Protein AF-A0A1Q9F3E6-F1 (afdb_monomer_lite)

Organism: Symbiodinium microadriaticum (NCBI:txid2951)

Sequence (612 aa):
MGKAKRRLGFGIPGAGWADVDLLHLYVVPPLASSCPEMQTSSHFVFVRPAPVGARLAFDQWLVDVLAWLMNKMTSWKTPAYFCSVLELKVLGLRVLSRHASGSSHSLTYTASSRGWRAAILEECHDCAGLHLSKLWGVAKTPAAWRGHCWTGRGAAQQAVVDDVVARLTLGRPLPSPGLLAKDCDLEAACARALDITSDVRIPVLFHAYDPVFLASSRGEANRVLSIVRSWASKYKATLHLAKHKTTAMVLPASAHSARAQVLPLRYLPVGQYMPSPISWAHSHKWLGISWDDNADFAVHARRTCGMCSGTVQALCSLLRSGHIPLAVACIIFDTKVEAALRFGRWLWGTHSEAVSVLSDAYASWARLLLGSSRWRSAEVCRAELGWKLCAPARVVVEVASVRHSLWVQNQDTLAGACFSAAHLLDSANWAKTSLNLLDDWTVLDWPVWSTCRRSHGKYSAYVRDVVYQVSLARWKTQVAKHVMPLKYLSIAQEPSAQVQDAFRLQLSWGTLVGHRDLLLLRCGFIMLGHVDFKPSRASVRHCIFCNKRYTGIYSHVVGRCEQVPCRRPCNNLEDLAVLPGDPRFTDIVAFARAVCKGARQFWRQHGHPAEA

Structure (mmCIF, N/CA/C/O backbone):
data_AF-A0A1Q9F3E6-F1
#
_entry.id   AF-A0A1Q9F3E6-F1
#
loop_
_atom_site.group_PDB
_atom_site.id
_atom_site.type_symbol
_atom_site.label_atom_id
_atom_site.label_alt_id
_atom_site.label_comp_id
_atom_site.label_asym_id
_atom_site.label_entity_id
_atom_site.label_seq_id
_atom_site.pdbx_PDB_ins_code
_atom_site.Cartn_x
_atom_site.Cartn_y
_atom_site.Cartn_z
_atom_site.occupancy
_atom_site.B_iso_or_equiv
_atom_site.auth_seq_id
_atom_site.auth_comp_id
_atom_site.auth_asym_id
_atom_site.auth_atom_id
_atom_site.pdbx_PDB_model_num
ATOM 1 N N . MET A 1 1 ? 13.979 -50.645 26.443 1.00 33.50 1 MET A N 1
ATOM 2 C CA . MET A 1 1 ? 15.360 -50.169 26.194 1.00 33.50 1 MET A CA 1
ATOM 3 C C . MET A 1 1 ? 15.425 -48.677 26.477 1.00 33.50 1 MET A C 1
ATOM 5 O O . MET A 1 1 ? 14.784 -47.901 25.778 1.00 33.50 1 MET A O 1
ATOM 9 N N . GLY A 1 2 ? 16.094 -48.296 27.566 1.00 31.98 2 GLY A N 1
ATOM 10 C CA . GLY A 1 2 ? 16.141 -46.918 28.052 1.00 31.98 2 GLY A CA 1
ATOM 11 C C . GLY A 1 2 ? 17.032 -46.009 27.203 1.00 31.98 2 GLY A C 1
ATOM 12 O O . GLY A 1 2 ? 18.078 -46.429 26.715 1.00 31.98 2 GLY A O 1
ATOM 13 N N . LYS A 1 3 ? 16.632 -44.742 27.067 1.00 26.14 3 LYS A N 1
ATOM 14 C CA . LYS A 1 3 ? 17.514 -43.654 26.631 1.00 26.14 3 LYS A CA 1
ATOM 15 C C . LYS A 1 3 ? 17.562 -42.593 27.724 1.00 26.14 3 LYS A C 1
ATOM 17 O O . LYS A 1 3 ? 16.542 -42.038 28.124 1.00 26.14 3 LYS A O 1
ATOM 22 N N . ALA A 1 4 ? 18.772 -42.379 28.224 1.00 26.08 4 ALA A N 1
ATOM 23 C CA . ALA A 1 4 ? 19.112 -41.465 29.299 1.00 26.08 4 ALA A CA 1
ATOM 24 C C . ALA A 1 4 ? 18.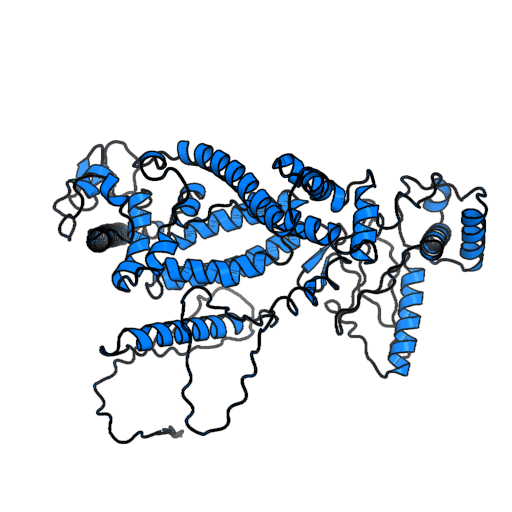796 -40.003 28.939 1.00 26.08 4 ALA A C 1
ATOM 26 O O . ALA A 1 4 ? 19.155 -39.521 27.864 1.00 26.08 4 ALA A O 1
ATOM 27 N N . LYS A 1 5 ? 18.179 -39.275 29.876 1.00 26.08 5 LYS A N 1
ATOM 28 C CA . LYS A 1 5 ? 18.103 -37.809 29.852 1.00 26.08 5 LYS A CA 1
ATOM 29 C C . LYS A 1 5 ? 19.424 -37.247 30.385 1.00 26.08 5 LYS A C 1
ATOM 31 O O . LYS A 1 5 ? 19.695 -37.357 31.576 1.00 26.08 5 LYS A O 1
ATOM 36 N N . ARG A 1 6 ? 20.232 -36.610 29.530 1.00 24.72 6 ARG A N 1
ATOM 37 C CA . ARG A 1 6 ? 21.313 -35.720 29.988 1.00 24.72 6 ARG A CA 1
ATOM 38 C C . ARG A 1 6 ? 20.686 -34.417 30.492 1.00 24.72 6 ARG A C 1
ATOM 40 O O . ARG A 1 6 ? 20.114 -33.672 29.703 1.00 24.72 6 ARG A O 1
ATOM 47 N N . ARG A 1 7 ? 20.787 -34.147 31.797 1.00 26.92 7 ARG A N 1
ATOM 48 C CA . ARG A 1 7 ? 20.610 -32.801 32.361 1.00 26.92 7 ARG A CA 1
ATOM 49 C C . ARG A 1 7 ? 21.942 -32.063 32.214 1.00 26.92 7 ARG A C 1
ATOM 51 O O . ARG A 1 7 ? 22.932 -32.494 32.792 1.00 26.92 7 ARG A O 1
ATOM 58 N N . LEU A 1 8 ? 21.969 -30.980 31.442 1.00 25.61 8 LEU A N 1
ATOM 59 C CA . LEU A 1 8 ? 23.040 -29.985 31.511 1.00 25.61 8 LEU A CA 1
ATOM 60 C C . LEU A 1 8 ? 22.652 -28.991 32.607 1.00 25.61 8 LEU A C 1
ATOM 62 O O . LEU A 1 8 ? 21.702 -28.230 32.440 1.00 25.61 8 LEU A O 1
ATOM 66 N N . GLY A 1 9 ? 23.336 -29.061 33.748 1.00 24.97 9 GLY A N 1
ATOM 67 C CA . GLY A 1 9 ? 23.242 -28.063 34.806 1.00 24.97 9 GLY A CA 1
ATOM 68 C C . GLY A 1 9 ? 24.303 -26.989 34.594 1.00 24.97 9 GLY A C 1
ATOM 69 O O . GLY A 1 9 ? 25.487 -27.306 34.560 1.00 24.97 9 GLY A O 1
ATOM 70 N N . PHE A 1 10 ? 23.882 -25.733 34.470 1.00 25.69 10 PHE A N 1
ATOM 71 C CA . PHE A 1 10 ? 24.744 -24.578 34.708 1.00 25.69 10 PHE A CA 1
ATOM 72 C C . PHE A 1 10 ? 24.334 -23.992 36.058 1.00 25.69 10 PHE A C 1
ATOM 74 O O . PHE A 1 10 ? 23.232 -23.468 36.201 1.00 25.69 10 PHE A O 1
ATOM 81 N N . GLY A 1 11 ? 25.189 -24.162 37.066 1.00 24.20 11 GLY A N 1
ATOM 82 C CA . GLY A 1 11 ? 25.004 -23.568 38.384 1.00 24.20 11 GLY A CA 1
ATOM 83 C C . GLY A 1 11 ? 25.613 -22.170 38.428 1.00 24.20 11 GLY A C 1
ATOM 84 O O . GLY A 1 11 ? 26.792 -22.005 38.131 1.00 24.20 11 GLY A O 1
ATOM 85 N N . ILE A 1 12 ? 24.818 -21.180 38.831 1.00 27.70 12 ILE A N 1
ATOM 86 C CA . ILE A 1 12 ? 25.320 -19.941 39.431 1.00 27.70 12 ILE A CA 1
ATOM 87 C C . ILE A 1 12 ? 25.205 -20.147 40.950 1.00 27.70 12 ILE A C 1
ATOM 89 O O . ILE A 1 12 ? 24.110 -20.484 41.412 1.00 27.70 12 ILE A O 1
ATOM 93 N N . PRO A 1 13 ? 26.276 -19.993 41.747 1.00 25.50 13 PRO A N 1
ATOM 94 C CA . PRO A 1 13 ? 26.173 -20.104 43.197 1.00 25.50 13 PRO A CA 1
ATOM 95 C C . PRO A 1 13 ? 25.370 -18.917 43.749 1.00 25.50 13 PRO A C 1
ATOM 97 O O . PRO A 1 13 ? 25.748 -17.770 43.523 1.00 25.50 13 PRO A O 1
ATOM 100 N N . GLY A 1 14 ? 24.280 -19.182 44.480 1.00 32.06 14 GLY A N 1
ATOM 101 C CA . GLY A 1 14 ? 23.679 -18.194 45.390 1.00 32.06 14 GLY A CA 1
ATOM 102 C C . GLY A 1 14 ? 22.246 -17.715 45.125 1.00 32.06 14 GLY A C 1
ATOM 103 O O . GLY A 1 14 ? 21.782 -16.858 45.869 1.00 32.06 14 GLY A O 1
ATOM 104 N N . ALA A 1 15 ? 21.506 -18.246 44.148 1.00 29.66 15 ALA A N 1
ATOM 105 C CA . ALA A 1 15 ? 20.088 -17.901 43.972 1.00 29.66 15 ALA A CA 1
ATOM 106 C C . ALA A 1 15 ? 19.181 -19.064 44.405 1.00 29.66 15 ALA A C 1
ATOM 108 O O . ALA A 1 15 ? 19.164 -20.120 43.772 1.00 29.66 15 ALA A O 1
ATOM 109 N N . GLY A 1 16 ? 18.440 -18.875 45.501 1.00 28.39 16 GLY A N 1
ATOM 110 C CA . GLY A 1 16 ? 17.376 -19.787 45.919 1.00 28.39 16 GLY A CA 1
ATOM 111 C C . GLY A 1 16 ? 16.281 -19.863 44.853 1.00 28.39 16 GLY A C 1
ATOM 112 O O . GLY A 1 16 ? 15.847 -18.841 44.324 1.00 28.39 16 GLY A O 1
ATOM 113 N N . TRP A 1 17 ? 15.862 -21.080 44.516 1.00 27.31 17 TRP A N 1
ATOM 114 C CA . TRP A 1 17 ? 14.814 -21.335 43.533 1.00 27.31 17 TRP A CA 1
ATOM 115 C C . TRP A 1 17 ? 13.457 -21.264 44.237 1.00 27.31 17 TRP A C 1
ATOM 117 O O . TRP A 1 17 ? 13.169 -22.099 45.088 1.00 27.31 17 TRP A O 1
ATOM 127 N N . ALA A 1 18 ? 12.638 -20.272 43.891 1.00 27.16 18 ALA A N 1
ATOM 128 C CA . ALA A 1 18 ? 11.199 -20.327 44.131 1.00 27.16 18 ALA A CA 1
ATOM 129 C C . ALA A 1 18 ? 10.524 -20.971 42.911 1.00 27.16 18 ALA A C 1
ATOM 131 O O . ALA A 1 18 ? 10.952 -20.740 41.776 1.00 27.16 18 ALA A O 1
ATOM 132 N N . ASP A 1 19 ? 9.507 -21.792 43.167 1.00 26.23 19 ASP A N 1
ATOM 133 C CA . ASP A 1 19 ? 8.789 -22.614 42.191 1.00 26.23 19 ASP A CA 1
ATOM 134 C C . ASP A 1 19 ? 8.417 -21.854 40.906 1.00 26.23 19 ASP A C 1
ATOM 136 O O . ASP A 1 19 ? 7.755 -20.815 40.925 1.00 26.23 19 ASP A O 1
ATOM 140 N N . VAL A 1 20 ? 8.854 -22.390 39.762 1.00 27.67 20 VAL A N 1
ATOM 141 C CA . VAL A 1 20 ? 8.508 -21.893 38.426 1.00 27.67 20 VAL A CA 1
ATOM 142 C C . VAL A 1 20 ? 7.404 -22.779 37.859 1.00 27.67 20 VAL A C 1
ATOM 144 O O . VAL A 1 20 ? 7.653 -23.930 37.501 1.00 27.67 20 VAL A O 1
ATOM 147 N N . ASP A 1 21 ? 6.198 -22.229 37.721 1.00 25.14 21 ASP A N 1
ATOM 148 C CA . ASP A 1 21 ? 5.103 -22.884 37.003 1.00 25.14 21 ASP A CA 1
ATOM 149 C C . ASP A 1 21 ? 5.428 -22.979 35.500 1.00 25.14 21 ASP A C 1
ATOM 151 O O . ASP A 1 21 ? 5.399 -21.993 34.758 1.00 25.14 21 ASP A O 1
ATOM 155 N N . LEU A 1 22 ? 5.744 -24.190 35.039 1.00 25.22 22 LEU A N 1
ATOM 156 C CA . LEU A 1 22 ? 5.994 -24.520 33.635 1.00 25.22 22 LEU A CA 1
ATOM 157 C C . LEU A 1 22 ? 4.680 -24.884 32.930 1.00 25.22 22 LEU A C 1
ATOM 159 O O . LEU A 1 22 ? 4.143 -25.975 33.113 1.00 25.22 22 LEU A O 1
ATOM 163 N N . LEU A 1 23 ? 4.179 -23.995 32.068 1.00 26.23 23 LEU A N 1
ATOM 164 C CA . LEU A 1 23 ? 3.033 -24.284 31.201 1.00 26.23 23 LEU A CA 1
ATOM 165 C C . LEU A 1 23 ? 3.511 -24.788 29.826 1.00 26.23 23 LEU A C 1
ATOM 167 O O . LEU A 1 23 ? 4.111 -24.035 29.056 1.00 26.23 23 LEU A O 1
ATOM 171 N N . HIS A 1 24 ? 3.217 -26.048 29.494 1.00 25.59 24 HIS A N 1
ATOM 172 C CA . HIS A 1 24 ? 3.466 -26.625 28.170 1.00 25.59 24 HIS A CA 1
ATOM 173 C C . HIS A 1 24 ? 2.223 -26.485 27.279 1.00 25.59 24 HIS A C 1
ATOM 175 O O . HIS A 1 24 ? 1.159 -27.004 27.607 1.00 25.59 24 HIS A O 1
ATOM 181 N N . LEU A 1 25 ? 2.356 -25.816 26.130 1.00 24.61 25 LEU A N 1
ATOM 182 C CA . LEU A 1 25 ? 1.284 -25.659 25.139 1.00 24.61 25 LEU A CA 1
ATOM 183 C C . LEU A 1 25 ? 1.653 -26.408 23.854 1.00 24.61 25 LEU A C 1
ATOM 185 O O . LEU A 1 25 ? 2.705 -26.157 23.269 1.00 24.61 25 LEU A O 1
ATOM 189 N N . TYR A 1 26 ? 0.786 -27.318 23.412 1.00 25.91 26 TYR A N 1
ATOM 190 C CA . TYR A 1 26 ? 0.911 -28.022 22.135 1.00 25.91 26 TYR A CA 1
ATOM 191 C C . TYR A 1 26 ? -0.069 -27.407 21.135 1.00 25.91 26 TYR A C 1
ATOM 193 O O . TYR A 1 26 ? -1.259 -27.300 21.419 1.00 25.91 26 TYR A O 1
ATOM 201 N N . VAL A 1 27 ? 0.421 -27.007 19.961 1.00 26.59 27 VAL A N 1
ATOM 202 C CA . VAL A 1 27 ? -0.423 -26.532 18.857 1.00 26.59 27 VAL A CA 1
ATOM 203 C C . VAL A 1 27 ? -0.414 -27.600 17.771 1.00 26.59 27 VAL A C 1
ATOM 205 O O . VAL A 1 27 ? 0.605 -27.808 17.117 1.00 26.59 27 VAL A O 1
ATOM 208 N N . VAL A 1 28 ? -1.546 -28.283 17.596 1.00 25.31 28 VAL A N 1
ATOM 209 C CA . VAL A 1 28 ? -1.775 -29.230 16.498 1.00 25.31 28 VAL A CA 1
ATOM 210 C C . VAL A 1 28 ? -2.549 -28.491 15.398 1.00 25.31 28 VAL A C 1
ATOM 212 O O . VAL A 1 28 ? -3.620 -27.953 15.688 1.00 25.31 28 VAL A O 1
ATOM 215 N N . PRO A 1 29 ? -2.037 -28.397 14.158 1.00 26.89 29 PRO A N 1
ATOM 216 C CA . PRO A 1 29 ? -2.777 -27.776 13.063 1.00 26.89 29 PRO A CA 1
ATOM 217 C C . PRO A 1 29 ? -3.986 -28.643 12.653 1.00 26.89 29 PRO A C 1
ATOM 219 O O . PRO A 1 29 ? -3.897 -29.872 12.710 1.00 26.89 29 PRO A O 1
ATOM 222 N N . PRO A 1 30 ? -5.116 -28.040 12.233 1.00 26.80 30 PRO A N 1
ATOM 223 C CA . PRO A 1 30 ? -6.284 -28.797 11.798 1.00 26.80 30 PRO A CA 1
ATOM 224 C C . PRO A 1 30 ? -5.999 -29.539 10.485 1.00 26.80 30 PRO A C 1
ATOM 226 O O . PRO A 1 30 ? -5.465 -28.973 9.531 1.00 26.80 30 PRO A O 1
ATOM 229 N N . LEU A 1 31 ? -6.370 -30.820 10.456 1.00 30.73 31 LEU A N 1
ATOM 230 C CA . LEU A 1 31 ? -6.288 -31.705 9.296 1.00 30.73 31 LEU A CA 1
ATOM 231 C C . LEU A 1 31 ? -7.306 -31.285 8.225 1.00 30.73 31 LEU A C 1
ATOM 233 O O . LEU A 1 31 ? -8.507 -31.432 8.432 1.00 30.73 31 LEU A O 1
ATOM 237 N N . ALA A 1 32 ? -6.824 -30.832 7.065 1.00 26.28 32 ALA A N 1
ATOM 238 C CA . ALA A 1 32 ? -7.562 -30.910 5.804 1.00 26.28 32 ALA A CA 1
ATOM 239 C C . ALA A 1 32 ? -6.599 -30.971 4.596 1.00 26.28 32 ALA A C 1
ATOM 241 O O . ALA A 1 32 ? -5.967 -29.985 4.230 1.00 26.28 32 ALA A O 1
ATOM 242 N N . SER A 1 33 ? -6.519 -32.184 4.036 1.00 29.42 33 SER A N 1
ATOM 243 C CA . SER A 1 33 ? -6.133 -32.627 2.680 1.00 29.42 33 SER A CA 1
ATOM 244 C C . SER A 1 33 ? -4.787 -32.226 2.032 1.00 29.42 33 SER A C 1
ATOM 246 O O . SER A 1 33 ? -4.601 -31.122 1.531 1.00 29.42 33 SER A O 1
ATOM 248 N N . SER A 1 34 ? -3.945 -33.268 1.925 1.00 27.78 34 SER A N 1
ATOM 249 C CA . SER A 1 34 ? -3.038 -33.658 0.824 1.00 27.78 34 SER A CA 1
ATOM 250 C C . SER A 1 34 ? -1.895 -32.726 0.401 1.00 27.78 34 SER A C 1
ATOM 252 O O . SER A 1 34 ? -1.893 -32.190 -0.704 1.00 27.78 34 SER A O 1
ATOM 254 N N . CYS A 1 35 ? -0.848 -32.665 1.227 1.00 24.73 35 CYS A N 1
ATOM 255 C CA . CYS A 1 35 ? 0.539 -32.559 0.758 1.00 24.73 35 CYS A CA 1
ATOM 256 C C . CYS A 1 35 ? 1.479 -33.125 1.849 1.00 24.73 35 CYS A C 1
ATOM 258 O O . CYS A 1 35 ? 1.467 -32.595 2.963 1.00 24.73 35 CYS A O 1
ATOM 260 N N . PRO A 1 36 ? 2.246 -34.209 1.617 1.00 28.48 36 PRO A N 1
ATOM 261 C CA . PRO A 1 36 ? 3.078 -34.819 2.648 1.00 28.48 36 PRO A CA 1
ATOM 262 C C . PRO A 1 36 ? 4.485 -34.211 2.632 1.00 28.48 36 PRO A C 1
ATOM 264 O O . PRO A 1 36 ? 5.442 -34.879 2.268 1.00 28.48 36 PRO A O 1
ATOM 267 N N . GLU A 1 37 ? 4.638 -32.951 3.040 1.00 28.08 37 GLU A N 1
ATOM 268 C CA . GLU A 1 37 ? 5.965 -32.394 3.329 1.00 28.08 37 GLU A CA 1
ATOM 269 C C . GLU A 1 37 ? 5.957 -31.561 4.619 1.00 28.08 37 GLU A C 1
ATOM 271 O O . GLU A 1 37 ? 5.308 -30.525 4.725 1.00 28.08 37 GLU A O 1
ATOM 276 N N . MET A 1 38 ? 6.741 -32.048 5.589 1.00 29.55 38 MET A N 1
ATOM 277 C CA . MET A 1 38 ? 7.188 -31.397 6.828 1.00 29.55 38 MET A CA 1
ATOM 278 C C . MET A 1 38 ? 6.115 -30.996 7.856 1.00 29.55 38 MET A C 1
ATOM 280 O O . MET A 1 38 ? 5.677 -29.851 7.934 1.00 29.55 38 MET A O 1
ATOM 284 N N . GLN A 1 39 ? 5.821 -31.919 8.777 1.00 24.55 39 GLN A N 1
ATOM 285 C CA . GLN A 1 39 ? 5.308 -31.576 10.106 1.00 24.55 39 GLN A CA 1
ATOM 286 C C . GLN A 1 39 ? 6.485 -31.218 11.027 1.00 24.55 39 GLN A C 1
ATOM 288 O O . GLN A 1 39 ? 7.359 -32.048 11.268 1.00 24.55 39 GLN A O 1
ATOM 293 N N . THR A 1 40 ? 6.514 -29.997 11.564 1.00 27.70 40 THR A N 1
ATOM 294 C CA . THR A 1 40 ? 7.434 -29.609 12.643 1.00 27.70 40 THR A CA 1
ATOM 295 C C . THR A 1 40 ? 6.639 -29.285 13.906 1.00 27.70 40 THR A C 1
ATOM 297 O O . THR A 1 40 ? 5.835 -28.357 13.947 1.00 27.70 40 THR A O 1
ATOM 300 N N . SER A 1 41 ? 6.858 -30.062 14.968 1.00 25.08 41 SER A N 1
ATOM 301 C CA . SER A 1 41 ? 6.350 -29.758 16.306 1.00 25.08 41 SER A CA 1
ATOM 302 C C . SER A 1 41 ? 7.223 -28.683 16.956 1.00 25.08 41 SER A C 1
ATOM 304 O O . SER A 1 41 ? 8.442 -28.832 17.013 1.00 25.08 41 SER A O 1
ATOM 306 N N . SER A 1 42 ? 6.612 -27.616 17.471 1.00 27.67 42 SER A N 1
ATOM 307 C CA . SER A 1 42 ? 7.310 -26.582 18.248 1.00 27.67 42 SER A CA 1
ATOM 308 C C . SER A 1 42 ? 6.964 -26.711 19.732 1.00 27.67 42 SER A C 1
ATOM 310 O O . SER A 1 42 ? 5.798 -26.880 20.081 1.00 27.67 42 SER A O 1
ATOM 312 N N . HIS A 1 43 ? 7.972 -26.627 20.603 1.00 25.27 43 HIS A N 1
ATOM 313 C CA . HIS A 1 43 ? 7.809 -26.589 22.059 1.00 25.27 43 HIS A CA 1
ATOM 314 C C . HIS A 1 43 ? 7.922 -25.148 22.569 1.00 25.27 43 HIS A C 1
ATOM 316 O O . HIS A 1 43 ? 8.783 -24.393 22.115 1.00 25.27 43 HIS A O 1
ATOM 322 N N . PHE A 1 44 ? 7.065 -24.777 23.521 1.00 29.59 44 PHE A N 1
ATOM 323 C CA . PHE A 1 44 ? 7.010 -23.442 24.118 1.00 29.59 44 PHE A CA 1
ATOM 324 C C . PHE A 1 44 ? 7.316 -23.528 25.616 1.00 29.59 44 PHE A C 1
ATOM 326 O O . PHE A 1 44 ? 6.822 -24.429 26.292 1.00 29.59 44 PHE A O 1
ATOM 333 N N . VAL A 1 45 ? 8.123 -22.592 26.119 1.00 26.06 45 VAL A N 1
ATOM 334 C CA . VAL A 1 45 ? 8.419 -22.414 27.547 1.00 26.06 45 VAL A CA 1
ATOM 335 C C . VAL A 1 45 ? 8.302 -20.923 27.855 1.00 26.06 45 VAL A C 1
ATOM 337 O O . VAL A 1 45 ? 8.919 -20.107 27.172 1.00 26.06 45 VAL A O 1
ATOM 340 N N . PHE A 1 46 ? 7.498 -20.572 28.858 1.00 29.50 46 PHE A N 1
ATOM 341 C CA . PHE A 1 46 ? 7.315 -19.200 29.334 1.00 29.50 46 PHE A CA 1
ATOM 342 C C . PHE A 1 46 ? 8.001 -19.027 30.689 1.00 29.50 46 PHE A C 1
ATOM 344 O O . PHE A 1 46 ? 7.904 -19.906 31.540 1.00 29.50 46 PHE A O 1
ATOM 351 N N . VAL A 1 47 ? 8.652 -17.881 30.904 1.00 29.09 47 VAL A N 1
ATOM 352 C CA . VAL A 1 47 ? 9.180 -17.480 32.216 1.00 29.09 47 VAL A CA 1
ATOM 353 C C . VAL A 1 47 ? 8.595 -16.115 32.565 1.00 29.09 47 VAL A C 1
ATOM 355 O O . VAL A 1 47 ? 8.675 -15.173 31.775 1.00 29.09 47 VAL A O 1
ATOM 358 N N . ARG A 1 48 ? 7.966 -16.017 33.737 1.00 30.27 48 ARG A N 1
ATOM 359 C CA . ARG A 1 48 ? 7.384 -14.782 34.275 1.00 30.27 48 ARG A CA 1
ATOM 360 C C . ARG A 1 48 ? 8.457 -14.055 35.102 1.00 30.27 48 ARG A C 1
ATOM 362 O O . ARG A 1 48 ? 9.034 -14.699 35.973 1.00 30.27 48 ARG A O 1
ATOM 369 N N . PRO A 1 49 ? 8.746 -12.760 34.881 1.00 33.59 49 PRO A N 1
ATOM 370 C CA . PRO A 1 49 ? 9.707 -12.056 35.721 1.00 33.59 49 PRO A CA 1
ATOM 371 C C . PRO A 1 49 ? 9.084 -11.672 37.072 1.00 33.59 49 PRO A C 1
ATOM 373 O O . PRO A 1 49 ? 7.945 -11.202 37.129 1.00 33.59 49 PRO A O 1
ATOM 376 N N . ALA A 1 50 ? 9.848 -11.877 38.148 1.00 32.53 50 ALA A N 1
ATOM 377 C CA . ALA A 1 50 ? 9.555 -11.393 39.497 1.00 32.53 50 ALA A CA 1
ATOM 378 C C . ALA A 1 50 ? 9.808 -9.870 39.611 1.00 32.53 50 ALA A C 1
ATOM 380 O O . ALA A 1 50 ? 10.553 -9.312 38.799 1.00 32.53 50 ALA A O 1
ATOM 381 N N . PRO A 1 51 ? 9.200 -9.168 40.588 1.00 41.75 51 PRO A N 1
ATOM 382 C CA . PRO A 1 51 ? 9.313 -7.721 40.691 1.00 41.75 51 PRO A CA 1
ATOM 383 C C . PRO A 1 51 ? 10.582 -7.326 41.460 1.00 41.75 51 PRO A C 1
ATOM 385 O O . PRO A 1 51 ? 10.810 -7.839 42.547 1.00 41.75 51 PRO A O 1
ATOM 388 N N . VAL A 1 52 ? 11.378 -6.410 40.890 1.00 34.88 52 VAL A N 1
ATOM 389 C CA . VAL A 1 52 ? 12.142 -5.297 41.516 1.00 34.88 52 VAL A CA 1
ATOM 390 C C . VAL A 1 52 ? 13.313 -4.925 40.584 1.00 34.88 52 VAL A C 1
ATOM 392 O O . VAL A 1 52 ? 14.139 -5.761 40.241 1.00 34.88 52 VAL A O 1
ATOM 395 N N . GLY A 1 53 ? 13.354 -3.656 40.147 1.00 42.44 53 GLY A N 1
ATOM 396 C CA . GLY A 1 53 ? 14.325 -3.121 39.169 1.00 42.44 53 GLY A CA 1
ATOM 397 C C . GLY A 1 53 ? 13.689 -2.559 37.884 1.00 42.44 53 GLY A C 1
ATOM 398 O O . GLY A 1 53 ? 14.159 -2.820 36.782 1.00 42.44 53 GLY A O 1
ATOM 399 N N . ALA A 1 54 ? 12.583 -1.817 38.007 1.00 46.00 54 ALA A N 1
ATOM 400 C CA . ALA A 1 54 ? 11.556 -1.673 36.966 1.00 46.00 54 ALA A CA 1
ATOM 401 C C . ALA A 1 54 ? 11.921 -0.893 35.684 1.00 46.00 54 ALA A C 1
ATOM 403 O O . ALA A 1 54 ? 11.174 -0.987 34.717 1.00 46.00 54 ALA A O 1
ATOM 404 N N . ARG A 1 55 ? 13.026 -0.136 35.629 1.00 40.81 55 ARG A N 1
ATOM 405 C CA . ARG A 1 55 ? 13.338 0.700 34.448 1.00 40.81 55 ARG A CA 1
ATOM 406 C C . ARG A 1 55 ? 14.280 0.009 33.463 1.00 40.81 55 ARG A C 1
ATOM 408 O O . ARG A 1 55 ? 13.892 -0.266 32.337 1.00 40.81 55 ARG A O 1
ATOM 415 N N . LEU A 1 56 ? 15.475 -0.367 33.923 1.00 43.50 56 LEU A N 1
ATOM 416 C CA . LEU A 1 56 ? 16.447 -1.109 33.110 1.00 43.50 56 LEU A CA 1
ATOM 417 C C . LEU A 1 56 ? 15.945 -2.511 32.749 1.00 43.50 56 LEU A C 1
ATOM 419 O O . LEU A 1 56 ? 16.157 -2.953 31.626 1.00 43.50 56 LEU A O 1
ATOM 423 N N . ALA A 1 57 ? 15.230 -3.185 33.659 1.00 49.41 57 ALA A N 1
ATOM 424 C CA . ALA A 1 57 ? 14.687 -4.509 33.379 1.00 49.41 57 ALA A CA 1
ATOM 425 C C . ALA A 1 57 ? 13.539 -4.468 32.362 1.00 49.41 57 ALA A C 1
ATOM 427 O O . ALA A 1 57 ? 13.442 -5.379 31.553 1.00 49.41 57 ALA A O 1
ATOM 428 N N . PHE A 1 58 ? 12.693 -3.428 32.363 1.00 45.88 58 PHE A N 1
ATOM 429 C CA . PHE A 1 58 ? 11.612 -3.296 31.381 1.00 45.88 58 PHE A CA 1
ATOM 430 C C . PHE A 1 58 ? 12.142 -2.906 30.000 1.00 45.88 58 PHE A C 1
ATOM 432 O O . PHE A 1 58 ? 11.738 -3.513 29.013 1.00 45.88 58 PHE A O 1
ATOM 439 N N . ASP A 1 59 ? 13.069 -1.947 29.931 1.00 46.19 59 ASP A N 1
ATOM 440 C CA . ASP A 1 59 ? 13.667 -1.519 28.664 1.00 46.19 59 ASP A CA 1
ATOM 441 C C . ASP A 1 59 ? 14.482 -2.660 28.032 1.00 46.19 59 ASP A C 1
ATOM 443 O O . ASP A 1 59 ? 14.325 -2.938 26.843 1.00 46.19 59 ASP A O 1
ATOM 447 N N . GLN A 1 60 ? 15.273 -3.389 28.831 1.00 50.97 60 GLN A N 1
ATOM 448 C CA . GLN A 1 60 ? 16.010 -4.564 28.361 1.00 50.97 60 GLN A CA 1
ATOM 449 C C . GLN A 1 60 ? 15.068 -5.718 27.997 1.00 50.97 60 GLN A C 1
ATOM 451 O O . GLN A 1 60 ? 15.210 -6.289 26.925 1.00 50.97 60 GLN A O 1
ATOM 456 N N . TRP A 1 61 ? 14.048 -6.010 28.811 1.00 65.81 61 TRP A N 1
ATOM 457 C CA . TRP A 1 61 ? 13.050 -7.037 28.493 1.00 65.81 61 TRP A CA 1
ATOM 458 C C . TRP A 1 61 ? 12.273 -6.714 27.216 1.00 65.81 61 TRP A C 1
ATOM 460 O O . TRP A 1 61 ? 12.024 -7.603 26.409 1.00 65.81 61 TRP A O 1
ATOM 470 N N . LEU A 1 62 ? 11.908 -5.451 26.989 1.00 51.44 62 LEU A N 1
ATOM 471 C CA . LEU A 1 62 ? 11.247 -5.017 25.764 1.00 51.44 62 LEU A CA 1
ATOM 472 C C . LEU A 1 62 ? 12.182 -5.170 24.562 1.00 51.44 62 LEU A C 1
ATOM 474 O O . LEU A 1 62 ? 11.746 -5.659 23.522 1.00 51.44 62 LEU A O 1
ATOM 478 N N . VAL A 1 63 ? 13.454 -4.788 24.698 1.00 58.78 63 VAL A N 1
ATOM 479 C CA . VAL A 1 63 ? 14.476 -5.025 23.670 1.00 58.78 63 VAL A CA 1
ATOM 480 C C . VAL A 1 63 ? 14.620 -6.520 23.395 1.00 58.78 63 VAL A C 1
ATOM 482 O O . VAL A 1 63 ? 14.618 -6.907 22.231 1.00 58.78 63 VAL A O 1
ATOM 485 N N . ASP A 1 64 ? 14.644 -7.364 24.423 1.00 57.31 64 ASP A N 1
ATOM 486 C CA . ASP A 1 64 ? 14.800 -8.813 24.300 1.00 57.31 64 ASP A CA 1
ATOM 487 C C . ASP A 1 64 ? 13.559 -9.470 23.684 1.00 57.31 64 ASP A C 1
ATOM 489 O O . ASP A 1 64 ? 13.680 -10.323 22.807 1.00 57.31 64 ASP A O 1
ATOM 493 N N . VAL A 1 65 ? 12.353 -9.036 24.061 1.00 56.28 65 VAL A N 1
ATOM 494 C CA . VAL A 1 65 ? 11.082 -9.497 23.482 1.00 56.28 65 VAL A CA 1
ATOM 495 C C . VAL A 1 65 ? 10.950 -9.037 22.037 1.00 56.28 65 VAL A C 1
ATOM 497 O O . VAL A 1 65 ? 10.548 -9.831 21.189 1.00 56.28 65 VAL A O 1
ATOM 500 N N . LEU A 1 66 ? 11.306 -7.789 21.720 1.00 54.44 66 LEU A N 1
ATOM 501 C CA . LEU A 1 66 ? 11.303 -7.291 20.346 1.00 54.44 66 LEU A CA 1
ATOM 502 C C . LEU A 1 66 ? 12.367 -8.006 19.511 1.00 54.44 66 LEU A C 1
ATOM 504 O O . LEU A 1 66 ? 12.051 -8.466 18.419 1.00 54.44 66 LEU A O 1
ATOM 508 N N . ALA A 1 67 ? 13.587 -8.179 20.017 1.00 56.41 67 ALA A N 1
ATOM 509 C CA . ALA A 1 67 ? 14.651 -8.922 19.347 1.00 56.41 67 ALA A CA 1
ATOM 510 C C . ALA A 1 67 ? 14.253 -10.387 19.121 1.00 56.41 67 ALA A C 1
ATOM 512 O O . ALA A 1 67 ? 14.443 -10.915 18.026 1.00 56.41 67 ALA A O 1
ATOM 513 N N . TRP A 1 68 ? 13.627 -11.029 20.108 1.00 65.38 68 TRP A N 1
ATOM 514 C CA . TRP A 1 68 ? 13.120 -12.394 20.005 1.00 65.38 68 TRP A CA 1
ATOM 515 C C . TRP A 1 68 ? 11.958 -12.508 19.011 1.00 65.38 68 TRP A C 1
ATOM 517 O O . TRP A 1 68 ? 12.007 -13.357 18.120 1.00 65.38 68 TRP A O 1
ATOM 527 N N . LEU A 1 69 ? 10.949 -11.631 19.092 1.00 49.88 69 LEU A N 1
ATOM 528 C CA . LEU A 1 69 ? 9.831 -11.577 18.141 1.00 49.88 69 LEU A CA 1
ATOM 529 C C . LEU A 1 69 ? 10.343 -11.325 16.721 1.00 49.88 69 LEU A C 1
ATOM 531 O O . LEU A 1 69 ? 9.900 -11.980 15.777 1.00 49.88 69 LEU A O 1
ATOM 535 N N . MET A 1 70 ? 11.307 -10.415 16.561 1.00 52.59 70 MET A N 1
ATOM 536 C CA . MET A 1 70 ? 11.946 -10.149 15.276 1.00 52.59 70 MET A CA 1
ATOM 537 C C . MET A 1 70 ? 12.711 -11.369 14.759 1.00 52.59 70 MET A C 1
ATOM 539 O O . MET A 1 70 ? 12.530 -11.707 13.594 1.00 52.59 70 MET A O 1
ATOM 543 N N . ASN A 1 71 ? 13.484 -12.060 15.603 1.00 50.28 71 ASN A N 1
ATOM 544 C CA . ASN A 1 71 ? 14.217 -13.280 15.241 1.00 50.28 71 ASN A CA 1
ATOM 545 C C . ASN A 1 71 ? 13.294 -14.462 14.907 1.00 50.28 71 ASN A C 1
ATOM 547 O O . ASN A 1 71 ? 13.627 -15.315 14.085 1.00 50.28 71 ASN A O 1
ATOM 551 N N . LYS A 1 72 ? 12.112 -14.542 15.524 1.00 50.03 72 LYS A N 1
ATOM 552 C CA . LYS A 1 72 ? 11.126 -15.580 15.200 1.00 50.03 72 LYS A CA 1
ATOM 553 C C . LYS A 1 72 ? 10.356 -15.264 13.924 1.00 50.03 72 LYS A C 1
ATOM 555 O O . LYS A 1 72 ? 10.135 -16.175 13.131 1.00 50.03 72 LYS A O 1
ATOM 560 N N . MET A 1 73 ? 10.043 -13.997 13.658 1.00 46.44 73 MET A N 1
ATOM 561 C CA . MET A 1 73 ? 9.447 -13.596 12.380 1.00 46.44 73 MET A CA 1
ATOM 562 C C . MET A 1 73 ? 10.420 -13.730 11.198 1.00 46.44 73 MET A C 1
ATOM 564 O O . MET A 1 73 ? 9.978 -14.041 10.099 1.00 46.44 73 MET A O 1
ATOM 568 N N . THR A 1 74 ? 11.734 -13.566 11.397 1.00 45.72 74 THR A N 1
ATOM 569 C CA . THR A 1 74 ? 12.739 -13.820 10.342 1.00 45.72 74 THR A CA 1
ATOM 570 C C . THR A 1 74 ? 12.958 -15.308 10.056 1.00 45.72 74 THR A C 1
ATOM 572 O O . THR A 1 74 ? 13.421 -15.646 8.972 1.00 45.72 74 THR A O 1
ATOM 575 N N . SER A 1 75 ? 12.602 -16.204 10.987 1.00 39.47 75 SER A N 1
ATOM 576 C CA . SER A 1 75 ? 12.663 -17.662 10.782 1.00 39.47 75 SER A CA 1
ATOM 577 C C . SER A 1 75 ? 11.531 -18.220 9.908 1.00 39.47 75 SER A C 1
ATOM 579 O O . SER A 1 75 ? 11.575 -19.378 9.489 1.00 39.47 75 SER A O 1
ATOM 581 N N . TRP A 1 76 ? 10.520 -17.409 9.589 1.00 43.50 76 TRP A N 1
ATOM 582 C CA . TRP A 1 76 ? 9.563 -17.739 8.537 1.00 43.50 76 TRP A CA 1
ATOM 583 C C . TRP A 1 76 ? 10.272 -17.569 7.199 1.00 43.50 76 TRP A C 1
ATOM 585 O O . TRP A 1 76 ? 10.968 -16.573 7.022 1.00 43.50 76 TRP A O 1
ATOM 595 N N . LYS A 1 77 ? 10.145 -18.550 6.289 1.00 35.03 77 LYS A N 1
ATOM 596 C CA . LYS A 1 77 ? 10.841 -18.633 4.986 1.00 35.03 77 LYS A CA 1
ATOM 597 C C . LYS A 1 77 ? 10.526 -17.432 4.070 1.00 35.03 77 LYS A C 1
ATOM 599 O O . LYS A 1 77 ? 9.863 -17.553 3.045 1.00 35.03 77 LYS A O 1
ATOM 604 N N . THR A 1 78 ? 11.042 -16.273 4.435 1.00 33.91 78 THR A N 1
ATOM 605 C CA . THR A 1 78 ? 11.158 -15.048 3.656 1.00 33.91 78 THR A CA 1
ATOM 606 C C . THR A 1 78 ? 12.653 -14.871 3.407 1.00 33.91 78 THR A C 1
ATOM 608 O O . THR A 1 78 ? 13.417 -14.945 4.370 1.00 33.91 78 THR A O 1
ATOM 611 N N . PRO A 1 79 ? 13.116 -14.701 2.154 1.00 31.38 79 PRO A N 1
ATOM 612 C CA . PRO A 1 79 ? 14.539 -14.552 1.878 1.00 31.38 79 PRO A CA 1
ATOM 613 C C . PRO A 1 79 ? 15.117 -13.385 2.681 1.00 31.38 79 PRO A C 1
ATOM 615 O O . PRO A 1 79 ? 14.580 -12.276 2.659 1.00 31.38 79 PRO A O 1
ATOM 618 N N . ALA A 1 80 ? 16.187 -13.673 3.415 1.00 31.77 80 ALA A N 1
ATOM 619 C CA . ALA A 1 80 ? 16.883 -12.747 4.286 1.00 31.77 80 ALA A CA 1
ATOM 620 C C . ALA A 1 80 ? 17.506 -11.592 3.484 1.00 31.77 80 ALA A C 1
ATOM 622 O O . ALA A 1 80 ? 18.558 -11.750 2.881 1.00 31.77 80 ALA A O 1
ATOM 623 N N . TYR A 1 81 ? 16.871 -10.423 3.530 1.00 34.19 81 TYR A N 1
ATOM 624 C CA . TYR A 1 81 ? 17.484 -9.124 3.236 1.00 34.19 81 TYR A CA 1
ATOM 625 C C . TYR A 1 81 ? 16.937 -8.093 4.227 1.00 34.19 81 TYR A C 1
ATOM 627 O O . TYR A 1 81 ? 16.211 -7.174 3.868 1.00 34.19 81 TYR A O 1
ATOM 635 N N . PHE A 1 82 ? 17.220 -8.280 5.518 1.00 33.03 82 PHE A N 1
ATOM 636 C CA . PHE A 1 82 ? 16.772 -7.346 6.552 1.00 33.03 82 PHE A CA 1
ATOM 637 C C . PHE A 1 82 ? 17.867 -7.098 7.590 1.00 33.03 82 PHE A C 1
ATOM 639 O O . PHE A 1 82 ? 17.852 -7.670 8.675 1.00 33.03 82 PHE A O 1
ATOM 646 N N . CYS A 1 83 ? 18.772 -6.162 7.294 1.00 24.69 83 CYS A N 1
ATOM 647 C CA . CYS A 1 83 ? 19.516 -5.465 8.342 1.00 24.69 83 CYS A CA 1
ATOM 648 C C . CYS A 1 83 ? 18.620 -4.360 8.918 1.00 24.69 83 CYS A C 1
ATOM 650 O O . CYS A 1 83 ? 18.541 -3.236 8.406 1.00 24.69 83 CYS A O 1
ATOM 652 N N . SER A 1 84 ? 17.896 -4.701 9.983 1.00 28.20 84 SER A N 1
ATOM 653 C CA . SER A 1 84 ? 17.151 -3.730 10.784 1.00 28.20 84 SER A CA 1
ATOM 654 C C . SER A 1 84 ? 18.126 -3.072 11.764 1.00 28.20 84 SER A C 1
ATOM 656 O O . SER A 1 84 ? 18.288 -3.555 12.877 1.00 28.20 84 SER A O 1
ATOM 658 N N . VAL A 1 85 ? 18.791 -1.981 11.371 1.00 26.19 85 VAL A N 1
ATOM 659 C CA . VAL A 1 85 ? 19.362 -1.061 12.367 1.00 26.19 85 VAL A CA 1
ATOM 660 C C . VAL A 1 85 ? 18.197 -0.289 12.969 1.00 26.19 85 VAL A C 1
ATOM 662 O O . VAL A 1 85 ? 17.546 0.511 12.290 1.00 26.19 85 VAL A O 1
ATOM 665 N N . LEU A 1 86 ? 17.904 -0.605 14.223 1.00 27.47 86 LEU A N 1
ATOM 666 C CA . LEU A 1 86 ? 16.957 0.099 15.066 1.00 27.47 86 LEU A CA 1
ATOM 667 C C . LEU A 1 86 ? 17.674 1.364 15.570 1.00 27.47 86 LEU A C 1
ATOM 669 O O . LEU A 1 86 ? 18.354 1.332 16.588 1.00 27.47 86 LEU A O 1
ATOM 673 N N . GLU A 1 87 ? 17.594 2.477 14.831 1.00 27.16 87 GLU A N 1
ATOM 674 C CA . GLU A 1 87 ? 17.993 3.782 15.379 1.00 27.16 87 GLU A CA 1
ATOM 675 C C . GLU A 1 87 ? 16.901 4.205 16.377 1.00 27.16 87 GLU A C 1
ATOM 677 O O . GLU A 1 87 ? 15.886 4.806 16.020 1.00 27.16 87 GLU A O 1
ATOM 682 N N . LEU A 1 88 ? 17.085 3.833 17.645 1.00 27.08 88 LEU A N 1
ATOM 683 C CA . LEU A 1 88 ? 16.276 4.254 18.792 1.00 27.08 88 LEU A CA 1
ATOM 684 C C . LEU A 1 88 ? 16.505 5.755 19.072 1.00 27.08 88 LEU A C 1
ATOM 686 O O . LEU A 1 88 ? 17.002 6.148 20.116 1.00 27.08 88 LEU A O 1
ATOM 690 N N . LYS A 1 89 ? 16.119 6.635 18.140 1.00 24.41 89 LYS A N 1
ATOM 691 C CA . LYS A 1 89 ? 16.089 8.097 18.359 1.00 24.41 89 LYS A CA 1
ATOM 692 C C . LYS A 1 89 ? 14.913 8.557 19.236 1.00 24.41 89 LYS A C 1
ATOM 694 O O . LYS A 1 89 ? 14.716 9.753 19.413 1.00 24.41 89 LYS A O 1
ATOM 699 N N . VAL A 1 90 ? 14.130 7.628 19.791 1.00 27.09 90 VAL A N 1
ATOM 700 C CA . VAL A 1 90 ? 12.919 7.925 20.583 1.00 27.09 90 VAL A CA 1
ATOM 701 C C . VAL A 1 90 ? 13.162 7.877 22.100 1.00 27.09 90 VAL A C 1
ATOM 703 O O . VAL A 1 90 ? 12.294 8.264 22.872 1.00 27.09 90 VAL A O 1
ATOM 706 N N . LEU A 1 91 ? 14.358 7.511 22.561 1.00 28.94 91 LEU A N 1
ATOM 707 C CA . LEU A 1 91 ? 14.740 7.632 23.969 1.00 28.94 91 LEU A CA 1
ATOM 708 C C . LEU A 1 91 ? 16.108 8.306 24.020 1.00 28.94 91 LEU A C 1
ATOM 710 O O . LEU A 1 91 ? 17.066 7.772 23.473 1.00 28.94 91 LEU A O 1
ATOM 714 N N . GLY A 1 92 ? 16.204 9.484 24.639 1.00 26.86 92 GLY A N 1
ATOM 715 C CA . GLY A 1 92 ? 17.457 10.218 24.857 1.00 26.86 92 GLY A CA 1
ATOM 716 C C . GLY A 1 92 ? 18.423 9.500 25.808 1.00 26.86 92 GLY A C 1
ATOM 717 O O . GLY A 1 92 ? 18.804 10.049 26.836 1.00 26.86 92 GLY A O 1
ATOM 718 N N . LEU A 1 93 ? 18.809 8.267 25.487 1.00 24.81 93 LEU A N 1
ATOM 719 C CA . LEU A 1 93 ? 19.767 7.453 26.220 1.00 24.81 93 LEU A CA 1
ATOM 720 C C . LEU A 1 93 ? 21.157 7.638 25.600 1.00 24.81 93 LEU A C 1
ATOM 722 O O . LEU A 1 93 ? 21.523 6.982 24.628 1.00 24.81 93 LEU A O 1
ATOM 726 N N . ARG A 1 94 ? 21.961 8.531 26.192 1.00 23.61 94 ARG A N 1
ATOM 727 C CA . ARG A 1 94 ? 23.425 8.439 26.109 1.00 23.61 94 ARG A CA 1
ATOM 728 C C . ARG A 1 94 ? 23.860 7.285 27.011 1.00 23.61 94 ARG A C 1
ATOM 730 O O . ARG A 1 94 ? 23.875 7.433 28.229 1.00 23.61 94 ARG A O 1
ATOM 737 N N . VAL A 1 95 ? 24.224 6.147 26.426 1.00 24.47 95 VAL A N 1
ATOM 738 C CA . VAL A 1 95 ? 24.948 5.097 27.153 1.00 24.47 95 VAL A CA 1
ATOM 739 C C . VAL A 1 95 ? 26.402 5.550 27.274 1.00 24.47 95 VAL A C 1
ATOM 741 O O . VAL A 1 95 ? 27.175 5.459 26.326 1.00 24.47 95 VAL A O 1
ATOM 744 N N . LEU A 1 96 ? 26.767 6.094 28.434 1.00 24.25 96 LEU A N 1
ATOM 745 C CA . LEU A 1 96 ? 28.166 6.262 28.821 1.00 24.25 96 LEU A CA 1
ATOM 746 C C . LEU A 1 96 ? 28.671 4.910 29.329 1.00 24.25 96 LEU A C 1
ATOM 748 O O . LEU A 1 96 ? 28.429 4.551 30.481 1.00 24.25 96 LEU A O 1
ATOM 752 N N . SER A 1 97 ? 29.377 4.153 28.489 1.00 25.25 97 SER A N 1
ATOM 753 C CA . SER A 1 97 ? 30.190 3.042 28.982 1.00 25.25 97 SER A CA 1
ATOM 754 C C . SER A 1 97 ? 31.421 3.623 29.681 1.00 25.25 97 SER A C 1
ATOM 756 O O . SER A 1 97 ? 32.350 4.102 29.029 1.00 25.25 97 SER A O 1
ATOM 758 N N . ARG A 1 98 ? 31.435 3.604 31.017 1.00 24.62 98 ARG A N 1
ATOM 759 C CA . ARG A 1 98 ? 32.669 3.782 31.790 1.00 24.62 98 ARG A CA 1
ATOM 760 C C . ARG A 1 98 ? 33.527 2.530 31.608 1.00 24.62 98 ARG A C 1
ATOM 762 O O . ARG A 1 98 ? 33.264 1.522 32.255 1.00 24.62 98 ARG A O 1
ATOM 769 N N . HIS A 1 99 ? 34.562 2.612 30.778 1.00 26.09 99 HIS A N 1
ATOM 770 C CA . HIS A 1 99 ? 35.752 1.787 30.963 1.00 26.09 99 HIS A CA 1
ATOM 771 C C . HIS A 1 99 ? 36.838 2.647 31.601 1.00 26.09 99 HIS A C 1
ATOM 773 O O . HIS A 1 99 ? 37.231 3.685 31.073 1.00 26.09 99 HIS A O 1
ATOM 779 N N . ALA A 1 100 ? 37.261 2.224 32.788 1.00 29.58 100 ALA A N 1
ATOM 780 C CA . ALA A 1 100 ? 38.406 2.764 33.488 1.00 29.58 100 ALA A CA 1
ATOM 781 C C . ALA A 1 100 ? 39.682 2.144 32.903 1.00 29.58 100 ALA A C 1
ATOM 783 O O . ALA A 1 100 ? 39.974 0.988 33.184 1.00 29.58 100 ALA A O 1
ATOM 784 N N . SER A 1 101 ? 40.413 2.907 32.092 1.00 29.36 101 SER A N 1
ATOM 785 C CA . SER A 1 101 ? 41.883 2.948 32.043 1.00 29.36 101 SER A CA 1
ATOM 786 C C . SER A 1 101 ? 42.318 3.965 30.980 1.00 29.36 101 SER A C 1
ATOM 788 O O . SER A 1 101 ? 41.687 4.120 29.938 1.00 29.36 101 SER A O 1
ATOM 790 N N . GLY A 1 102 ? 43.328 4.764 31.322 1.00 28.94 102 GLY A N 1
ATOM 791 C CA . GLY A 1 102 ? 43.656 6.013 30.647 1.00 28.94 102 GLY A CA 1
ATOM 792 C C . GLY A 1 102 ? 44.248 5.870 29.245 1.00 28.94 102 GLY A C 1
ATOM 793 O O . GLY A 1 102 ? 45.126 5.056 28.990 1.00 28.94 102 GLY A O 1
ATOM 794 N N . SER A 1 103 ? 43.797 6.739 28.348 1.00 25.86 103 SER A N 1
ATOM 795 C CA . SER A 1 103 ? 44.634 7.605 27.508 1.00 25.86 103 SER A CA 1
ATOM 796 C C . SER A 1 103 ? 43.700 8.482 26.674 1.00 25.86 103 SER A C 1
ATOM 798 O O . SER A 1 103 ? 42.769 8.030 26.013 1.00 25.86 103 SER A O 1
ATOM 800 N N . SER A 1 104 ? 43.885 9.787 26.810 1.00 29.44 104 SER A N 1
ATOM 801 C CA . SER A 1 104 ? 43.047 10.832 26.242 1.00 29.44 104 SER A CA 1
ATOM 802 C C . SER A 1 104 ? 43.375 11.061 24.769 1.00 29.44 104 SER A C 1
ATOM 804 O O . SER A 1 104 ? 44.270 11.845 24.463 1.00 29.44 104 SER A O 1
ATOM 806 N N . HIS A 1 105 ? 42.609 10.455 23.862 1.00 24.30 105 HIS A N 1
ATOM 807 C CA . HIS A 1 105 ? 42.441 10.943 22.491 1.00 24.30 105 HIS A CA 1
ATOM 808 C C . HIS A 1 105 ? 40.947 11.089 22.184 1.00 24.30 105 HIS A C 1
ATOM 810 O O . HIS A 1 105 ? 40.208 10.119 22.033 1.00 24.30 105 HIS A O 1
ATOM 816 N N . SER A 1 106 ? 40.497 12.344 22.130 1.00 23.30 106 SER A N 1
ATOM 817 C CA . SER A 1 106 ? 39.155 12.736 21.703 1.00 23.30 106 SER A CA 1
ATOM 818 C C . SER A 1 106 ? 39.016 12.519 20.194 1.00 23.30 106 SER A C 1
ATOM 820 O O . SER A 1 106 ? 39.242 13.432 19.405 1.00 23.30 106 SER A O 1
ATOM 822 N N . LEU A 1 107 ? 38.634 11.309 19.787 1.00 20.83 107 LEU A N 1
ATOM 823 C CA . LEU A 1 107 ? 38.133 11.034 18.442 1.00 20.83 107 LEU A CA 1
ATOM 824 C C . LEU A 1 107 ? 36.619 11.254 18.430 1.00 20.83 107 LEU A C 1
ATOM 826 O O . LEU A 1 107 ? 35.825 10.379 18.776 1.00 20.83 107 LEU A O 1
ATOM 830 N N . THR A 1 108 ? 36.220 12.459 18.035 1.00 21.61 108 THR A N 1
ATOM 831 C CA . THR A 1 108 ? 34.829 12.801 17.746 1.00 21.61 108 THR A CA 1
ATOM 832 C C . THR A 1 108 ? 34.405 12.065 16.475 1.00 21.61 108 THR A C 1
ATOM 834 O O . THR A 1 108 ? 34.549 12.579 15.371 1.00 21.61 108 THR A O 1
ATOM 837 N N . TYR A 1 109 ? 33.887 10.843 16.608 1.00 20.27 109 TYR A N 1
ATOM 838 C CA . TYR A 1 109 ? 33.185 10.173 15.514 1.00 20.27 109 TYR A CA 1
ATOM 839 C C . TYR A 1 109 ? 31.810 10.827 15.326 1.00 20.27 109 TYR A C 1
ATOM 841 O O . TYR A 1 109 ? 30.798 10.397 15.880 1.00 20.27 109 TYR A O 1
ATOM 849 N N . THR A 1 110 ? 31.756 11.881 14.517 1.00 22.16 110 THR A N 1
ATOM 850 C CA . THR A 1 110 ? 30.528 12.295 13.837 1.00 22.16 110 THR A CA 1
ATOM 851 C C . THR A 1 110 ? 30.215 11.260 12.758 1.00 22.16 110 THR A C 1
ATOM 853 O O . THR A 1 110 ? 30.580 11.404 11.596 1.00 22.16 110 THR A O 1
ATOM 856 N N . ALA A 1 111 ? 29.532 10.180 13.141 1.00 22.98 111 ALA A N 1
ATOM 857 C CA . ALA A 1 111 ? 28.963 9.241 12.183 1.00 22.98 111 ALA A CA 1
ATOM 858 C C . ALA A 1 111 ? 27.822 9.934 11.414 1.00 22.98 111 ALA A C 1
ATOM 860 O O . ALA A 1 111 ? 26.667 9.959 11.842 1.00 22.98 111 ALA A O 1
ATOM 861 N N . SER A 1 112 ? 28.153 10.530 10.269 1.00 26.12 112 SER A N 1
ATOM 862 C CA . SER A 1 112 ? 27.202 10.993 9.263 1.00 26.12 112 SER A CA 1
ATOM 863 C C . SER A 1 112 ? 26.548 9.773 8.596 1.00 26.12 112 SER A C 1
ATOM 865 O O . SER A 1 112 ? 26.962 9.283 7.551 1.00 26.12 112 SER A O 1
ATOM 867 N N . SER A 1 113 ? 25.476 9.252 9.198 1.00 26.55 113 SER A N 1
ATOM 868 C CA . SER A 1 113 ? 24.717 8.088 8.707 1.00 26.55 113 SER A CA 1
ATOM 869 C C . SER A 1 113 ? 23.851 8.362 7.459 1.00 26.55 113 SER A C 1
ATOM 871 O O . SER A 1 113 ? 22.804 7.746 7.270 1.00 26.55 113 SER A O 1
ATOM 873 N N . ARG A 1 114 ? 24.295 9.244 6.551 1.00 29.92 114 ARG A N 1
ATOM 874 C CA . ARG A 1 114 ? 23.676 9.444 5.224 1.00 29.92 114 ARG A CA 1
ATOM 875 C C . ARG A 1 114 ? 24.178 8.468 4.145 1.00 29.92 114 ARG A C 1
ATOM 877 O O . ARG A 1 114 ? 23.647 8.486 3.046 1.00 29.92 114 ARG A O 1
ATOM 884 N N . GLY A 1 115 ? 25.155 7.606 4.434 1.00 28.70 115 GLY A N 1
ATOM 885 C CA . GLY A 1 115 ? 25.987 7.016 3.373 1.00 28.70 115 GLY A CA 1
ATOM 886 C C . GLY A 1 115 ? 25.660 5.622 2.819 1.00 28.70 115 GLY A C 1
ATOM 887 O O . GLY A 1 115 ? 26.192 5.304 1.769 1.00 28.70 115 GLY A O 1
ATOM 888 N N . TRP A 1 116 ? 24.843 4.768 3.456 1.00 23.05 116 TRP A N 1
ATOM 889 C CA . TRP A 1 116 ? 24.834 3.332 3.066 1.00 23.05 116 TRP A CA 1
ATOM 890 C C . TRP A 1 116 ? 23.476 2.758 2.643 1.00 23.05 116 TRP A C 1
ATOM 892 O O . TRP A 1 116 ? 23.429 1.819 1.855 1.00 23.05 116 TRP A O 1
ATOM 902 N N . ARG A 1 117 ? 22.354 3.324 3.112 1.00 25.83 117 ARG A N 1
ATOM 903 C CA . ARG A 1 117 ? 21.004 2.918 2.661 1.00 25.83 117 ARG A CA 1
ATOM 904 C C . ARG A 1 117 ? 20.533 3.662 1.409 1.00 25.83 117 ARG A C 1
ATOM 906 O O . ARG A 1 117 ? 19.656 3.148 0.733 1.00 25.83 117 ARG A O 1
ATOM 913 N N . ALA A 1 118 ? 21.101 4.832 1.120 1.00 27.06 118 ALA A N 1
ATOM 914 C CA . ALA A 1 118 ? 20.819 5.596 -0.093 1.00 27.06 118 ALA A CA 1
ATOM 915 C C . ALA A 1 118 ? 21.641 5.044 -1.272 1.00 27.06 118 ALA A C 1
ATOM 917 O O . ALA A 1 118 ? 21.060 4.578 -2.238 1.00 27.06 118 ALA A O 1
ATOM 918 N N . ALA A 1 119 ? 22.959 4.877 -1.107 1.00 25.34 119 ALA A N 1
ATOM 919 C CA . ALA A 1 119 ? 23.858 4.423 -2.176 1.00 25.34 119 ALA A CA 1
ATOM 920 C C . ALA A 1 119 ? 23.542 3.026 -2.762 1.00 25.34 119 ALA A C 1
ATOM 922 O O . ALA A 1 119 ? 23.668 2.821 -3.961 1.00 25.34 119 ALA A O 1
ATOM 923 N N . ILE A 1 120 ? 23.087 2.061 -1.948 1.00 27.05 120 ILE A N 1
ATOM 924 C CA . ILE A 1 120 ? 22.795 0.686 -2.419 1.00 27.05 120 ILE A CA 1
ATOM 925 C C . ILE A 1 120 ? 21.411 0.587 -3.098 1.00 27.05 120 ILE A C 1
ATOM 927 O O . ILE A 1 120 ? 21.176 -0.313 -3.902 1.00 27.05 120 ILE A O 1
ATOM 931 N N . LEU A 1 121 ? 20.492 1.512 -2.794 1.00 30.64 121 LEU A N 1
ATOM 932 C CA . LEU A 1 121 ? 19.132 1.540 -3.349 1.00 30.64 121 LEU A CA 1
ATOM 933 C C . LEU A 1 121 ? 18.975 2.554 -4.501 1.00 30.64 121 LEU A C 1
ATOM 935 O O . LEU A 1 121 ? 18.107 2.350 -5.344 1.00 30.64 121 LEU A O 1
ATOM 939 N N . GLU A 1 122 ? 19.814 3.592 -4.569 1.00 29.70 122 GLU A N 1
ATOM 940 C CA . GLU A 1 122 ? 19.768 4.659 -5.586 1.00 29.70 122 GLU A CA 1
ATOM 941 C C . GLU A 1 122 ? 20.452 4.286 -6.913 1.00 29.70 122 GLU A C 1
ATOM 943 O O . GLU A 1 122 ? 20.150 4.905 -7.921 1.00 29.70 122 GLU A O 1
ATOM 948 N N . GLU A 1 123 ? 21.319 3.266 -6.962 1.00 27.45 123 GLU A N 1
ATOM 949 C CA . GLU A 1 123 ? 22.003 2.879 -8.215 1.00 27.45 123 GLU A CA 1
ATOM 950 C C . GLU A 1 123 ? 21.398 1.645 -8.915 1.00 27.45 123 GLU A C 1
ATOM 952 O O . GLU A 1 123 ? 21.590 1.457 -10.114 1.00 27.45 123 GLU A O 1
ATOM 957 N N . CYS A 1 124 ? 20.642 0.793 -8.206 1.00 27.69 124 CYS A N 1
ATOM 958 C CA . CYS A 1 124 ? 20.175 -0.501 -8.740 1.00 27.69 124 CYS A CA 1
ATOM 959 C C . CYS A 1 124 ? 18.677 -0.566 -9.099 1.00 27.69 124 CYS A C 1
ATOM 961 O O . CYS A 1 124 ? 18.267 -1.482 -9.815 1.00 27.69 124 CYS A O 1
ATOM 963 N N . HIS A 1 125 ? 17.838 0.361 -8.618 1.00 32.75 125 HIS A N 1
ATOM 964 C CA . HIS A 1 125 ? 16.373 0.237 -8.724 1.00 32.75 125 HIS A CA 1
ATOM 965 C C . HIS A 1 125 ? 15.722 1.003 -9.881 1.00 32.75 125 HIS A C 1
ATOM 967 O O . HIS A 1 125 ? 14.580 0.701 -10.236 1.00 32.75 125 HIS A O 1
ATOM 973 N N . ASP A 1 126 ? 16.454 1.899 -10.534 1.00 37.69 126 ASP A N 1
ATOM 974 C CA . ASP A 1 126 ? 15.869 2.825 -11.507 1.00 37.69 126 ASP A CA 1
ATOM 975 C C . ASP A 1 126 ? 15.802 2.278 -12.941 1.00 37.69 126 ASP A C 1
ATOM 977 O O . ASP A 1 126 ? 15.227 2.903 -13.828 1.00 37.69 126 ASP A O 1
ATOM 981 N N . CYS A 1 127 ? 16.318 1.069 -13.182 1.00 31.03 127 CYS A N 1
ATOM 982 C CA . CYS A 1 127 ? 16.386 0.507 -14.532 1.00 31.03 127 CYS A CA 1
ATOM 983 C C . CYS A 1 127 ? 15.286 -0.508 -14.885 1.00 31.03 127 CYS A C 1
ATOM 985 O O . CYS A 1 127 ? 15.105 -0.809 -16.062 1.00 31.03 127 CYS A O 1
ATOM 987 N N . ALA A 1 128 ? 14.547 -1.054 -13.913 1.00 28.39 128 ALA A N 1
ATOM 988 C CA . ALA A 1 128 ? 13.594 -2.136 -14.199 1.00 28.39 128 ALA A CA 1
ATOM 989 C C . ALA A 1 128 ? 12.132 -1.686 -14.357 1.00 28.39 128 ALA A C 1
ATOM 991 O O . ALA A 1 128 ? 11.341 -2.413 -14.946 1.00 28.39 128 ALA A O 1
ATOM 992 N N . GLY A 1 129 ? 11.780 -0.464 -13.940 1.00 29.16 129 GLY A N 1
ATOM 993 C CA . GLY A 1 129 ? 10.431 0.119 -14.072 1.00 29.16 129 GLY A CA 1
ATOM 994 C C . GLY A 1 129 ? 10.020 0.564 -15.477 1.00 29.16 129 GLY A C 1
ATOM 995 O O . GLY A 1 129 ? 8.958 1.162 -15.652 1.00 29.16 129 GLY A O 1
ATOM 996 N N . LEU A 1 130 ? 10.862 0.343 -16.480 1.00 32.75 130 LEU A N 1
ATOM 997 C CA . LEU A 1 130 ? 10.745 1.018 -17.759 1.00 32.75 130 LEU A CA 1
ATOM 998 C C . LEU A 1 130 ? 10.135 0.078 -18.800 1.00 32.75 130 LEU A C 1
ATOM 1000 O O . LEU A 1 130 ? 10.656 -1.000 -19.074 1.00 32.75 130 LEU A O 1
ATOM 1004 N N . HIS A 1 131 ? 9.034 0.511 -19.420 1.00 34.62 131 HIS A N 1
ATOM 1005 C CA . HIS A 1 131 ? 8.571 -0.059 -20.682 1.00 34.62 131 HIS A CA 1
ATOM 1006 C C . HIS A 1 131 ? 9.720 0.025 -21.694 1.00 34.62 131 HIS A C 1
ATOM 1008 O O . HIS A 1 131 ? 9.949 1.067 -22.309 1.00 34.62 131 HIS A O 1
ATOM 1014 N N . LEU A 1 132 ? 10.456 -1.072 -21.853 1.00 35.56 132 LEU A N 1
ATOM 1015 C CA . LEU A 1 132 ? 11.668 -1.125 -22.666 1.00 35.56 132 LEU A CA 1
ATOM 1016 C C . LEU A 1 132 ? 11.404 -0.919 -24.163 1.00 35.56 132 LEU A C 1
ATOM 1018 O O . LEU A 1 132 ? 12.300 -0.467 -24.865 1.00 35.56 132 LEU A O 1
ATOM 1022 N N . SER A 1 133 ? 10.166 -1.090 -24.640 1.00 33.88 133 SER A N 1
ATOM 1023 C CA . SER A 1 133 ? 9.796 -0.686 -26.007 1.00 33.88 133 SER A CA 1
ATOM 1024 C C . SER A 1 133 ? 9.553 0.816 -26.186 1.00 33.88 133 SER A C 1
ATOM 1026 O O . SER A 1 133 ? 9.307 1.256 -27.304 1.00 33.88 133 SER A O 1
ATOM 1028 N N . LYS A 1 134 ? 9.541 1.599 -25.100 1.00 37.41 134 LYS A N 1
ATOM 1029 C CA . LYS A 1 134 ? 9.333 3.061 -25.106 1.00 37.41 134 LYS A CA 1
ATOM 1030 C C . LYS A 1 134 ? 10.491 3.839 -24.469 1.00 37.41 134 LYS A C 1
ATOM 1032 O O . LYS A 1 134 ? 10.541 5.057 -24.592 1.00 37.41 134 LYS A O 1
ATOM 1037 N N . LEU A 1 135 ? 11.424 3.136 -23.820 1.00 34.59 135 LEU A N 1
ATOM 1038 C CA . LEU A 1 135 ? 12.767 3.630 -23.491 1.00 34.59 135 LEU A CA 1
ATOM 1039 C C . LEU A 1 135 ? 13.630 3.851 -24.729 1.00 34.59 135 LEU A C 1
ATOM 1041 O O . LEU A 1 135 ? 14.610 4.588 -24.674 1.00 34.59 135 LEU A O 1
ATOM 1045 N N . TRP A 1 136 ? 13.260 3.240 -25.854 1.00 39.69 136 TRP A N 1
ATOM 1046 C CA . TRP A 1 136 ? 13.670 3.754 -27.148 1.00 39.69 136 TRP A CA 1
ATOM 1047 C C . TRP A 1 136 ? 12.971 5.088 -27.267 1.00 39.69 136 TRP A C 1
ATOM 1049 O O . TRP A 1 136 ? 11.765 5.123 -27.512 1.00 39.69 136 TRP A O 1
ATOM 1059 N N . GLY A 1 137 ? 13.696 6.160 -26.947 1.00 37.12 137 GLY A N 1
ATOM 1060 C CA . GLY A 1 137 ? 13.122 7.484 -26.825 1.00 37.12 137 GLY A CA 1
ATOM 1061 C C . GLY A 1 137 ? 12.125 7.719 -27.950 1.00 37.12 137 GLY A C 1
ATOM 1062 O O . GLY A 1 137 ? 12.448 7.579 -29.128 1.00 37.12 137 GLY A O 1
ATOM 1063 N N . VAL A 1 138 ? 10.902 8.107 -27.610 1.00 37.09 138 VAL A N 1
ATOM 1064 C CA . VAL A 1 138 ? 10.021 8.743 -28.597 1.00 37.09 138 VAL A CA 1
ATOM 1065 C C . VAL A 1 138 ? 10.679 10.046 -29.112 1.00 37.09 138 VAL A C 1
ATOM 1067 O O . VAL A 1 138 ? 10.333 10.520 -30.186 1.00 37.09 138 VAL A O 1
ATOM 1070 N N . ALA A 1 139 ? 11.735 10.533 -28.440 1.00 39.09 139 ALA A N 1
ATOM 1071 C CA . ALA A 1 139 ? 12.679 11.528 -28.950 1.00 39.09 139 ALA A CA 1
ATOM 1072 C C . ALA A 1 139 ? 13.666 11.018 -30.037 1.00 39.09 139 ALA A C 1
ATOM 1074 O O . ALA A 1 139 ? 14.235 11.837 -30.748 1.00 39.09 139 ALA A O 1
ATOM 1075 N N . LYS A 1 140 ? 13.868 9.699 -30.203 1.00 57.31 140 LYS A N 1
ATOM 1076 C CA . LYS A 1 140 ? 14.782 9.098 -31.202 1.00 57.31 140 LYS A CA 1
ATOM 1077 C C . LYS A 1 140 ? 14.157 8.058 -32.131 1.00 57.31 140 LYS A C 1
ATOM 1079 O O . LYS A 1 140 ? 14.798 7.680 -33.104 1.00 57.31 140 LYS A O 1
ATOM 1084 N N . THR A 1 141 ? 12.930 7.595 -31.884 1.00 69.38 141 THR A N 1
ATOM 1085 C CA . THR A 1 141 ? 12.219 6.772 -32.870 1.00 69.38 141 THR A CA 1
ATOM 1086 C C . THR A 1 141 ? 11.923 7.663 -34.079 1.00 69.38 141 THR A C 1
ATOM 1088 O O . THR A 1 141 ? 11.186 8.643 -33.928 1.00 69.38 141 THR A O 1
ATOM 1091 N N . PRO A 1 142 ? 12.480 7.369 -35.266 1.00 82.25 142 PRO A N 1
ATOM 1092 C CA . PRO A 1 142 ? 12.272 8.179 -36.453 1.00 82.25 142 PRO A CA 1
ATOM 1093 C C . PRO A 1 142 ? 10.785 8.347 -36.734 1.00 82.25 142 PRO A C 1
ATOM 1095 O O . PRO A 1 142 ? 10.000 7.423 -36.508 1.00 82.25 142 PRO A O 1
ATOM 1098 N N . ALA A 1 143 ? 10.396 9.499 -37.283 1.00 82.62 143 ALA A N 1
ATOM 1099 C CA . ALA A 1 143 ? 9.000 9.776 -37.627 1.00 82.62 143 ALA A CA 1
ATOM 1100 C C . ALA A 1 143 ? 8.372 8.652 -38.475 1.00 82.62 143 ALA A C 1
ATOM 1102 O O . ALA A 1 143 ? 7.212 8.306 -38.266 1.00 82.62 143 ALA A O 1
ATOM 1103 N N . ALA A 1 144 ? 9.171 8.025 -39.348 1.00 86.38 144 ALA A N 1
ATOM 1104 C CA . ALA A 1 144 ? 8.774 6.894 -40.182 1.00 86.38 144 ALA A CA 1
ATOM 1105 C C . ALA A 1 144 ? 8.277 5.667 -39.397 1.00 86.38 144 ALA A C 1
ATOM 1107 O O . ALA A 1 144 ? 7.498 4.892 -39.938 1.00 86.38 144 ALA A O 1
ATOM 1108 N N . TRP A 1 145 ? 8.705 5.476 -38.147 1.00 87.44 145 TRP A N 1
ATOM 1109 C CA . TRP A 1 145 ? 8.351 4.318 -37.313 1.00 87.44 145 TRP A CA 1
ATOM 1110 C C . TRP A 1 145 ? 7.492 4.689 -36.106 1.00 87.44 145 TRP A C 1
ATOM 1112 O O . TRP A 1 145 ? 7.241 3.857 -35.232 1.00 87.44 145 TRP A O 1
ATOM 1122 N N . ARG A 1 146 ? 7.023 5.938 -36.029 1.00 80.25 146 ARG A N 1
ATOM 1123 C CA . ARG A 1 146 ? 6.145 6.374 -34.945 1.00 80.25 146 ARG A CA 1
ATOM 1124 C C . ARG A 1 146 ? 4.858 5.543 -34.963 1.00 80.25 146 ARG A C 1
ATOM 1126 O O . ARG A 1 146 ? 4.182 5.455 -35.981 1.00 80.25 146 ARG A O 1
ATOM 1133 N N . GLY A 1 147 ? 4.524 4.937 -33.825 1.00 73.62 147 GLY A N 1
ATOM 1134 C CA . GLY A 1 147 ? 3.345 4.076 -33.688 1.00 73.62 147 GLY A CA 1
ATOM 1135 C C . GLY A 1 147 ? 3.540 2.631 -34.163 1.00 73.62 147 GLY A C 1
ATOM 1136 O O . GLY A 1 147 ? 2.623 1.830 -33.994 1.00 73.62 147 GLY A O 1
ATOM 1137 N N . HIS A 1 148 ? 4.716 2.268 -34.696 1.00 80.12 148 HIS A N 1
ATOM 1138 C CA . HIS A 1 148 ? 5.034 0.869 -34.991 1.00 80.12 148 HIS A CA 1
ATOM 1139 C C . HIS A 1 148 ? 5.091 0.040 -33.701 1.00 80.12 148 HIS A C 1
ATOM 1141 O O . HIS A 1 148 ? 5.639 0.477 -32.685 1.00 80.12 148 HIS A O 1
ATOM 1147 N N . CYS A 1 149 ? 4.523 -1.165 -33.739 1.00 76.81 149 CYS A N 1
ATOM 1148 C CA . CYS A 1 149 ? 4.482 -2.074 -32.599 1.00 76.81 149 CYS A CA 1
ATOM 1149 C C . CYS A 1 149 ? 5.569 -3.141 -32.766 1.00 76.81 149 CYS A C 1
ATOM 1151 O O . CYS A 1 149 ? 5.387 -4.100 -33.512 1.00 76.81 149 CYS A O 1
ATOM 1153 N N . TRP A 1 150 ? 6.697 -2.956 -32.078 1.00 79.56 150 TRP A N 1
ATOM 1154 C CA . TRP A 1 150 ? 7.868 -3.824 -32.201 1.00 79.56 150 TRP A CA 1
ATOM 1155 C C . TRP A 1 150 ? 7.594 -5.244 -31.691 1.00 79.56 150 TRP A C 1
ATOM 1157 O O . TRP A 1 150 ? 7.243 -5.424 -30.525 1.00 79.56 150 TRP A O 1
ATOM 1167 N N . THR A 1 151 ? 7.779 -6.263 -32.537 1.00 75.00 151 THR A N 1
ATOM 1168 C CA . THR A 1 151 ? 7.519 -7.663 -32.152 1.00 75.00 151 THR A CA 1
ATOM 1169 C C . THR A 1 151 ? 8.714 -8.345 -31.486 1.00 75.00 151 THR A C 1
ATOM 1171 O O . THR A 1 151 ? 8.533 -9.289 -30.714 1.00 75.00 151 THR A O 1
ATOM 1174 N N . GLY A 1 152 ? 9.937 -7.914 -31.816 1.00 77.38 152 GLY A N 1
ATOM 1175 C CA . GLY A 1 152 ? 11.187 -8.459 -31.279 1.00 77.38 152 GLY A CA 1
ATOM 1176 C C . GLY A 1 152 ? 11.498 -9.910 -31.684 1.00 77.38 152 GLY A C 1
ATOM 1177 O O . GLY A 1 152 ? 12.368 -10.534 -31.076 1.00 77.38 152 GLY A O 1
ATOM 1178 N N . ARG A 1 153 ? 10.810 -10.490 -32.679 1.00 80.25 153 ARG A N 1
ATOM 1179 C CA . ARG A 1 153 ? 10.896 -11.936 -32.988 1.00 80.25 153 ARG A CA 1
ATOM 1180 C C . ARG A 1 153 ? 12.086 -12.347 -33.861 1.00 80.25 153 ARG A C 1
ATOM 1182 O O . ARG A 1 153 ? 12.547 -13.490 -33.748 1.00 80.25 153 ARG A O 1
ATOM 1189 N N . GLY A 1 154 ? 12.552 -11.458 -34.734 1.00 84.62 154 GLY A N 1
ATOM 1190 C CA . GLY A 1 154 ? 13.547 -11.793 -35.752 1.00 84.62 154 GLY A CA 1
ATOM 1191 C C . GLY A 1 154 ? 14.990 -11.846 -35.260 1.00 84.62 154 GLY A C 1
ATOM 1192 O O . GLY A 1 154 ? 15.293 -11.710 -34.067 1.00 84.62 154 GLY A O 1
ATOM 1193 N N . ALA A 1 155 ? 15.884 -12.071 -36.215 1.00 88.50 155 ALA A N 1
ATOM 1194 C CA . ALA A 1 155 ? 17.324 -12.040 -36.076 1.00 88.50 155 ALA A CA 1
ATOM 1195 C C . ALA A 1 155 ? 17.935 -11.032 -37.056 1.00 88.50 155 ALA A C 1
ATOM 1197 O O . ALA A 1 155 ? 17.877 -11.187 -38.270 1.00 88.50 155 ALA A O 1
ATOM 1198 N N . ALA A 1 156 ? 18.557 -9.996 -36.499 1.00 88.44 156 ALA A N 1
ATOM 1199 C CA . ALA A 1 156 ? 19.162 -8.926 -37.274 1.00 88.44 156 ALA A CA 1
ATOM 1200 C C . ALA A 1 156 ? 20.363 -9.424 -38.099 1.00 88.44 156 ALA A C 1
ATOM 1202 O O . ALA A 1 156 ? 21.365 -9.869 -37.530 1.00 88.44 156 ALA A O 1
ATOM 1203 N N . GLN A 1 157 ? 20.301 -9.272 -39.422 1.00 92.88 157 GLN A N 1
ATOM 1204 C CA . GLN A 1 157 ? 21.464 -9.446 -40.295 1.00 92.88 157 GLN A CA 1
ATOM 1205 C C . GLN A 1 157 ? 22.362 -8.208 -40.220 1.00 92.88 157 GLN A C 1
ATOM 1207 O O . GLN A 1 157 ? 21.883 -7.088 -40.390 1.00 92.88 157 GLN A O 1
ATOM 1212 N N . GLN A 1 158 ? 23.666 -8.393 -39.983 1.00 93.25 158 GLN A N 1
ATOM 1213 C CA . GLN A 1 158 ? 24.587 -7.274 -39.737 1.00 93.25 158 GLN A CA 1
ATOM 1214 C C . GLN A 1 158 ? 24.627 -6.271 -40.900 1.00 93.25 158 GLN A C 1
ATOM 1216 O O . GLN A 1 158 ? 24.520 -5.080 -40.654 1.00 93.25 158 GLN A O 1
ATOM 1221 N N . ALA A 1 159 ? 24.659 -6.743 -42.150 1.00 96.25 159 ALA A N 1
ATOM 1222 C CA . ALA A 1 159 ? 24.663 -5.864 -43.322 1.00 96.25 159 ALA A CA 1
ATOM 1223 C C . ALA A 1 159 ? 23.419 -4.955 -43.398 1.00 96.25 159 ALA A C 1
ATOM 1225 O O . ALA A 1 159 ? 23.520 -3.789 -43.769 1.00 96.25 159 ALA A O 1
ATOM 1226 N N . VAL A 1 160 ? 22.249 -5.468 -42.999 1.00 96.19 160 VAL A N 1
ATOM 1227 C CA . VAL A 1 160 ? 20.999 -4.691 -42.951 1.00 96.19 160 VAL A CA 1
ATOM 1228 C C . VAL A 1 160 ? 21.025 -3.698 -41.791 1.00 96.19 160 VAL A C 1
ATOM 1230 O O . VAL A 1 160 ? 20.573 -2.568 -41.940 1.00 96.19 160 VAL A O 1
ATOM 1233 N N . VAL A 1 161 ? 21.580 -4.091 -40.639 1.00 94.56 161 VAL A N 1
ATOM 1234 C CA . VAL A 1 161 ? 21.792 -3.173 -39.508 1.00 94.56 161 VAL A CA 1
ATOM 1235 C C . VAL A 1 161 ? 22.679 -2.009 -39.938 1.00 94.56 161 VAL A C 1
ATOM 1237 O O . VAL A 1 161 ? 22.310 -0.865 -39.698 1.00 94.56 161 VAL A O 1
ATOM 1240 N N . ASP A 1 162 ? 23.800 -2.288 -40.602 1.00 96.12 162 ASP A N 1
ATOM 1241 C CA . ASP A 1 162 ? 24.762 -1.273 -41.036 1.00 96.12 162 ASP A CA 1
ATOM 1242 C C . ASP A 1 162 ? 24.142 -0.309 -42.065 1.00 96.12 162 ASP A C 1
ATOM 1244 O O . ASP A 1 162 ? 24.308 0.906 -41.944 1.00 96.12 162 ASP A O 1
ATOM 1248 N N . ASP A 1 163 ? 23.347 -0.819 -43.018 1.00 97.25 163 ASP A N 1
ATOM 1249 C CA . ASP A 1 163 ? 22.580 0.014 -43.958 1.00 97.25 163 ASP A CA 1
ATOM 1250 C C . ASP A 1 163 ? 21.567 0.912 -43.230 1.00 97.25 163 ASP A C 1
ATOM 1252 O O . ASP A 1 163 ? 21.494 2.114 -43.486 1.00 97.25 163 ASP A O 1
ATOM 1256 N N . VAL A 1 164 ? 20.804 0.367 -42.277 1.00 95.69 164 VAL A N 1
ATOM 1257 C CA . VAL A 1 164 ? 19.818 1.153 -41.521 1.00 95.69 164 VAL A CA 1
ATOM 1258 C C . VAL A 1 164 ? 20.497 2.197 -40.633 1.00 95.69 164 VAL A C 1
ATOM 1260 O O . VAL A 1 164 ? 20.019 3.328 -40.577 1.00 95.69 164 VAL A O 1
ATOM 1263 N N . VAL A 1 165 ? 21.620 1.870 -39.987 1.00 94.38 165 VAL A N 1
ATOM 1264 C CA . VAL A 1 165 ? 22.434 2.839 -39.235 1.00 94.38 165 VAL A CA 1
ATOM 1265 C C . VAL A 1 165 ? 22.882 3.971 -40.158 1.00 94.38 165 VAL A C 1
ATOM 1267 O O . VAL A 1 165 ? 22.645 5.135 -39.843 1.00 94.38 165 VAL A O 1
ATOM 1270 N N . ALA A 1 166 ? 23.431 3.656 -41.335 1.00 95.69 166 ALA A N 1
ATOM 1271 C CA . ALA A 1 166 ? 23.832 4.669 -42.308 1.00 95.69 166 ALA A CA 1
ATOM 1272 C C . ALA A 1 166 ? 22.649 5.546 -42.750 1.00 95.69 166 ALA A C 1
ATOM 1274 O O . ALA A 1 166 ? 22.790 6.764 -42.869 1.00 95.69 166 ALA A O 1
ATOM 1275 N N . ARG A 1 167 ? 21.460 4.961 -42.952 1.00 95.31 167 ARG A N 1
ATOM 1276 C CA . ARG A 1 167 ? 20.246 5.724 -43.282 1.00 95.31 167 ARG A CA 1
ATOM 1277 C C . ARG A 1 167 ? 19.804 6.646 -42.152 1.00 95.31 167 ARG A C 1
ATOM 1279 O O . ARG A 1 167 ? 19.450 7.785 -42.439 1.00 95.31 167 ARG A O 1
ATOM 1286 N N . LEU A 1 168 ? 19.844 6.176 -40.905 1.00 91.25 168 LEU A N 1
ATOM 1287 C CA . LEU A 1 168 ? 19.518 6.972 -39.719 1.00 91.25 168 LEU A CA 1
ATOM 1288 C C . LEU A 1 168 ? 20.473 8.163 -39.580 1.00 91.25 168 LEU A C 1
ATOM 1290 O O . LEU A 1 168 ? 20.019 9.285 -39.383 1.00 91.25 168 LEU A O 1
ATOM 1294 N N . THR A 1 169 ? 21.777 7.935 -39.745 1.00 89.81 169 THR A N 1
ATOM 1295 C CA . THR A 1 169 ? 22.803 8.981 -39.638 1.00 89.81 169 THR A CA 1
ATOM 1296 C C . THR A 1 169 ? 22.735 9.996 -40.781 1.00 89.81 169 THR A C 1
ATOM 1298 O O . THR A 1 169 ? 22.948 11.183 -40.556 1.00 89.81 169 THR A O 1
ATOM 1301 N N . LEU A 1 170 ? 22.424 9.554 -42.004 1.00 93.00 170 LEU A N 1
ATOM 1302 C CA . LEU A 1 170 ? 22.401 10.404 -43.202 1.00 93.00 170 LEU A CA 1
ATOM 1303 C C . LEU A 1 170 ? 21.013 10.981 -43.531 1.00 93.00 170 LEU A C 1
ATOM 1305 O O . LEU A 1 170 ? 20.859 11.617 -44.572 1.00 93.00 170 LEU A O 1
ATOM 1309 N N . GLY A 1 171 ? 19.990 10.724 -42.709 1.00 89.81 171 GLY A N 1
ATOM 1310 C CA . GLY A 1 171 ? 18.616 11.174 -42.967 1.00 89.81 171 GLY A CA 1
ATOM 1311 C C . GLY A 1 171 ? 17.987 10.579 -44.236 1.00 89.81 171 GLY A C 1
ATOM 1312 O O . GLY A 1 171 ? 17.158 11.221 -44.880 1.00 89.81 171 GLY A O 1
ATOM 1313 N N . ARG A 1 172 ? 18.390 9.367 -44.635 1.00 93.50 172 ARG A N 1
ATOM 1314 C CA . ARG A 1 172 ? 17.869 8.691 -45.837 1.00 93.50 172 ARG A CA 1
ATOM 1315 C C . ARG A 1 172 ? 16.517 8.014 -45.565 1.00 93.50 172 ARG A C 1
ATOM 1317 O O . ARG A 1 172 ? 16.198 7.725 -44.411 1.00 93.50 172 ARG A O 1
ATOM 1324 N N . PRO A 1 173 ? 15.736 7.686 -46.615 1.00 95.31 173 PRO A N 1
ATOM 1325 C CA . PRO A 1 173 ? 14.466 6.980 -46.461 1.00 95.31 173 PRO A CA 1
ATOM 1326 C C . PRO A 1 173 ? 14.605 5.668 -45.677 1.00 95.31 173 PRO A C 1
ATOM 1328 O O . PRO A 1 173 ? 15.399 4.789 -46.034 1.00 95.31 173 PRO A O 1
ATOM 1331 N N . LEU A 1 174 ? 13.803 5.535 -44.621 1.00 95.94 174 LEU A N 1
ATOM 1332 C CA . LEU A 1 174 ? 13.746 4.355 -43.760 1.00 95.94 174 LEU A CA 1
ATOM 1333 C C . LEU A 1 174 ? 12.670 3.365 -44.243 1.00 95.94 174 LEU A C 1
ATOM 1335 O O . LEU A 1 174 ? 11.688 3.788 -44.858 1.00 95.94 174 LEU A O 1
ATOM 1339 N N . PRO A 1 175 ? 12.816 2.058 -43.947 1.00 95.44 175 PRO A N 1
ATOM 1340 C CA . PRO A 1 175 ? 11.762 1.061 -44.136 1.00 95.44 175 PRO A CA 1
ATOM 1341 C C . PRO A 1 175 ? 10.397 1.520 -43.610 1.00 95.44 175 PRO A C 1
ATOM 1343 O O . PRO A 1 175 ? 10.312 2.097 -42.529 1.00 95.44 175 PRO A O 1
ATOM 1346 N N . SER A 1 176 ? 9.318 1.251 -44.345 1.00 93.25 176 SER A N 1
ATOM 1347 C CA . SER A 1 176 ? 7.971 1.615 -43.892 1.00 93.25 176 SER A CA 1
ATOM 1348 C C . SER A 1 176 ? 7.481 0.678 -42.776 1.00 93.25 176 SER A C 1
ATOM 1350 O O . SER A 1 176 ? 7.848 -0.500 -42.769 1.00 93.25 176 SER A O 1
ATOM 1352 N N . PRO A 1 177 ? 6.588 1.128 -41.872 1.00 88.38 177 PRO A N 1
ATOM 1353 C CA . PRO A 1 177 ? 6.003 0.266 -40.838 1.00 88.38 177 PRO A CA 1
ATOM 1354 C C . PRO A 1 177 ? 5.335 -0.996 -41.397 1.00 88.38 177 PRO A C 1
ATOM 1356 O O . PRO A 1 177 ? 5.433 -2.069 -40.813 1.00 88.38 177 PRO A O 1
ATOM 1359 N N . GLY A 1 178 ? 4.701 -0.894 -42.572 1.00 90.88 178 GLY A N 1
ATOM 1360 C CA . GLY A 1 178 ? 4.089 -2.042 -43.245 1.00 90.88 178 GLY A CA 1
ATOM 1361 C C . GLY A 1 178 ? 5.100 -3.095 -43.708 1.00 90.88 178 GLY A C 1
ATOM 1362 O O . GLY A 1 178 ? 4.750 -4.271 -43.779 1.00 90.88 178 GLY A O 1
ATOM 1363 N N . LEU A 1 179 ? 6.343 -2.696 -44.000 1.00 92.81 179 LEU A N 1
ATOM 1364 C CA . LEU A 1 179 ? 7.429 -3.624 -44.312 1.00 92.81 179 LEU A CA 1
ATOM 1365 C C . LEU A 1 179 ? 7.984 -4.264 -43.032 1.00 92.81 179 LEU A C 1
ATOM 1367 O O . LEU A 1 179 ? 8.134 -5.481 -42.991 1.00 92.81 179 LEU A O 1
ATOM 1371 N N . LEU A 1 180 ? 8.182 -3.473 -41.969 1.00 90.56 180 LEU A N 1
ATOM 1372 C CA . LEU A 1 180 ? 8.598 -3.984 -40.654 1.00 90.56 180 LEU A CA 1
ATOM 1373 C C . LEU A 1 180 ? 7.608 -5.018 -40.095 1.00 90.56 180 LEU A C 1
ATOM 1375 O O . LEU A 1 180 ? 8.010 -6.017 -39.515 1.00 90.56 180 LEU A O 1
ATOM 1379 N N . ALA A 1 181 ? 6.306 -4.813 -40.301 1.00 86.06 181 ALA A N 1
ATOM 1380 C CA . ALA A 1 181 ? 5.276 -5.752 -39.862 1.00 86.06 181 ALA A CA 1
ATOM 1381 C C . ALA A 1 181 ? 5.284 -7.090 -40.632 1.00 86.06 181 ALA A C 1
ATOM 1383 O O . ALA A 1 181 ? 4.765 -8.085 -40.127 1.00 86.06 181 ALA A O 1
ATOM 1384 N N . LYS A 1 182 ? 5.835 -7.119 -41.855 1.00 91.06 182 LYS A N 1
ATOM 1385 C CA . LYS A 1 182 ? 5.891 -8.311 -42.721 1.00 91.06 182 LYS A CA 1
ATOM 1386 C C . LYS A 1 182 ? 7.205 -9.078 -42.598 1.00 91.06 182 LYS A C 1
ATOM 1388 O O . LYS A 1 182 ? 7.208 -10.287 -42.808 1.00 91.06 182 LYS A O 1
ATOM 1393 N N . ASP A 1 183 ? 8.291 -8.388 -42.268 1.00 92.50 183 ASP A N 1
ATOM 1394 C CA . ASP A 1 183 ? 9.636 -8.950 -42.178 1.00 92.50 183 ASP A CA 1
ATOM 1395 C C . ASP A 1 183 ? 10.206 -8.743 -40.769 1.00 92.50 183 ASP A C 1
ATOM 1397 O O . ASP A 1 183 ? 10.653 -7.655 -40.396 1.00 92.50 183 ASP A O 1
ATOM 1401 N N . CYS A 1 184 ? 10.187 -9.814 -39.973 1.00 88.25 184 CYS A N 1
ATOM 1402 C CA . CYS A 1 184 ? 10.634 -9.771 -38.586 1.00 88.25 184 CYS A CA 1
ATOM 1403 C C . CYS A 1 184 ? 12.159 -9.632 -38.444 1.00 88.25 184 CYS A C 1
ATOM 1405 O O . CYS A 1 184 ? 12.617 -9.123 -37.418 1.00 88.25 184 CYS A O 1
ATOM 1407 N N . ASP A 1 185 ? 12.945 -10.055 -39.437 1.00 91.88 185 ASP A N 1
ATOM 1408 C CA . ASP A 1 185 ? 14.407 -9.943 -39.422 1.00 91.88 185 ASP A CA 1
ATOM 1409 C C . ASP A 1 185 ? 14.838 -8.521 -39.790 1.00 91.88 185 ASP A C 1
ATOM 1411 O O . ASP A 1 185 ? 15.728 -7.962 -39.140 1.00 91.88 185 ASP A O 1
ATOM 1415 N N . LEU A 1 186 ? 14.147 -7.892 -40.747 1.00 94.31 186 LEU A N 1
ATOM 1416 C CA . LEU A 1 186 ? 14.279 -6.460 -41.011 1.00 94.31 186 LEU A CA 1
ATOM 1417 C C . LEU A 1 186 ? 13.850 -5.631 -39.798 1.00 94.31 186 LEU A C 1
ATOM 1419 O O . LEU A 1 186 ? 14.563 -4.711 -39.404 1.00 94.31 186 LEU A O 1
ATOM 1423 N N . GLU A 1 187 ? 12.726 -5.973 -39.163 1.00 89.94 187 GLU A N 1
ATOM 1424 C CA . GLU A 1 187 ? 12.302 -5.337 -37.915 1.00 89.94 187 GLU A CA 1
ATOM 1425 C C . GLU A 1 187 ? 13.383 -5.461 -36.833 1.00 89.94 187 GLU A C 1
ATOM 1427 O O . GLU A 1 187 ? 13.748 -4.465 -36.211 1.00 89.94 187 GLU A O 1
ATOM 1432 N N . ALA A 1 188 ? 13.958 -6.653 -36.644 1.00 88.56 188 ALA A N 1
ATOM 1433 C CA . ALA A 1 188 ? 15.059 -6.870 -35.709 1.00 88.56 188 ALA A CA 1
ATOM 1434 C C . ALA A 1 188 ? 16.319 -6.065 -36.081 1.00 88.56 188 ALA A C 1
ATOM 1436 O O . ALA A 1 188 ? 17.025 -5.584 -35.190 1.00 88.56 188 ALA A O 1
ATOM 1437 N N . ALA A 1 189 ? 16.607 -5.892 -37.374 1.00 93.38 189 ALA A N 1
ATOM 1438 C CA . ALA A 1 189 ? 17.713 -5.068 -37.845 1.00 93.38 189 ALA A CA 1
ATOM 1439 C C . ALA A 1 189 ? 17.480 -3.577 -37.564 1.00 93.38 189 ALA A C 1
ATOM 1441 O O . ALA A 1 189 ? 18.367 -2.923 -37.019 1.00 93.38 189 ALA A O 1
ATOM 1442 N N . CYS A 1 190 ? 16.280 -3.055 -37.835 1.00 92.19 190 CYS A N 1
ATOM 1443 C CA . CYS A 1 190 ? 15.905 -1.679 -37.506 1.00 92.19 190 CYS A CA 1
ATOM 1444 C C . CYS A 1 190 ? 15.925 -1.425 -35.993 1.00 92.19 190 CYS A C 1
ATOM 1446 O O . CYS A 1 190 ? 16.476 -0.424 -35.540 1.00 92.19 190 CYS A O 1
ATOM 1448 N N . ALA A 1 191 ? 15.409 -2.371 -35.211 1.00 87.81 191 ALA A N 1
ATOM 1449 C CA . ALA A 1 191 ? 15.463 -2.380 -33.754 1.00 87.81 191 ALA A CA 1
ATOM 1450 C C . ALA A 1 191 ? 16.898 -2.289 -33.214 1.00 87.81 191 ALA A C 1
ATOM 1452 O O . ALA A 1 191 ? 17.209 -1.504 -32.319 1.00 87.81 191 ALA A O 1
ATOM 1453 N N . ARG A 1 192 ? 17.801 -3.098 -33.773 1.00 87.44 192 ARG A N 1
ATOM 1454 C CA . ARG A 1 192 ? 19.217 -3.097 -33.402 1.00 87.44 192 ARG A CA 1
ATOM 1455 C C . ARG A 1 192 ? 19.947 -1.844 -33.883 1.00 87.44 192 ARG A C 1
ATOM 1457 O O . ARG A 1 192 ? 20.812 -1.358 -33.164 1.00 87.44 192 ARG A O 1
ATOM 1464 N N . ALA A 1 193 ? 19.602 -1.307 -35.050 1.00 90.31 193 ALA A N 1
ATOM 1465 C CA . ALA A 1 193 ? 20.150 -0.042 -35.526 1.00 90.31 193 ALA A CA 1
ATOM 1466 C C . ALA A 1 193 ? 19.793 1.104 -34.566 1.00 90.31 193 ALA A C 1
ATOM 1468 O O . ALA A 1 193 ? 20.676 1.866 -34.184 1.00 90.31 193 ALA A O 1
ATOM 1469 N N . LEU A 1 194 ? 18.545 1.159 -34.082 1.00 86.38 194 LEU A N 1
ATOM 1470 C CA . LEU A 1 194 ? 18.145 2.110 -33.038 1.00 86.38 194 LEU A CA 1
ATOM 1471 C C . LEU A 1 194 ? 18.968 1.946 -31.761 1.00 86.38 194 LEU A C 1
ATOM 1473 O O . LEU A 1 194 ? 19.486 2.936 -31.256 1.00 86.38 194 LEU A O 1
ATOM 1477 N N . ASP A 1 195 ? 19.137 0.710 -31.282 1.00 82.00 195 ASP A N 1
ATOM 1478 C CA . ASP A 1 195 ? 19.956 0.402 -30.101 1.00 82.00 195 ASP A CA 1
ATOM 1479 C C . ASP A 1 195 ? 21.421 0.861 -30.268 1.00 82.00 195 ASP A C 1
ATOM 1481 O O . ASP A 1 195 ? 22.007 1.417 -29.343 1.00 82.00 195 ASP A O 1
ATOM 1485 N N . ILE A 1 196 ? 22.008 0.694 -31.461 1.00 84.56 196 ILE A N 1
ATOM 1486 C CA . ILE A 1 196 ? 23.386 1.120 -31.774 1.00 84.56 196 ILE A CA 1
ATOM 1487 C C . ILE A 1 196 ? 23.510 2.647 -31.878 1.00 84.56 196 ILE A C 1
ATOM 1489 O O . ILE A 1 196 ? 24.506 3.206 -31.433 1.00 84.56 196 ILE A O 1
ATOM 1493 N N . THR A 1 197 ? 22.518 3.319 -32.466 1.00 84.81 197 THR A N 1
ATOM 1494 C CA . THR A 1 197 ? 22.509 4.788 -32.648 1.00 84.81 197 THR A CA 1
ATOM 1495 C C . THR A 1 197 ? 21.986 5.564 -31.433 1.00 84.81 197 THR A C 1
ATOM 1497 O O . THR A 1 197 ? 21.915 6.798 -31.454 1.00 84.81 197 THR A O 1
ATOM 1500 N N . SER A 1 198 ? 21.571 4.865 -30.376 1.00 77.62 198 SER A N 1
ATOM 1501 C CA . SER A 1 198 ? 21.103 5.498 -29.147 1.00 77.62 198 SER A CA 1
ATOM 1502 C C . SER A 1 198 ? 22.274 6.141 -28.402 1.00 77.62 198 SER A C 1
ATOM 1504 O O . SER A 1 198 ? 23.337 5.539 -28.286 1.00 77.62 198 SER A O 1
ATOM 1506 N N . ASP A 1 199 ? 22.064 7.338 -27.839 1.00 69.38 199 ASP A N 1
ATOM 1507 C CA . ASP A 1 199 ? 23.099 7.988 -27.005 1.00 69.38 199 ASP A CA 1
ATOM 1508 C C . ASP A 1 199 ? 23.230 7.282 -25.652 1.00 69.38 199 ASP A C 1
ATOM 1510 O O . ASP A 1 199 ? 24.233 7.403 -24.955 1.00 69.38 199 ASP A O 1
ATOM 1514 N N . VAL A 1 200 ? 22.189 6.538 -25.276 1.00 67.44 200 VAL A N 1
ATOM 1515 C CA . VAL A 1 200 ? 22.074 5.843 -24.005 1.00 67.44 200 VAL A CA 1
ATOM 1516 C C . VAL A 1 200 ? 21.668 4.403 -24.280 1.00 67.44 200 VAL A C 1
ATOM 1518 O O . VAL A 1 200 ? 20.597 4.143 -24.835 1.00 67.44 200 VAL A O 1
ATOM 1521 N N . ARG A 1 201 ? 22.521 3.460 -23.878 1.00 71.06 201 ARG A N 1
ATOM 1522 C CA . ARG A 1 201 ? 22.295 2.025 -24.048 1.00 71.06 201 ARG A CA 1
ATOM 1523 C C . 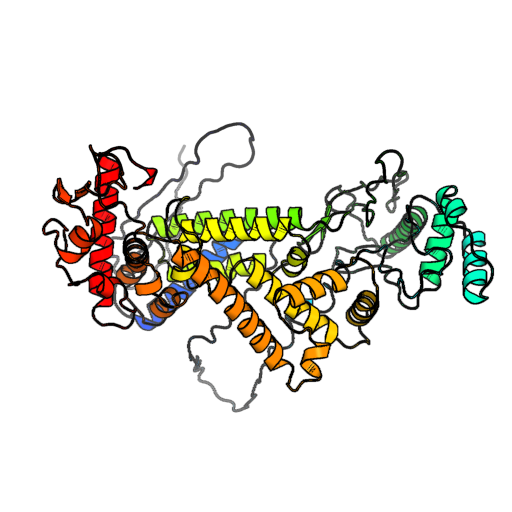ARG A 1 201 ? 22.470 1.298 -22.726 1.00 71.06 201 ARG A C 1
ATOM 1525 O O . ARG A 1 201 ? 23.503 1.426 -22.076 1.00 71.06 201 ARG A O 1
ATOM 1532 N N . ILE A 1 202 ? 21.483 0.479 -22.377 1.00 74.25 202 ILE A N 1
ATOM 1533 C CA . ILE A 1 202 ? 21.501 -0.358 -21.176 1.00 74.25 202 ILE A CA 1
ATOM 1534 C C . ILE A 1 202 ? 21.527 -1.822 -21.626 1.00 74.25 202 ILE A C 1
ATOM 1536 O O . ILE A 1 202 ? 20.471 -2.413 -21.824 1.00 74.25 202 ILE A O 1
ATOM 1540 N N . PRO A 1 203 ? 22.705 -2.425 -21.853 1.00 75.25 203 PRO A N 1
ATOM 1541 C CA . PRO A 1 203 ? 22.779 -3.808 -22.325 1.00 75.25 203 PRO A CA 1
ATOM 1542 C C . PRO A 1 203 ? 22.583 -4.825 -21.191 1.00 75.25 203 PRO A C 1
ATOM 1544 O O . PRO A 1 203 ? 22.210 -5.976 -21.430 1.00 75.25 203 PRO A O 1
ATOM 1547 N N . VAL A 1 204 ? 22.863 -4.423 -19.950 1.00 83.88 204 VAL A N 1
ATOM 1548 C CA . VAL A 1 204 ? 22.826 -5.297 -18.781 1.00 83.88 204 VAL A CA 1
ATOM 1549 C C . VAL A 1 204 ? 22.596 -4.496 -17.505 1.00 83.88 204 VAL A C 1
ATOM 1551 O O . VAL A 1 204 ? 23.112 -3.390 -17.359 1.00 83.88 204 VAL A O 1
ATOM 1554 N N . LEU A 1 205 ? 21.853 -5.087 -16.575 1.00 85.50 205 LEU A N 1
ATOM 1555 C CA . LEU A 1 205 ? 21.698 -4.627 -15.201 1.00 85.50 205 LEU A CA 1
ATOM 1556 C C . LEU A 1 205 ? 22.325 -5.656 -14.278 1.00 85.50 205 LEU A C 1
ATOM 1558 O O . LEU A 1 205 ? 21.952 -6.827 -14.323 1.00 85.50 205 LEU A O 1
ATOM 1562 N N . PHE A 1 206 ? 23.264 -5.228 -13.441 1.00 83.06 206 PHE A N 1
ATOM 1563 C CA . PHE A 1 206 ? 23.909 -6.103 -12.473 1.00 83.06 206 PHE A CA 1
ATOM 1564 C C . PHE A 1 206 ? 23.409 -5.811 -11.069 1.00 83.06 206 PHE A C 1
ATOM 1566 O O . PHE A 1 206 ? 23.458 -4.679 -10.603 1.00 83.06 206 PHE A O 1
ATOM 1573 N N . HIS A 1 207 ? 23.008 -6.867 -10.371 1.00 83.88 207 HIS A N 1
ATOM 1574 C CA . HIS A 1 207 ? 22.884 -6.843 -8.924 1.00 83.88 207 HIS A CA 1
ATOM 1575 C C . HIS A 1 207 ? 23.426 -8.156 -8.363 1.00 83.88 207 HIS A C 1
ATOM 1577 O O . HIS A 1 207 ? 22.768 -9.199 -8.413 1.00 83.88 207 HIS A O 1
ATOM 1583 N N . ALA A 1 208 ? 24.650 -8.104 -7.836 1.00 86.81 208 ALA A N 1
ATOM 1584 C CA . ALA A 1 208 ? 25.403 -9.282 -7.412 1.00 86.81 208 ALA A CA 1
ATOM 1585 C C . ALA A 1 208 ? 25.413 -10.376 -8.505 1.00 86.81 208 ALA A C 1
ATOM 1587 O O . ALA A 1 208 ? 25.950 -10.158 -9.588 1.00 86.81 208 ALA A O 1
ATOM 1588 N N . TYR A 1 209 ? 24.820 -11.540 -8.229 1.00 83.88 209 TYR A N 1
ATOM 1589 C CA . TYR A 1 209 ? 24.781 -12.699 -9.125 1.00 83.88 209 TYR A CA 1
ATOM 1590 C C . TYR A 1 209 ? 23.492 -12.813 -9.960 1.00 83.88 209 TYR A C 1
ATOM 1592 O O . TYR A 1 209 ? 23.334 -13.806 -10.668 1.00 83.88 209 TYR A O 1
ATOM 1600 N N . ASP A 1 210 ? 22.593 -11.823 -9.904 1.00 86.56 210 ASP A N 1
ATOM 1601 C CA . ASP A 1 210 ? 21.301 -11.831 -10.608 1.00 86.56 210 ASP A CA 1
ATOM 1602 C C . ASP A 1 210 ? 21.272 -10.784 -11.747 1.00 86.56 210 ASP A C 1
ATOM 1604 O O . ASP A 1 210 ? 20.574 -9.768 -11.631 1.00 86.56 210 ASP A O 1
ATOM 1608 N N . PRO A 1 211 ? 22.041 -10.971 -12.842 1.00 88.69 211 PRO A N 1
ATOM 1609 C CA . PRO A 1 211 ? 22.046 -10.033 -13.954 1.00 88.69 211 PRO A CA 1
ATOM 1610 C C . PRO A 1 211 ? 20.761 -10.114 -14.787 1.00 88.69 211 PRO A C 1
ATOM 1612 O O . PRO A 1 211 ? 20.233 -11.199 -15.040 1.00 88.69 211 PRO A O 1
ATOM 1615 N N . VAL A 1 212 ? 20.316 -8.967 -15.299 1.00 89.19 212 VAL A N 1
ATOM 1616 C CA . VAL A 1 212 ? 19.277 -8.873 -16.332 1.00 89.19 212 VAL A CA 1
ATOM 1617 C C . VAL A 1 212 ? 19.927 -8.401 -17.619 1.00 89.19 212 VAL A C 1
ATOM 1619 O O . VAL A 1 212 ? 20.487 -7.310 -17.670 1.00 89.19 212 VAL A O 1
ATOM 1622 N N . PHE A 1 213 ? 19.850 -9.218 -18.662 1.00 88.00 213 PHE A N 1
ATOM 1623 C CA . PHE A 1 213 ? 20.347 -8.870 -19.989 1.00 88.00 213 PHE A CA 1
ATOM 1624 C C . PHE A 1 213 ? 19.210 -8.326 -20.844 1.00 88.00 213 PHE A C 1
ATOM 1626 O O . PHE A 1 213 ? 18.141 -8.934 -20.917 1.00 88.00 213 PHE A O 1
ATOM 1633 N N . LEU A 1 214 ? 19.454 -7.197 -21.500 1.00 85.44 214 LEU A N 1
ATOM 1634 C CA . LEU A 1 214 ? 18.477 -6.522 -22.343 1.00 85.44 214 LEU A CA 1
ATOM 1635 C C . LEU A 1 214 ? 18.876 -6.688 -23.809 1.00 85.44 214 LEU A C 1
ATOM 1637 O O . LEU A 1 214 ? 20.047 -6.581 -24.168 1.00 85.44 214 LEU A O 1
ATOM 1641 N N . ALA A 1 215 ? 17.895 -6.987 -24.655 1.00 85.19 215 ALA A N 1
ATOM 1642 C CA . ALA A 1 215 ? 18.107 -7.217 -26.076 1.00 85.19 215 ALA A CA 1
ATOM 1643 C C . ALA A 1 215 ? 16.940 -6.655 -26.889 1.00 85.19 215 ALA A C 1
ATOM 1645 O O . ALA A 1 215 ? 15.782 -6.779 -26.493 1.00 85.19 215 ALA A O 1
ATOM 1646 N N . SER A 1 216 ? 17.251 -6.070 -28.045 1.00 84.12 216 SER A N 1
ATOM 1647 C CA . SER A 1 216 ? 16.268 -5.454 -28.945 1.00 84.12 216 SER A CA 1
ATOM 1648 C C . SER A 1 216 ? 15.415 -6.470 -29.716 1.00 84.12 216 SER A C 1
ATOM 1650 O O . SER A 1 216 ? 14.351 -6.138 -30.232 1.00 84.12 216 SER A O 1
ATOM 1652 N N . SER A 1 217 ? 15.883 -7.715 -29.815 1.00 83.25 217 SER A N 1
ATOM 1653 C CA . SER A 1 217 ? 15.217 -8.810 -30.520 1.00 83.25 217 SER A CA 1
ATOM 1654 C C . SER A 1 217 ? 15.688 -10.167 -29.997 1.00 83.25 217 SER A C 1
ATOM 1656 O O . SER A 1 217 ? 16.698 -10.271 -29.297 1.00 83.25 217 SER A O 1
ATOM 1658 N N . ARG A 1 218 ? 14.999 -11.238 -30.392 1.00 84.44 218 ARG A N 1
ATOM 1659 C CA . ARG A 1 218 ? 15.395 -12.625 -30.121 1.00 84.44 218 ARG A CA 1
ATOM 1660 C C . ARG A 1 218 ? 16.790 -12.948 -30.660 1.00 84.44 218 ARG A C 1
ATOM 1662 O O . ARG A 1 218 ? 17.571 -13.604 -29.973 1.00 84.44 218 ARG A O 1
ATOM 1669 N N . GLY A 1 219 ? 17.112 -12.521 -31.882 1.00 84.12 219 GLY A N 1
ATOM 1670 C CA . GLY A 1 219 ? 18.448 -12.729 -32.445 1.00 84.12 219 GLY A CA 1
ATOM 1671 C C . GLY A 1 219 ? 19.529 -12.024 -31.632 1.00 84.12 219 GLY A C 1
ATOM 1672 O O . GLY A 1 219 ? 20.555 -12.630 -31.325 1.00 84.12 219 GLY A O 1
ATOM 1673 N N . GLU A 1 220 ? 19.264 -10.791 -31.197 1.00 85.88 220 GLU A N 1
ATOM 1674 C CA . GLU A 1 220 ? 20.183 -10.064 -30.319 1.00 85.88 220 GLU A CA 1
ATOM 1675 C C . GLU A 1 220 ? 20.307 -10.738 -28.946 1.00 85.88 220 GLU A C 1
ATOM 1677 O O . GLU A 1 220 ? 21.411 -10.859 -28.424 1.00 85.88 220 GLU A O 1
ATOM 1682 N N . ALA A 1 221 ? 19.219 -11.284 -28.396 1.00 87.00 221 ALA A N 1
ATOM 1683 C CA . ALA A 1 221 ? 19.266 -12.050 -27.154 1.00 87.00 221 ALA A CA 1
ATOM 1684 C C . ALA A 1 221 ? 20.166 -13.291 -27.286 1.00 87.00 221 ALA A C 1
ATOM 1686 O O . ALA A 1 221 ? 20.988 -13.549 -26.410 1.00 87.00 221 ALA A O 1
ATOM 1687 N N . ASN A 1 222 ? 20.091 -14.026 -28.403 1.00 86.06 222 ASN A N 1
ATOM 1688 C CA . ASN A 1 222 ? 21.015 -15.134 -28.680 1.00 86.06 222 ASN A CA 1
ATOM 1689 C C . ASN A 1 222 ? 22.474 -14.657 -28.794 1.00 86.06 222 ASN A C 1
ATOM 1691 O O . ASN A 1 222 ? 23.377 -15.319 -28.278 1.00 86.06 222 ASN A O 1
ATOM 1695 N N . ARG A 1 223 ? 22.718 -13.498 -29.423 1.00 86.50 223 ARG A N 1
ATOM 1696 C CA . ARG A 1 223 ? 24.058 -12.894 -29.503 1.00 86.50 223 ARG A CA 1
ATOM 1697 C C . ARG A 1 223 ? 24.598 -12.560 -28.111 1.00 86.50 223 ARG A C 1
ATOM 1699 O O . ARG A 1 223 ? 25.730 -12.921 -27.795 1.00 86.50 223 ARG A O 1
ATOM 1706 N N . VAL A 1 224 ? 23.778 -11.942 -27.260 1.00 88.25 224 VAL A N 1
ATOM 1707 C CA . VAL A 1 224 ? 24.123 -11.634 -25.864 1.00 88.25 224 VAL A CA 1
ATOM 1708 C C . VAL A 1 224 ? 24.409 -12.913 -25.077 1.00 88.25 224 VAL A C 1
ATOM 1710 O O . VAL A 1 224 ? 25.441 -13.001 -24.419 1.00 88.25 224 VAL A O 1
ATOM 1713 N N . LEU A 1 225 ? 23.577 -13.949 -25.203 1.00 87.44 225 LEU A N 1
ATOM 1714 C CA . LEU A 1 225 ? 23.811 -15.248 -24.563 1.00 87.44 225 LEU A CA 1
ATOM 1715 C C . LEU A 1 225 ? 25.128 -15.899 -25.008 1.00 87.44 225 LEU A C 1
ATOM 1717 O O . LEU A 1 225 ? 25.811 -16.512 -24.188 1.00 87.44 225 LEU A O 1
ATOM 1721 N N . SER A 1 226 ? 25.523 -15.734 -26.274 1.00 87.12 226 SER A N 1
ATOM 1722 C CA . SER A 1 226 ? 26.831 -16.184 -26.764 1.00 87.12 226 SER A CA 1
ATOM 1723 C C . SER A 1 226 ? 27.985 -15.424 -26.104 1.00 87.12 226 SER A C 1
ATOM 1725 O O . SER A 1 226 ? 28.984 -16.036 -25.732 1.00 87.12 226 SER A O 1
ATOM 1727 N N . ILE A 1 227 ? 27.854 -14.108 -25.910 1.00 89.69 227 ILE A N 1
ATOM 1728 C CA . ILE A 1 227 ? 28.853 -13.294 -25.195 1.00 89.69 227 ILE A CA 1
ATOM 1729 C C . ILE A 1 227 ? 28.951 -13.743 -23.733 1.00 89.69 227 ILE A C 1
ATOM 1731 O O . ILE A 1 227 ? 30.047 -13.981 -23.225 1.00 89.69 227 ILE A O 1
ATOM 1735 N N . VAL A 1 228 ? 27.803 -13.926 -23.075 1.00 88.75 228 VAL A N 1
ATOM 1736 C CA . VAL A 1 228 ? 27.718 -14.407 -21.690 1.00 88.75 228 VAL A CA 1
ATOM 1737 C C . VAL A 1 228 ? 28.334 -15.797 -21.553 1.00 88.75 228 VAL A C 1
ATOM 1739 O O . VAL A 1 228 ? 29.023 -16.060 -20.575 1.00 88.75 228 VAL A O 1
ATOM 1742 N N . ARG A 1 229 ? 28.155 -16.682 -22.539 1.00 86.75 229 ARG A N 1
ATOM 1743 C CA . ARG A 1 229 ? 28.821 -17.991 -22.584 1.00 86.75 229 ARG A CA 1
ATOM 1744 C C . ARG A 1 229 ? 30.341 -17.860 -22.644 1.00 86.75 229 ARG A C 1
ATOM 1746 O O . ARG A 1 229 ? 31.024 -18.515 -21.861 1.00 86.75 229 ARG A O 1
ATOM 1753 N N . SER A 1 230 ? 30.871 -17.032 -23.543 1.00 88.62 230 SER A N 1
ATOM 1754 C CA . SER A 1 230 ? 32.319 -16.814 -23.658 1.00 88.62 230 SER A CA 1
ATOM 1755 C C . SER A 1 230 ? 32.904 -16.253 -22.362 1.00 88.62 230 SER A C 1
ATOM 1757 O O . SER A 1 230 ? 33.938 -16.726 -21.887 1.00 88.62 230 SER A O 1
ATOM 1759 N N . TRP A 1 231 ? 32.204 -15.298 -21.745 1.00 89.62 231 TRP A N 1
ATOM 1760 C CA . TRP A 1 231 ? 32.556 -14.768 -20.432 1.00 89.62 231 TRP A CA 1
ATOM 1761 C C . TRP A 1 231 ? 32.529 -15.863 -19.356 1.00 89.62 231 TRP A C 1
ATOM 1763 O O . TRP A 1 231 ? 33.523 -16.067 -18.661 1.00 89.62 231 TRP A O 1
ATOM 1773 N N . ALA A 1 232 ? 31.442 -16.631 -19.270 1.00 87.88 232 ALA A N 1
ATOM 1774 C CA . ALA A 1 232 ? 31.289 -17.703 -18.293 1.00 87.88 232 ALA A CA 1
ATOM 1775 C C . ALA A 1 232 ? 32.396 -18.761 -18.433 1.00 87.88 232 ALA A C 1
ATOM 1777 O O . ALA A 1 232 ? 32.967 -19.185 -17.433 1.00 87.88 232 ALA A O 1
ATOM 1778 N N . SER A 1 233 ? 32.777 -19.112 -19.666 1.00 87.00 233 SER A N 1
ATOM 1779 C CA . SER A 1 233 ? 33.900 -20.014 -19.947 1.00 87.00 233 SER A CA 1
ATOM 1780 C C . SER A 1 233 ? 35.227 -19.457 -19.450 1.00 87.00 233 SER A C 1
ATOM 1782 O O . SER A 1 233 ? 35.982 -20.169 -18.791 1.00 87.00 233 SER A O 1
ATOM 1784 N N . LYS A 1 234 ? 35.509 -18.183 -19.745 1.00 91.56 234 LYS A N 1
ATOM 1785 C CA . LYS A 1 234 ? 36.753 -17.517 -19.345 1.00 91.56 234 LYS A CA 1
ATOM 1786 C C . LYS A 1 234 ? 36.915 -17.478 -17.825 1.00 91.56 234 LYS A C 1
ATOM 1788 O O . LYS A 1 234 ? 38.014 -17.692 -17.325 1.00 91.56 234 LYS A O 1
ATOM 1793 N N . TYR A 1 235 ? 35.826 -17.230 -17.101 1.00 90.31 235 TYR A N 1
ATOM 1794 C CA . TYR A 1 235 ? 35.838 -17.067 -15.645 1.00 90.31 235 TYR A CA 1
ATOM 1795 C C . TYR A 1 235 ? 35.368 -18.308 -14.875 1.00 90.31 235 TYR A C 1
ATOM 1797 O O . TYR A 1 235 ? 35.190 -18.235 -13.662 1.00 90.31 235 TYR A O 1
ATOM 1805 N N . LYS A 1 236 ? 35.182 -19.449 -15.555 1.00 88.31 236 LYS A N 1
ATOM 1806 C CA . LYS A 1 236 ? 34.685 -20.707 -14.965 1.00 88.31 236 LYS A CA 1
ATOM 1807 C C . LYS A 1 236 ? 33.368 -20.527 -14.185 1.00 88.31 236 LYS A C 1
ATOM 1809 O O . LYS A 1 236 ? 33.138 -21.187 -13.175 1.00 88.31 236 LYS A O 1
ATOM 1814 N N . ALA A 1 237 ? 32.504 -19.628 -14.653 1.00 85.88 237 ALA A N 1
ATOM 1815 C CA . ALA A 1 237 ? 31.186 -19.386 -14.080 1.00 85.88 237 ALA A CA 1
ATOM 1816 C C . ALA A 1 237 ? 30.131 -20.303 -14.719 1.00 85.88 237 ALA A C 1
ATOM 1818 O O . ALA A 1 237 ? 30.258 -20.714 -15.872 1.00 85.88 237 ALA A O 1
ATOM 1819 N N . THR A 1 238 ? 29.063 -20.600 -13.976 1.00 82.12 238 THR A N 1
ATOM 1820 C CA . THR A 1 238 ? 27.941 -21.424 -14.452 1.00 82.12 238 THR A CA 1
ATOM 1821 C C . THR A 1 238 ? 26.632 -20.655 -14.322 1.00 82.12 238 THR A C 1
ATOM 1823 O O . THR A 1 238 ? 26.386 -20.018 -13.301 1.00 82.12 238 THR A O 1
ATOM 1826 N N . LEU A 1 239 ? 25.778 -20.724 -15.348 1.00 81.19 239 LEU A N 1
ATOM 1827 C CA . LEU A 1 239 ? 24.435 -20.145 -15.311 1.00 81.19 239 LEU A CA 1
ATOM 1828 C C . LEU A 1 239 ? 23.418 -21.166 -14.794 1.00 81.19 239 LEU A C 1
ATOM 1830 O O . LEU A 1 239 ? 23.391 -22.317 -15.230 1.00 81.19 239 LEU A O 1
ATOM 1834 N N . HIS A 1 240 ? 22.537 -20.731 -13.897 1.00 83.38 240 HIS A N 1
ATOM 1835 C CA . HIS A 1 240 ? 21.470 -21.565 -13.345 1.00 83.38 240 HIS A CA 1
ATOM 1836 C C . HIS A 1 240 ? 20.223 -21.538 -14.240 1.00 83.38 240 HIS A C 1
ATOM 1838 O O . HIS A 1 240 ? 19.294 -20.771 -14.007 1.00 83.38 240 HIS A O 1
ATOM 1844 N N . LEU A 1 241 ? 20.153 -22.434 -15.226 1.00 80.12 241 LEU A N 1
ATOM 1845 C CA . LEU A 1 241 ? 19.088 -22.470 -16.247 1.00 80.12 241 LEU A CA 1
ATOM 1846 C C . LEU A 1 241 ? 17.725 -23.007 -15.767 1.00 80.12 241 LEU A C 1
ATOM 1848 O O . LEU A 1 241 ? 16.871 -23.377 -16.571 1.00 80.12 241 LEU A O 1
ATOM 1852 N N . ALA A 1 242 ? 17.495 -23.080 -14.456 1.00 76.50 242 ALA A N 1
ATOM 1853 C CA . ALA A 1 242 ? 16.202 -23.491 -13.929 1.00 76.50 242 ALA A CA 1
ATOM 1854 C C . ALA A 1 242 ? 15.129 -22.435 -14.249 1.00 76.50 242 ALA A C 1
ATOM 1856 O O . ALA A 1 242 ? 15.389 -21.236 -14.142 1.00 76.50 242 ALA A O 1
ATOM 1857 N N . LYS A 1 243 ? 13.891 -22.874 -14.534 1.00 70.56 243 LYS A N 1
ATOM 1858 C CA . LYS A 1 243 ? 12.751 -22.003 -14.907 1.00 70.56 243 LYS A CA 1
ATOM 1859 C C . LYS A 1 243 ? 12.427 -20.877 -13.914 1.00 70.56 243 LYS A C 1
ATOM 1861 O O . LYS A 1 243 ? 11.691 -19.963 -14.245 1.00 70.56 243 LYS A O 1
ATOM 1866 N N . HIS A 1 244 ? 12.910 -20.960 -12.679 1.00 75.62 244 HIS A N 1
ATOM 1867 C CA . HIS A 1 244 ? 12.688 -19.956 -11.635 1.00 75.62 244 HIS A CA 1
ATOM 1868 C C . HIS A 1 244 ? 13.927 -19.078 -11.374 1.00 75.62 244 HIS A C 1
ATOM 1870 O O . HIS A 1 244 ? 13.911 -18.268 -10.451 1.00 75.62 244 HIS A O 1
ATOM 1876 N N . LYS A 1 245 ? 15.006 -19.266 -12.146 1.00 82.56 245 LYS A N 1
ATOM 1877 C CA . LYS A 1 245 ? 16.291 -18.566 -12.015 1.00 82.56 245 LYS A CA 1
ATOM 1878 C C . LYS A 1 245 ? 16.645 -17.810 -13.288 1.00 82.56 245 LYS A C 1
ATOM 1880 O O . LYS A 1 245 ? 16.735 -16.593 -13.248 1.00 82.56 245 LYS A O 1
ATOM 1885 N N . THR A 1 246 ? 16.780 -18.504 -14.415 1.00 86.50 246 THR A N 1
ATOM 1886 C CA . THR A 1 246 ? 17.072 -17.872 -15.706 1.00 86.50 246 THR A CA 1
ATOM 1887 C C . THR A 1 246 ? 15.893 -18.067 -16.641 1.00 86.50 246 THR A C 1
ATOM 1889 O O . THR A 1 246 ? 15.584 -19.182 -17.059 1.00 86.50 246 THR A O 1
ATOM 1892 N N . THR A 1 247 ? 15.230 -16.964 -16.973 1.00 86.81 247 THR A N 1
ATOM 1893 C CA . THR A 1 247 ? 14.075 -16.947 -17.870 1.00 86.81 247 THR A CA 1
ATOM 1894 C C . THR A 1 247 ? 14.199 -15.825 -18.877 1.00 86.81 247 THR A C 1
ATOM 1896 O O . THR A 1 247 ? 14.807 -14.797 -18.592 1.00 86.81 247 THR A O 1
ATOM 1899 N N . ALA A 1 248 ? 13.567 -16.005 -20.028 1.00 86.12 248 ALA A N 1
ATOM 1900 C CA . ALA A 1 248 ? 13.381 -14.950 -21.005 1.00 86.12 248 ALA A CA 1
ATOM 1901 C C . ALA A 1 248 ? 11.995 -14.324 -20.837 1.00 86.12 248 ALA A C 1
ATOM 1903 O O . ALA A 1 248 ? 11.014 -15.035 -20.615 1.00 86.12 248 ALA A O 1
ATOM 1904 N N . MET A 1 249 ? 11.916 -13.004 -20.953 1.00 83.25 249 MET A N 1
ATOM 1905 C CA . MET A 1 249 ? 10.672 -12.241 -20.883 1.00 83.25 249 MET A CA 1
ATOM 1906 C C . MET A 1 249 ? 10.687 -11.199 -22.003 1.00 83.25 249 MET A C 1
ATOM 1908 O O . MET A 1 249 ? 11.743 -10.651 -22.316 1.00 83.25 249 MET A O 1
ATOM 1912 N N . VAL A 1 250 ? 9.536 -10.955 -22.628 1.00 76.50 250 VAL A N 1
ATOM 1913 C CA . VAL A 1 250 ? 9.366 -9.926 -23.666 1.00 76.50 250 VAL A CA 1
ATOM 1914 C C . VAL A 1 250 ? 8.656 -8.737 -23.032 1.00 76.50 250 VAL A C 1
ATOM 1916 O O . VAL A 1 250 ? 7.655 -8.935 -22.356 1.00 76.50 250 VAL A O 1
ATOM 1919 N N . LEU A 1 251 ? 9.158 -7.517 -23.233 1.00 72.25 251 LEU A N 1
ATOM 1920 C CA . LEU A 1 251 ? 8.580 -6.304 -22.650 1.00 72.25 251 LEU A CA 1
ATOM 1921 C C . LEU A 1 251 ? 8.351 -5.229 -23.725 1.00 72.25 251 LEU A C 1
ATOM 1923 O O . LEU A 1 251 ? 9.334 -4.763 -24.305 1.00 72.25 251 LEU A O 1
ATOM 1927 N N . PRO A 1 252 ? 7.110 -4.747 -23.942 1.00 62.41 252 PRO A N 1
ATOM 1928 C CA . PRO A 1 252 ? 5.828 -5.258 -23.474 1.00 62.41 252 PRO A CA 1
ATOM 1929 C C . PRO A 1 252 ? 5.331 -6.414 -24.352 1.00 62.41 252 PRO A C 1
ATOM 1931 O O . PRO A 1 252 ? 5.531 -6.412 -25.570 1.00 62.41 252 PRO A O 1
ATOM 1934 N N . ALA A 1 253 ? 4.608 -7.364 -23.766 1.00 55.34 253 ALA A N 1
ATOM 1935 C CA . ALA A 1 253 ? 3.791 -8.280 -24.549 1.00 55.34 253 ALA A CA 1
ATOM 1936 C C . ALA A 1 253 ? 2.606 -7.491 -25.136 1.00 55.34 253 ALA A C 1
ATOM 1938 O O . ALA A 1 253 ? 1.671 -7.125 -24.432 1.00 55.34 253 ALA A O 1
ATOM 1939 N N . SER A 1 254 ? 2.619 -7.160 -26.431 1.00 51.12 254 SER A N 1
ATOM 1940 C CA . SER A 1 254 ? 1.412 -6.584 -27.038 1.00 51.12 254 SER A CA 1
ATOM 1941 C C . SER A 1 254 ? 0.269 -7.604 -26.933 1.00 51.12 254 SER A C 1
ATOM 1943 O O . SER A 1 254 ? 0.500 -8.806 -27.083 1.00 51.12 254 SER A O 1
ATOM 1945 N N . ALA A 1 255 ? -0.977 -7.157 -26.740 1.00 45.31 255 ALA A N 1
ATOM 1946 C CA . ALA A 1 255 ? -2.157 -8.038 -26.763 1.00 45.31 255 ALA A CA 1
ATOM 1947 C C . ALA A 1 255 ? -2.275 -8.859 -28.073 1.00 45.31 255 ALA A C 1
ATOM 1949 O O . ALA A 1 255 ? -2.968 -9.870 -28.122 1.00 45.31 255 ALA A O 1
ATOM 1950 N N . HIS A 1 256 ? -1.562 -8.432 -29.124 1.00 41.28 256 HIS A N 1
ATOM 1951 C CA . HIS A 1 256 ? -1.471 -9.074 -30.437 1.00 41.28 256 HIS A CA 1
ATOM 1952 C C . HIS A 1 256 ? -0.280 -10.042 -30.564 1.00 41.28 256 HIS A C 1
ATOM 1954 O O . HIS A 1 256 ? -0.119 -10.702 -31.592 1.00 41.28 256 HIS A O 1
ATOM 1960 N N . SER A 1 257 ? 0.550 -10.189 -29.528 1.00 45.88 257 SER A N 1
ATOM 1961 C CA . SER A 1 257 ? 1.565 -11.238 -29.445 1.00 45.88 257 SER A CA 1
ATOM 1962 C C . SER A 1 257 ? 0.906 -12.577 -29.099 1.00 45.88 257 SER A C 1
ATOM 1964 O O . SER A 1 257 ? 1.125 -13.179 -28.052 1.00 45.88 257 SER A O 1
ATOM 1966 N N . ALA A 1 258 ? 0.060 -13.061 -30.016 1.00 43.91 258 ALA A N 1
ATOM 1967 C CA . ALA A 1 258 ? -0.438 -14.424 -29.991 1.00 43.91 258 ALA A CA 1
ATOM 1968 C C . ALA A 1 258 ? 0.751 -15.371 -29.758 1.00 43.91 258 ALA A C 1
ATOM 1970 O O . ALA A 1 258 ? 1.713 -15.397 -30.530 1.00 43.91 258 ALA A O 1
ATOM 1971 N N . ARG A 1 259 ? 0.657 -16.100 -28.643 1.00 49.03 259 ARG A N 1
ATOM 1972 C CA . ARG A 1 259 ? 1.630 -16.976 -27.967 1.00 49.03 259 ARG A CA 1
ATOM 1973 C C . ARG A 1 259 ? 2.276 -18.082 -28.824 1.00 49.03 259 ARG A C 1
ATOM 1975 O O . ARG A 1 259 ? 2.928 -18.963 -28.279 1.00 49.03 259 ARG A O 1
ATOM 1982 N N . ALA A 1 260 ? 2.094 -18.097 -30.140 1.00 40.88 260 ALA A N 1
ATOM 1983 C CA . ALA A 1 260 ? 2.225 -19.318 -30.924 1.00 40.88 260 ALA A CA 1
ATOM 1984 C C . ALA A 1 260 ? 3.618 -19.603 -31.519 1.00 40.88 260 ALA A C 1
ATOM 1986 O O . ALA A 1 260 ? 3.841 -20.739 -31.920 1.00 40.88 260 ALA A O 1
ATOM 1987 N N . GLN A 1 261 ? 4.556 -18.647 -31.620 1.00 51.44 261 GLN A N 1
ATOM 1988 C CA . GLN A 1 261 ? 5.766 -18.872 -32.446 1.00 51.44 261 GLN A CA 1
ATOM 1989 C C . GLN A 1 261 ? 7.053 -18.147 -32.003 1.00 51.44 261 GLN A C 1
ATOM 1991 O O . GLN A 1 261 ? 7.903 -17.835 -32.837 1.00 51.44 261 GLN A O 1
ATOM 1996 N N . VAL A 1 262 ? 7.265 -17.866 -30.712 1.00 58.22 262 VAL A N 1
ATOM 1997 C CA . VAL A 1 262 ? 8.599 -17.389 -30.298 1.00 58.22 262 VAL A CA 1
ATOM 1998 C C . VAL A 1 262 ? 9.537 -18.591 -30.201 1.00 58.22 262 VAL A C 1
ATOM 2000 O O . VAL A 1 262 ? 9.487 -19.363 -29.244 1.00 58.22 262 VAL A O 1
ATOM 2003 N N . LEU A 1 263 ? 10.376 -18.769 -31.226 1.00 65.19 263 LEU A N 1
ATOM 2004 C CA . LEU A 1 263 ? 11.426 -19.789 -31.252 1.00 65.19 263 LEU A CA 1
ATOM 2005 C C . LEU A 1 263 ? 12.225 -19.771 -29.932 1.00 65.19 263 LEU A C 1
ATOM 2007 O O . LEU A 1 263 ? 12.559 -18.687 -29.441 1.00 65.19 263 LEU A O 1
ATOM 2011 N N . PRO A 1 264 ? 12.555 -20.939 -29.350 1.00 71.06 264 PRO A N 1
ATOM 2012 C CA . PRO A 1 264 ? 13.225 -21.003 -28.057 1.00 71.06 264 PRO A CA 1
ATOM 2013 C C . PRO A 1 264 ? 14.592 -20.316 -28.116 1.00 71.06 264 PRO A C 1
ATOM 2015 O O . PRO A 1 264 ? 15.366 -20.539 -29.050 1.00 71.06 264 PRO A O 1
ATOM 2018 N N . LEU A 1 265 ? 14.905 -19.513 -27.096 1.00 79.38 265 LEU A N 1
ATOM 2019 C CA . LEU A 1 265 ? 16.279 -19.084 -26.852 1.00 79.38 265 LEU A CA 1
ATOM 2020 C C . LEU A 1 265 ? 17.081 -20.293 -26.379 1.00 79.38 265 LEU A C 1
ATOM 2022 O O . LEU A 1 265 ? 16.616 -21.084 -25.554 1.00 79.38 265 LEU A O 1
ATOM 2026 N N . ARG A 1 266 ? 18.278 -20.454 -26.932 1.00 78.06 266 ARG A N 1
ATOM 2027 C CA . ARG A 1 266 ? 19.131 -21.614 -26.681 1.00 78.06 266 ARG A CA 1
ATOM 2028 C C . ARG A 1 266 ? 20.442 -2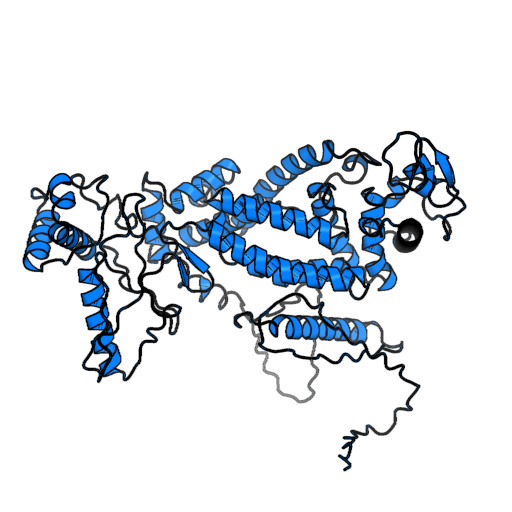1.133 -26.090 1.00 78.06 266 ARG A C 1
ATOM 2030 O O . ARG A 1 266 ? 21.172 -20.386 -26.733 1.00 78.06 266 ARG A O 1
ATOM 2037 N N . TYR A 1 267 ? 20.740 -21.577 -24.875 1.00 77.38 267 TYR A N 1
ATOM 2038 C CA . TYR A 1 267 ? 22.035 -21.358 -24.247 1.00 77.38 267 TYR A CA 1
ATOM 2039 C C . TYR A 1 267 ? 22.827 -22.660 -24.293 1.00 77.38 267 TYR A C 1
ATOM 2041 O O . TYR A 1 267 ? 22.315 -23.705 -23.902 1.00 77.38 267 TYR A O 1
ATOM 2049 N N . LEU A 1 268 ? 24.065 -22.614 -24.779 1.00 74.75 268 LEU A N 1
ATOM 2050 C CA . LEU A 1 268 ? 24.955 -23.772 -24.800 1.00 74.75 268 LEU A CA 1
ATOM 2051 C C . LEU A 1 268 ? 25.945 -23.647 -23.634 1.00 74.75 268 LEU A C 1
ATOM 2053 O O . LEU A 1 268 ? 26.824 -22.787 -23.701 1.00 74.75 268 LEU A O 1
ATOM 2057 N N . PRO A 1 269 ? 25.829 -24.445 -22.559 1.00 69.81 269 PRO A N 1
ATOM 2058 C CA . PRO A 1 269 ? 26.761 -24.356 -21.442 1.00 69.81 269 PRO A CA 1
ATOM 2059 C C . PRO A 1 269 ? 28.199 -24.693 -21.846 1.00 69.81 269 PRO A C 1
ATOM 2061 O O . PRO A 1 269 ? 28.467 -25.341 -22.863 1.00 69.81 269 PRO A O 1
ATOM 2064 N N . VAL A 1 270 ? 29.150 -24.228 -21.040 1.00 67.25 270 VAL A N 1
ATOM 2065 C CA . VAL A 1 270 ? 30.570 -24.557 -21.208 1.00 67.25 270 VAL A CA 1
ATOM 2066 C C . VAL A 1 270 ? 30.749 -26.061 -20.988 1.00 67.25 270 VAL A C 1
ATOM 2068 O O . VAL A 1 270 ? 30.283 -26.594 -19.986 1.00 67.25 270 VAL A O 1
ATOM 2071 N N . GLY A 1 271 ? 31.386 -26.749 -21.939 1.00 65.81 271 GLY A N 1
ATOM 2072 C CA . GLY A 1 271 ? 31.633 -28.195 -21.860 1.00 65.81 271 GLY A CA 1
ATOM 2073 C C . GLY A 1 271 ? 30.443 -29.101 -22.206 1.00 65.81 271 GLY A C 1
ATOM 2074 O O . GLY A 1 271 ? 30.557 -30.311 -22.047 1.00 65.81 271 GLY A O 1
ATOM 2075 N N . GLN A 1 272 ? 29.317 -28.560 -22.687 1.00 64.88 272 GLN A N 1
ATOM 2076 C CA . GLN A 1 272 ? 28.174 -29.359 -23.147 1.00 64.88 272 GLN A CA 1
ATOM 2077 C C . GLN A 1 272 ? 28.007 -29.299 -24.669 1.00 64.88 272 GLN A C 1
ATOM 2079 O O . GLN A 1 272 ? 28.204 -28.250 -25.283 1.00 64.88 272 GLN A O 1
ATOM 2084 N N . TYR A 1 273 ? 27.594 -30.425 -25.262 1.00 60.94 273 TYR A N 1
ATOM 2085 C CA . TYR A 1 273 ? 27.332 -30.555 -26.703 1.00 60.94 273 TYR A CA 1
ATOM 2086 C C . TYR A 1 273 ? 25.902 -30.165 -27.102 1.00 60.94 273 TYR A C 1
ATOM 2088 O O . TYR A 1 273 ? 25.666 -29.829 -28.260 1.00 60.94 273 TYR A O 1
ATOM 2096 N N . MET A 1 274 ? 24.950 -30.173 -26.160 1.00 61.81 274 MET A N 1
ATOM 2097 C CA . MET A 1 274 ? 23.540 -29.883 -26.435 1.00 61.81 274 MET A CA 1
ATOM 2098 C C . MET A 1 274 ? 23.091 -28.568 -25.787 1.00 61.81 274 MET A C 1
ATOM 2100 O O . MET A 1 274 ? 23.294 -28.377 -24.585 1.00 61.81 274 MET A O 1
ATOM 2104 N N . PRO A 1 275 ? 22.468 -27.650 -26.549 1.00 69.88 275 PRO A N 1
ATOM 2105 C CA . PRO A 1 275 ? 21.965 -26.406 -25.996 1.00 69.88 275 PRO A CA 1
ATOM 2106 C C . PRO A 1 275 ? 20.757 -26.657 -25.096 1.00 69.88 275 PRO A C 1
ATOM 2108 O O . PRO A 1 275 ? 19.806 -27.342 -25.470 1.00 69.88 275 PRO A O 1
ATOM 2111 N N . SER A 1 276 ? 20.773 -26.028 -23.928 1.00 75.62 276 SER A N 1
ATOM 2112 C CA . SER A 1 276 ? 19.649 -26.004 -23.004 1.00 75.62 276 SER A CA 1
ATOM 2113 C C . SER A 1 276 ? 18.685 -24.871 -23.384 1.00 75.62 276 SER A C 1
ATOM 2115 O O . SER A 1 276 ? 19.118 -23.723 -23.555 1.00 75.62 276 SER A O 1
ATOM 2117 N N . PRO A 1 277 ? 17.381 -25.156 -23.546 1.00 78.88 277 PRO A N 1
ATOM 2118 C CA . PRO A 1 277 ? 16.399 -24.122 -23.836 1.00 78.88 277 PRO A CA 1
ATOM 2119 C C . PRO A 1 277 ? 16.202 -23.223 -22.611 1.00 78.88 277 PRO A C 1
ATOM 2121 O O . PRO A 1 277 ? 16.035 -23.709 -21.493 1.00 78.88 277 PRO A O 1
ATOM 2124 N N . ILE A 1 278 ? 16.170 -21.909 -22.826 1.00 83.25 278 ILE A N 1
ATOM 2125 C CA . ILE A 1 278 ? 15.735 -20.955 -21.804 1.00 83.25 278 ILE A CA 1
ATOM 2126 C C . ILE A 1 278 ? 14.210 -20.893 -21.840 1.00 83.25 278 ILE A C 1
ATOM 2128 O O . ILE A 1 278 ? 13.605 -20.716 -22.899 1.00 83.25 278 ILE A O 1
ATOM 2132 N N . SER A 1 279 ? 13.578 -21.035 -20.676 1.00 81.69 279 SER A N 1
ATOM 2133 C CA . SER A 1 279 ? 12.126 -20.923 -20.570 1.00 81.69 279 SER A CA 1
ATOM 2134 C C . SER A 1 279 ? 11.662 -19.478 -20.701 1.00 81.69 279 SER A C 1
ATOM 2136 O O . SER A 1 279 ? 12.216 -18.584 -20.059 1.00 81.69 279 SER A O 1
ATOM 2138 N N . TRP A 1 280 ? 10.588 -19.281 -21.457 1.00 82.69 280 TRP A N 1
ATOM 2139 C CA . TRP A 1 280 ? 9.842 -18.030 -21.482 1.00 82.69 280 TRP A CA 1
ATOM 2140 C C . TRP A 1 280 ? 8.954 -17.908 -20.241 1.00 82.69 280 TRP A C 1
ATOM 2142 O O . TRP A 1 280 ? 8.330 -18.887 -19.825 1.00 82.69 280 TRP A O 1
ATOM 2152 N N . ALA A 1 281 ? 8.901 -16.716 -19.653 1.00 82.25 281 ALA A N 1
ATOM 2153 C CA . ALA A 1 281 ? 8.068 -16.402 -18.501 1.00 82.25 281 ALA A CA 1
ATOM 2154 C C . ALA A 1 281 ? 7.242 -15.135 -18.757 1.00 82.25 281 ALA A C 1
ATOM 2156 O O . ALA A 1 281 ? 7.750 -14.169 -19.317 1.00 82.25 281 ALA A O 1
ATOM 2157 N N . HIS A 1 282 ? 5.986 -15.150 -18.304 1.00 80.19 282 HIS A N 1
ATOM 2158 C CA . HIS A 1 282 ? 5.099 -13.976 -18.286 1.00 80.19 282 HIS A CA 1
ATOM 2159 C C . HIS A 1 282 ? 5.380 -13.049 -17.110 1.00 80.19 282 HIS A C 1
ATOM 2161 O O . HIS A 1 282 ? 5.107 -11.861 -17.155 1.00 80.19 282 HIS A O 1
ATOM 2167 N N . SER A 1 283 ? 5.918 -13.613 -16.032 1.00 83.88 283 SER A N 1
ATOM 2168 C CA . SER A 1 283 ? 6.342 -12.834 -14.886 1.00 83.88 283 SER A CA 1
ATOM 2169 C C . SER A 1 283 ? 7.607 -13.434 -14.304 1.00 83.88 283 SER A C 1
ATOM 2171 O O . SER A 1 283 ? 7.731 -14.661 -14.220 1.00 83.88 283 SER A O 1
ATOM 2173 N N . HIS A 1 284 ? 8.526 -12.583 -13.871 1.00 86.19 284 HIS A N 1
ATOM 2174 C CA . HIS A 1 284 ? 9.747 -12.998 -13.204 1.00 86.19 284 HIS A CA 1
ATOM 2175 C C . HIS A 1 284 ? 10.010 -12.131 -11.977 1.00 86.19 284 HIS A C 1
ATOM 2177 O O . HIS A 1 284 ? 9.781 -10.923 -11.976 1.00 86.19 284 HIS A O 1
ATOM 2183 N N . LYS A 1 285 ? 10.484 -12.754 -10.895 1.00 88.00 285 LYS A N 1
ATOM 2184 C CA . LYS A 1 285 ? 10.821 -12.031 -9.672 1.00 88.00 285 LYS A CA 1
ATOM 2185 C C . LYS A 1 285 ? 12.281 -11.597 -9.731 1.00 88.00 285 LYS A C 1
ATOM 2187 O O . LYS A 1 285 ? 13.154 -12.446 -9.620 1.00 88.00 285 LYS A O 1
ATOM 2192 N N . TRP A 1 286 ? 12.533 -10.295 -9.809 1.00 86.62 286 TRP A N 1
ATOM 2193 C CA . TRP A 1 286 ? 13.879 -9.725 -9.754 1.00 86.62 286 TRP A CA 1
ATOM 2194 C C . TRP A 1 286 ? 13.942 -8.642 -8.681 1.00 86.62 286 TRP A C 1
ATOM 2196 O O . TRP A 1 286 ? 13.027 -7.824 -8.566 1.00 86.62 286 TRP A O 1
ATOM 2206 N N . LEU A 1 287 ? 14.983 -8.700 -7.844 1.00 86.56 287 LEU A N 1
ATOM 2207 C CA . LEU A 1 287 ? 15.144 -7.855 -6.656 1.00 86.56 287 LEU A CA 1
ATOM 2208 C C . LEU A 1 287 ? 13.883 -7.797 -5.796 1.00 86.56 287 LEU A C 1
ATOM 2210 O O . LEU A 1 287 ? 13.447 -6.734 -5.405 1.00 86.56 287 LEU A O 1
ATOM 2214 N N . GLY A 1 288 ? 13.216 -8.923 -5.540 1.00 85.69 288 GLY A N 1
ATOM 2215 C CA . GLY A 1 288 ? 12.012 -8.922 -4.698 1.00 85.69 288 GLY A CA 1
ATOM 2216 C C . GLY A 1 288 ? 10.713 -8.473 -5.389 1.00 85.69 288 GLY A C 1
ATOM 2217 O O . GLY A 1 288 ? 9.642 -8.849 -4.909 1.00 85.69 288 GLY A O 1
ATOM 2218 N N . ILE A 1 289 ? 10.788 -7.769 -6.521 1.00 87.56 289 ILE A N 1
ATOM 2219 C CA . ILE A 1 289 ? 9.637 -7.287 -7.300 1.00 87.56 289 ILE A CA 1
ATOM 2220 C C . ILE A 1 289 ? 9.246 -8.347 -8.328 1.00 87.56 289 ILE A C 1
ATOM 2222 O O . ILE A 1 289 ? 10.105 -8.946 -8.969 1.00 87.56 289 ILE A O 1
ATOM 2226 N N . SER A 1 290 ? 7.946 -8.626 -8.464 1.00 87.38 290 SER A N 1
ATOM 2227 C CA . SER A 1 290 ? 7.448 -9.435 -9.586 1.00 87.38 290 SER A CA 1
ATOM 2228 C C . SER A 1 290 ? 7.222 -8.519 -10.782 1.00 87.38 290 SER A C 1
ATOM 2230 O O . SER A 1 290 ? 6.305 -7.705 -10.754 1.00 87.38 290 SER A O 1
ATOM 2232 N N . TRP A 1 291 ? 8.071 -8.662 -11.791 1.00 85.12 291 TRP A N 1
ATOM 2233 C CA . TRP A 1 291 ? 7.962 -7.991 -13.078 1.00 85.12 291 TRP A CA 1
ATOM 2234 C C . TRP A 1 291 ? 7.071 -8.831 -13.975 1.00 85.12 291 TRP A C 1
ATOM 2236 O O . TRP A 1 291 ? 7.328 -10.023 -14.122 1.00 85.12 291 TRP A O 1
ATOM 2246 N N . ASP A 1 292 ? 6.020 -8.230 -14.511 1.00 82.06 292 ASP A N 1
ATOM 2247 C CA . ASP A 1 292 ? 5.123 -8.847 -15.488 1.00 82.06 292 ASP A CA 1
ATOM 2248 C C . ASP A 1 292 ? 5.464 -8.333 -16.892 1.00 82.06 292 ASP A C 1
ATOM 2250 O O . ASP A 1 292 ? 5.947 -7.206 -17.037 1.00 82.06 292 ASP A O 1
ATOM 2254 N N . ASP A 1 293 ? 5.216 -9.141 -17.920 1.00 75.06 293 ASP A N 1
ATOM 2255 C CA . ASP A 1 293 ? 5.469 -8.793 -19.319 1.00 75.06 293 ASP A CA 1
ATOM 2256 C C . ASP A 1 293 ? 4.618 -7.611 -19.825 1.00 75.06 293 ASP A C 1
ATOM 2258 O O . ASP A 1 293 ? 4.969 -6.975 -20.821 1.00 75.06 293 ASP A O 1
ATOM 2262 N N . ASN A 1 294 ? 3.564 -7.239 -19.096 1.00 74.75 294 ASN A N 1
ATOM 2263 C CA . ASN A 1 294 ? 2.764 -6.034 -19.337 1.00 74.75 294 ASN A CA 1
ATOM 2264 C C . ASN A 1 294 ? 3.105 -4.875 -18.396 1.00 74.75 294 ASN A C 1
ATOM 2266 O O . ASN A 1 294 ? 2.434 -3.845 -18.434 1.00 74.75 294 ASN A O 1
ATOM 2270 N N . ALA A 1 295 ? 4.117 -5.044 -17.539 1.00 74.50 295 ALA A N 1
ATOM 2271 C CA . ALA A 1 295 ? 4.369 -4.178 -16.393 1.00 74.50 295 ALA A CA 1
ATOM 2272 C C . ALA A 1 295 ? 3.132 -4.022 -15.481 1.00 74.50 295 ALA A C 1
ATOM 2274 O O . ALA A 1 295 ? 2.961 -2.992 -14.838 1.00 74.50 295 ALA A O 1
ATOM 2275 N N . ASP A 1 296 ? 2.267 -5.042 -15.406 1.00 81.06 296 ASP A N 1
ATOM 2276 C CA . ASP A 1 296 ? 1.147 -5.060 -14.466 1.00 81.06 296 ASP A CA 1
ATOM 2277 C C . ASP A 1 296 ? 1.622 -5.445 -13.056 1.00 81.06 296 ASP A C 1
ATOM 2279 O O . ASP A 1 296 ? 1.931 -6.599 -12.741 1.00 81.06 296 ASP A O 1
ATOM 2283 N N . PHE A 1 297 ? 1.641 -4.457 -12.164 1.00 86.12 297 PHE A N 1
ATOM 2284 C CA . PHE A 1 297 ? 2.058 -4.654 -10.780 1.00 86.12 297 PHE A CA 1
ATOM 2285 C C . PHE A 1 297 ? 0.931 -5.110 -9.843 1.00 86.12 297 PHE A C 1
ATOM 2287 O O . PHE A 1 297 ? 1.189 -5.311 -8.652 1.00 86.12 297 PHE A O 1
ATOM 2294 N N . ALA A 1 298 ? -0.294 -5.346 -10.329 1.00 88.38 298 ALA A N 1
ATOM 2295 C CA . ALA A 1 298 ? -1.385 -5.878 -9.511 1.00 88.38 298 ALA A CA 1
ATOM 2296 C C . ALA A 1 298 ? -1.066 -7.284 -8.978 1.00 88.38 298 ALA A C 1
ATOM 2298 O O . ALA A 1 298 ? -1.330 -7.589 -7.810 1.00 88.38 298 ALA A O 1
ATOM 2299 N N . VAL A 1 299 ? -0.419 -8.132 -9.788 1.00 86.62 299 VAL A N 1
ATOM 2300 C CA . VAL A 1 299 ? 0.054 -9.459 -9.354 1.00 86.62 299 VAL A CA 1
ATOM 2301 C C . VAL A 1 299 ? 1.085 -9.331 -8.233 1.00 86.62 299 VAL A C 1
ATOM 2303 O O . VAL A 1 299 ? 1.008 -10.053 -7.232 1.00 86.62 299 VAL A O 1
ATOM 2306 N N . HIS A 1 300 ? 2.031 -8.397 -8.368 1.00 89.69 300 HIS A N 1
ATOM 2307 C CA . HIS A 1 300 ? 3.012 -8.125 -7.323 1.00 89.69 300 HIS A CA 1
ATOM 2308 C C . HIS A 1 300 ? 2.331 -7.626 -6.040 1.00 89.69 300 HIS A C 1
ATOM 2310 O O . HIS A 1 300 ? 2.571 -8.191 -4.973 1.00 89.69 300 HIS A O 1
ATOM 2316 N N . ALA A 1 301 ? 1.424 -6.650 -6.147 1.00 93.06 301 ALA A N 1
ATOM 2317 C CA . ALA A 1 301 ? 0.670 -6.104 -5.022 1.00 93.06 301 ALA A CA 1
ATOM 2318 C C . ALA A 1 301 ? -0.134 -7.188 -4.284 1.00 93.06 301 ALA A C 1
ATOM 2320 O O . ALA A 1 301 ? -0.054 -7.273 -3.058 1.00 93.06 301 ALA A O 1
ATOM 2321 N N . ARG A 1 302 ? -0.836 -8.079 -5.006 1.00 93.75 302 ARG A N 1
ATOM 2322 C CA . ARG A 1 302 ? -1.562 -9.225 -4.423 1.00 93.75 302 ARG A CA 1
ATOM 2323 C C . ARG A 1 302 ? -0.647 -10.153 -3.642 1.00 93.75 302 ARG A C 1
ATOM 2325 O O . ARG A 1 302 ? -0.961 -10.498 -2.504 1.00 93.75 302 ARG A O 1
ATOM 2332 N N . ARG A 1 303 ? 0.486 -10.550 -4.229 1.00 91.56 303 ARG A N 1
ATOM 2333 C CA . ARG A 1 303 ? 1.454 -11.437 -3.565 1.00 91.56 303 ARG A CA 1
ATOM 2334 C C . ARG A 1 303 ? 2.007 -10.788 -2.299 1.00 91.56 303 ARG A C 1
ATOM 2336 O O . ARG A 1 303 ? 1.985 -11.415 -1.242 1.00 91.56 303 ARG A O 1
ATOM 2343 N N . THR A 1 304 ? 2.436 -9.530 -2.381 1.00 93.38 304 THR A N 1
ATOM 2344 C CA . THR A 1 304 ? 2.998 -8.801 -1.236 1.00 93.38 304 THR A CA 1
ATOM 2345 C C . THR A 1 304 ? 1.950 -8.593 -0.138 1.00 93.38 304 THR A C 1
ATOM 2347 O O . THR A 1 304 ? 2.214 -8.913 1.020 1.00 93.38 304 THR A O 1
ATOM 2350 N N . CYS A 1 305 ? 0.729 -8.166 -0.479 1.00 95.81 305 CYS A N 1
ATOM 2351 C CA . CYS A 1 305 ? -0.371 -8.038 0.483 1.00 95.81 305 CYS A CA 1
ATOM 2352 C C . CYS A 1 305 ? -0.772 -9.390 1.093 1.00 95.81 305 CYS A C 1
ATOM 2354 O O . CYS A 1 305 ? -1.090 -9.455 2.281 1.00 95.81 305 CYS A O 1
ATOM 2356 N N . GLY A 1 306 ? -0.723 -10.479 0.321 1.00 95.50 306 GLY A N 1
ATOM 2357 C CA . GLY A 1 306 ? -0.962 -11.838 0.807 1.00 95.50 306 GLY A CA 1
ATOM 2358 C C . GLY A 1 306 ? 0.056 -12.263 1.868 1.00 95.50 306 GLY A C 1
ATOM 2359 O O . GLY A 1 306 ? -0.334 -12.684 2.956 1.00 95.50 306 GLY A O 1
ATOM 2360 N N . MET A 1 307 ? 1.353 -12.066 1.605 1.00 93.44 307 MET A N 1
ATOM 2361 C CA . MET A 1 307 ? 2.410 -12.332 2.593 1.00 93.44 307 MET A CA 1
ATOM 2362 C C . MET A 1 307 ? 2.237 -11.474 3.853 1.00 93.44 307 MET A C 1
ATOM 2364 O O . MET A 1 307 ? 2.255 -11.992 4.969 1.00 93.44 307 MET A O 1
ATOM 2368 N N . CYS A 1 308 ? 2.004 -10.170 3.682 1.00 96.38 308 CYS A N 1
ATOM 2369 C CA . CYS A 1 308 ? 1.767 -9.242 4.786 1.00 96.38 308 CYS A CA 1
ATOM 2370 C C . CYS A 1 308 ? 0.541 -9.632 5.621 1.00 96.38 308 CYS A C 1
ATOM 2372 O O . CYS A 1 308 ? 0.568 -9.523 6.846 1.00 96.38 308 CYS A O 1
ATOM 2374 N N . SER A 1 309 ? -0.513 -10.144 4.982 1.00 97.00 309 SER A N 1
ATOM 2375 C CA . SER A 1 309 ? -1.714 -10.615 5.674 1.00 97.00 309 SER A CA 1
ATOM 2376 C C . SER A 1 309 ? -1.421 -11.782 6.613 1.00 97.00 309 SER A C 1
ATOM 2378 O O . SER A 1 309 ? -1.982 -11.811 7.707 1.00 97.00 309 SER A O 1
ATOM 2380 N N . GLY A 1 310 ? -0.511 -12.693 6.250 1.00 94.50 310 GLY A N 1
ATOM 2381 C CA . GLY A 1 310 ? -0.049 -13.756 7.151 1.00 94.50 310 GLY A CA 1
ATOM 2382 C C . GLY A 1 310 ? 0.603 -13.195 8.420 1.00 94.50 310 GLY A C 1
ATOM 2383 O O . GLY A 1 310 ? 0.239 -13.575 9.534 1.00 94.50 310 GLY A O 1
ATOM 2384 N N . THR A 1 311 ? 1.487 -12.204 8.269 1.00 94.44 311 THR A N 1
ATOM 2385 C CA . THR A 1 311 ? 2.111 -11.501 9.404 1.00 94.44 311 THR A CA 1
ATOM 2386 C C . THR A 1 311 ? 1.075 -10.799 10.281 1.00 94.44 311 THR A C 1
ATOM 2388 O O . THR A 1 311 ? 1.100 -10.939 11.505 1.00 94.44 311 THR A O 1
ATOM 2391 N N . VAL A 1 312 ? 0.112 -10.092 9.682 1.00 97.19 312 VAL A N 1
ATOM 2392 C CA . VAL A 1 312 ? -0.964 -9.420 10.429 1.00 97.19 312 VAL A CA 1
ATOM 2393 C C . VAL A 1 312 ? -1.830 -10.425 11.191 1.00 97.19 312 VAL A C 1
ATOM 2395 O O . VAL A 1 312 ? -2.172 -10.175 12.345 1.00 97.19 312 VAL A O 1
ATOM 2398 N N . GLN A 1 313 ? -2.165 -11.575 10.603 1.00 95.69 313 GLN A N 1
ATOM 2399 C CA . GLN A 1 313 ? -2.957 -12.612 11.276 1.00 95.69 313 GLN A CA 1
ATOM 2400 C C . GLN A 1 313 ? -2.250 -13.170 12.517 1.00 95.69 313 GLN A C 1
ATOM 2402 O O . GLN A 1 313 ? -2.887 -13.377 13.558 1.00 95.69 313 GLN A O 1
ATOM 2407 N N . ALA A 1 314 ? -0.934 -13.364 12.443 1.00 94.44 314 ALA A N 1
ATOM 2408 C CA . ALA A 1 314 ? -0.149 -13.775 13.597 1.00 94.44 314 ALA A CA 1
ATOM 2409 C C . ALA A 1 314 ? -0.127 -12.698 14.692 1.00 94.44 314 ALA A C 1
ATOM 2411 O O . ALA A 1 314 ? -0.401 -13.008 15.854 1.00 94.44 314 ALA A O 1
ATOM 2412 N N . LEU A 1 315 ? 0.075 -11.424 14.327 1.00 95.44 315 LEU A N 1
ATOM 2413 C CA . LEU A 1 315 ? -0.026 -10.298 15.267 1.00 95.44 315 LEU A CA 1
ATOM 2414 C C . LEU A 1 315 ? -1.399 -10.243 15.940 1.00 95.44 315 LEU A C 1
ATOM 2416 O O . LEU A 1 315 ? -1.499 -10.103 17.157 1.00 95.44 315 LEU A O 1
ATOM 2420 N N . CYS A 1 316 ? -2.470 -10.429 15.170 1.00 95.38 316 CYS A N 1
ATOM 2421 C CA . CYS A 1 316 ? -3.833 -10.451 15.692 1.00 95.38 316 CYS A CA 1
ATOM 2422 C C . CYS A 1 316 ? -4.073 -11.618 16.657 1.00 95.38 316 CYS A C 1
ATOM 2424 O O . CYS A 1 316 ? -4.898 -11.509 17.563 1.00 95.38 316 CYS A O 1
ATOM 2426 N N . SER A 1 317 ? -3.374 -12.738 16.491 1.00 94.06 317 SER A N 1
ATOM 2427 C CA . SER A 1 317 ? -3.468 -13.881 17.404 1.00 94.06 317 SER A CA 1
ATOM 2428 C C . SER A 1 317 ? -2.769 -13.597 18.736 1.00 94.06 317 SER A C 1
ATOM 2430 O O . SER A 1 317 ? -3.342 -13.879 19.791 1.00 94.06 317 SER A O 1
ATOM 2432 N N . LEU A 1 318 ? -1.612 -12.925 18.713 1.00 93.94 318 LEU A N 1
ATOM 2433 C CA . LEU A 1 318 ? -0.938 -12.427 19.922 1.00 93.94 318 LEU A CA 1
ATOM 2434 C C . LEU A 1 318 ? -1.768 -11.349 20.642 1.00 93.94 318 LEU A C 1
ATOM 2436 O O . LEU A 1 318 ? -1.902 -11.379 21.864 1.00 93.94 318 LEU A O 1
ATOM 2440 N N . LEU A 1 319 ? -2.393 -10.440 19.886 1.00 93.56 319 LEU A N 1
ATOM 2441 C CA . LEU A 1 319 ? -3.288 -9.415 20.429 1.00 93.56 319 LEU A CA 1
ATOM 2442 C C . LEU A 1 319 ? -4.531 -10.015 21.092 1.00 93.56 319 LEU A C 1
ATOM 2444 O O . LEU A 1 319 ? -4.916 -9.609 22.184 1.00 93.56 319 LEU A O 1
ATOM 2448 N N . ARG A 1 320 ? -5.201 -10.968 20.429 1.00 90.56 320 ARG A N 1
ATOM 2449 C CA . ARG A 1 320 ? -6.426 -11.607 20.951 1.00 90.56 320 ARG A CA 1
ATOM 2450 C C . ARG A 1 320 ? -6.171 -12.409 22.223 1.00 90.56 320 ARG A C 1
ATOM 2452 O O . ARG A 1 320 ? -7.030 -12.447 23.096 1.00 90.56 320 ARG A O 1
ATOM 2459 N N . SER A 1 321 ? -4.995 -13.014 22.327 1.00 89.75 321 SER A N 1
ATOM 2460 C CA . SER A 1 321 ? -4.571 -13.757 23.513 1.00 89.75 321 SER A CA 1
ATOM 2461 C C . SER A 1 321 ? -4.002 -12.861 24.622 1.00 89.75 321 SER A C 1
ATOM 2463 O O . SER A 1 321 ? -3.681 -13.360 25.693 1.00 89.75 321 SER A O 1
ATOM 2465 N N . GLY A 1 322 ? -3.903 -11.543 24.399 1.00 89.00 322 GLY A N 1
ATOM 2466 C CA . GLY A 1 322 ? -3.407 -10.583 25.389 1.00 89.00 322 GLY A CA 1
ATOM 2467 C C . GLY A 1 322 ? -1.896 -10.650 25.635 1.00 89.00 322 GLY A C 1
ATOM 2468 O O . GLY A 1 322 ? -1.416 -10.037 26.586 1.00 89.00 322 GLY A O 1
ATOM 2469 N N . HIS A 1 323 ? -1.148 -11.367 24.788 1.00 91.75 323 HIS A N 1
ATOM 2470 C CA . HIS A 1 323 ? 0.309 -11.493 24.902 1.00 91.75 323 HIS A CA 1
ATOM 2471 C C . HIS A 1 323 ? 1.048 -10.229 24.478 1.00 91.75 323 HIS A C 1
ATOM 2473 O O . HIS A 1 323 ? 2.189 -10.051 24.880 1.00 91.75 323 HIS A O 1
ATOM 2479 N N . ILE A 1 324 ? 0.428 -9.373 23.661 1.00 93.31 324 ILE A N 1
ATOM 2480 C CA . ILE A 1 324 ? 0.953 -8.051 23.307 1.00 93.31 324 ILE A CA 1
ATOM 2481 C C . ILE A 1 324 ? -0.180 -7.018 23.330 1.00 93.31 324 ILE A C 1
ATOM 2483 O O . ILE A 1 324 ? -1.317 -7.358 22.993 1.00 93.31 324 ILE A O 1
ATOM 2487 N N . PRO A 1 325 ? 0.098 -5.758 23.699 1.00 93.88 325 PRO A N 1
ATOM 2488 C CA . PRO A 1 325 ? -0.857 -4.668 23.582 1.00 93.88 325 PRO A CA 1
ATOM 2489 C C . PRO A 1 325 ? -0.938 -4.142 22.144 1.00 93.88 325 PRO A C 1
ATOM 2491 O O . PRO A 1 325 ? -0.015 -4.308 21.341 1.00 93.88 325 PRO A O 1
ATOM 2494 N N . LEU A 1 326 ? -2.030 -3.435 21.835 1.00 94.00 326 LEU A N 1
ATOM 2495 C CA . LEU A 1 326 ? -2.268 -2.864 20.504 1.00 94.00 326 LEU A CA 1
ATOM 2496 C C . LEU A 1 326 ? -1.147 -1.921 20.053 1.00 94.00 326 LEU A C 1
ATOM 2498 O O . LEU A 1 326 ? -0.727 -1.990 18.904 1.00 94.00 326 LEU A O 1
ATOM 2502 N N . ALA A 1 327 ? -0.617 -1.099 20.960 1.00 91.62 327 ALA A N 1
ATOM 2503 C CA . ALA A 1 327 ? 0.470 -0.175 20.646 1.00 91.62 327 ALA A CA 1
ATOM 2504 C C . ALA A 1 327 ? 1.731 -0.895 20.136 1.00 91.62 327 ALA A C 1
ATOM 2506 O O . ALA A 1 327 ? 2.303 -0.497 19.123 1.00 91.62 327 ALA A O 1
ATOM 2507 N N . VAL A 1 328 ? 2.113 -2.006 20.777 1.00 91.50 328 VAL A N 1
ATOM 2508 C CA . VAL A 1 328 ? 3.250 -2.833 20.340 1.00 91.50 328 VAL A CA 1
ATOM 2509 C C . VAL A 1 328 ? 2.957 -3.482 18.989 1.00 91.50 328 VAL A C 1
ATOM 2511 O O . VAL A 1 328 ? 3.814 -3.478 18.109 1.00 91.50 328 VAL A O 1
ATOM 2514 N N . ALA A 1 329 ? 1.739 -3.987 18.776 1.00 94.12 329 ALA A N 1
ATOM 2515 C CA . ALA A 1 329 ? 1.364 -4.545 17.480 1.00 94.12 329 ALA A CA 1
ATOM 2516 C C . ALA A 1 329 ? 1.397 -3.503 16.352 1.00 94.12 329 ALA A C 1
ATOM 2518 O O . ALA A 1 329 ? 1.833 -3.840 15.255 1.00 94.12 329 ALA A O 1
ATOM 2519 N N . CYS A 1 330 ? 1.004 -2.250 16.608 1.00 93.25 330 CYS A N 1
ATOM 2520 C CA . CYS A 1 330 ? 1.129 -1.160 15.636 1.00 93.25 330 CYS A CA 1
ATOM 2521 C C . CYS A 1 330 ? 2.596 -0.853 15.299 1.00 93.25 330 CYS A C 1
ATOM 2523 O O . CYS A 1 330 ? 2.921 -0.689 14.128 1.00 93.25 330 CYS A O 1
ATOM 2525 N N . ILE A 1 331 ? 3.502 -0.866 16.283 1.00 90.69 331 ILE A N 1
ATOM 2526 C CA . ILE A 1 331 ? 4.947 -0.710 16.034 1.00 90.69 331 ILE A CA 1
ATOM 2527 C C . ILE A 1 331 ? 5.476 -1.857 15.161 1.00 90.69 331 ILE A C 1
ATOM 2529 O O . ILE A 1 331 ? 6.230 -1.632 14.211 1.00 90.69 331 ILE A O 1
ATOM 2533 N N . ILE A 1 332 ? 5.079 -3.102 15.445 1.00 92.31 332 ILE A N 1
ATOM 2534 C CA . ILE A 1 332 ? 5.496 -4.254 14.633 1.00 92.31 332 ILE A CA 1
ATOM 2535 C C . ILE A 1 332 ? 4.891 -4.175 13.226 1.00 92.31 332 ILE A C 1
ATOM 2537 O O . ILE A 1 332 ? 5.575 -4.460 12.243 1.00 92.31 332 ILE A O 1
ATOM 2541 N N . PHE A 1 333 ? 3.635 -3.742 13.109 1.00 95.06 333 PHE A N 1
ATOM 2542 C CA . PHE A 1 333 ? 2.999 -3.481 11.823 1.00 95.06 333 PHE A CA 1
ATOM 2543 C C . PHE A 1 333 ? 3.815 -2.464 11.014 1.00 95.06 333 PHE A C 1
ATOM 2545 O O . PHE A 1 333 ? 4.203 -2.760 9.886 1.00 95.06 333 PHE A O 1
ATOM 2552 N N . ASP A 1 334 ? 4.167 -1.317 11.595 1.00 91.62 334 ASP A N 1
ATOM 2553 C CA . ASP A 1 334 ? 4.928 -0.273 10.903 1.00 91.62 334 ASP A CA 1
ATOM 2554 C C . ASP A 1 334 ? 6.357 -0.721 10.532 1.00 91.62 334 ASP A C 1
ATOM 2556 O O . ASP A 1 334 ? 6.885 -0.376 9.475 1.00 91.62 334 ASP A O 1
ATOM 2560 N N . THR A 1 335 ? 7.004 -1.529 11.372 1.00 91.31 335 THR A N 1
ATOM 2561 C CA . THR A 1 335 ? 8.393 -1.965 11.136 1.00 91.31 335 THR A CA 1
ATOM 2562 C C . THR A 1 335 ? 8.520 -3.188 10.231 1.00 91.31 335 THR A C 1
ATOM 2564 O O . THR A 1 335 ? 9.576 -3.377 9.627 1.00 91.31 335 THR A O 1
ATOM 2567 N N . LYS A 1 336 ? 7.484 -4.030 10.124 1.00 90.81 336 LYS A N 1
ATOM 2568 C CA . LYS A 1 336 ? 7.521 -5.273 9.331 1.00 90.81 336 LYS A CA 1
ATOM 2569 C C . LYS A 1 336 ? 6.558 -5.257 8.155 1.00 90.81 336 LYS A C 1
ATOM 2571 O O . LYS A 1 336 ? 6.970 -5.548 7.039 1.00 90.81 336 LYS A O 1
ATOM 2576 N N . VAL A 1 337 ? 5.293 -4.918 8.392 1.00 94.81 337 VAL A N 1
ATOM 2577 C CA . VAL A 1 337 ? 4.253 -4.943 7.355 1.00 94.81 337 VAL A CA 1
ATOM 2578 C C . VAL A 1 337 ? 4.386 -3.725 6.450 1.00 94.81 337 VAL A C 1
ATOM 2580 O O . VAL A 1 337 ? 4.563 -3.872 5.245 1.00 94.81 337 VAL A O 1
ATOM 2583 N N . GLU A 1 338 ? 4.383 -2.521 7.021 1.00 93.44 338 GLU A N 1
ATOM 2584 C CA . GLU A 1 338 ? 4.526 -1.281 6.255 1.00 93.44 338 GLU A CA 1
ATOM 2585 C C . GLU A 1 338 ? 5.880 -1.218 5.537 1.00 93.44 338 GLU A C 1
ATOM 2587 O O . GLU A 1 338 ? 5.934 -0.833 4.372 1.00 93.44 338 GLU A O 1
ATOM 2592 N N . ALA A 1 339 ? 6.965 -1.639 6.194 1.00 89.88 339 ALA A N 1
ATOM 2593 C CA . ALA A 1 339 ? 8.293 -1.692 5.585 1.00 89.88 339 ALA A CA 1
ATOM 2594 C C . ALA A 1 339 ? 8.356 -2.647 4.380 1.00 89.88 339 ALA A C 1
ATOM 2596 O O . ALA A 1 339 ? 8.953 -2.301 3.364 1.00 89.88 339 ALA A O 1
ATOM 2597 N N . ALA A 1 340 ? 7.709 -3.816 4.460 1.00 91.00 340 ALA A N 1
ATOM 2598 C CA . ALA A 1 340 ? 7.618 -4.739 3.331 1.00 91.00 340 ALA A CA 1
ATOM 2599 C C . ALA A 1 340 ? 6.763 -4.169 2.190 1.00 91.00 340 ALA A C 1
ATOM 2601 O O . ALA A 1 340 ? 7.105 -4.349 1.027 1.00 91.00 340 ALA A O 1
ATOM 2602 N N . LEU A 1 341 ? 5.680 -3.452 2.510 1.00 92.69 341 LEU A N 1
ATOM 2603 C CA . LEU A 1 341 ? 4.830 -2.814 1.503 1.00 92.69 341 LEU A CA 1
ATOM 2604 C C . LEU A 1 341 ? 5.521 -1.641 0.816 1.00 92.69 341 LEU A C 1
ATOM 2606 O O . LEU A 1 341 ? 5.294 -1.442 -0.365 1.00 92.69 341 LEU A O 1
ATOM 2610 N N . ARG A 1 342 ? 6.368 -0.872 1.513 1.00 90.12 342 ARG A N 1
ATOM 2611 C CA . ARG A 1 342 ? 7.158 0.217 0.900 1.00 90.12 342 ARG A CA 1
ATOM 2612 C C . ARG A 1 342 ? 7.958 -0.262 -0.302 1.00 90.12 342 ARG A C 1
ATOM 2614 O O . ARG A 1 342 ? 8.113 0.476 -1.271 1.00 90.12 342 ARG A O 1
ATOM 2621 N N . PHE A 1 343 ? 8.427 -1.503 -0.245 1.00 86.62 343 PHE A N 1
ATOM 2622 C CA . PHE A 1 343 ? 9.183 -2.110 -1.318 1.00 86.62 343 PHE A CA 1
ATOM 2623 C C . PHE A 1 343 ? 8.304 -2.341 -2.560 1.00 86.62 343 PHE A C 1
ATOM 2625 O O . PHE A 1 343 ? 7.451 -3.224 -2.583 1.00 86.62 343 PHE A O 1
ATOM 2632 N N . GLY A 1 344 ? 8.502 -1.513 -3.591 1.00 86.62 344 GLY A N 1
ATOM 2633 C CA . GLY A 1 344 ? 7.767 -1.582 -4.860 1.00 86.62 344 GLY A CA 1
ATOM 2634 C C . GLY A 1 344 ? 6.418 -0.853 -4.879 1.00 86.62 344 GLY A C 1
ATOM 2635 O O . GLY A 1 344 ? 5.797 -0.774 -5.933 1.00 86.62 344 GLY A O 1
ATOM 2636 N N . ARG A 1 345 ? 5.958 -0.259 -3.769 1.00 92.62 345 ARG A N 1
ATOM 2637 C CA . ARG A 1 345 ? 4.647 0.422 -3.719 1.00 92.62 345 ARG A CA 1
ATOM 2638 C C . ARG A 1 345 ? 4.514 1.621 -4.653 1.00 92.62 345 ARG A C 1
ATOM 2640 O O . ARG A 1 345 ? 3.410 1.905 -5.110 1.00 92.62 345 ARG A O 1
ATOM 2647 N N . TRP A 1 346 ? 5.614 2.292 -4.974 1.00 91.75 346 TRP A N 1
ATOM 2648 C CA . TRP A 1 346 ? 5.641 3.378 -5.958 1.00 91.75 346 TRP A CA 1
ATOM 2649 C C . TRP A 1 346 ? 5.254 2.917 -7.381 1.00 91.75 346 TRP A C 1
ATOM 2651 O O . TRP A 1 346 ? 4.797 3.724 -8.186 1.00 91.75 346 TRP A O 1
ATOM 2661 N N . LEU A 1 347 ? 5.362 1.617 -7.682 1.00 89.81 347 LEU A N 1
ATOM 2662 C CA . LEU A 1 347 ? 4.901 1.024 -8.943 1.00 89.81 347 LEU A CA 1
ATOM 2663 C C . LEU A 1 347 ? 3.392 0.748 -8.945 1.00 89.81 347 LEU A C 1
ATOM 2665 O O . LEU A 1 347 ? 2.777 0.637 -9.997 1.00 89.81 347 LEU A O 1
ATOM 2669 N N . TRP A 1 348 ? 2.762 0.625 -7.775 1.00 91.06 348 TRP A N 1
ATOM 2670 C CA . TRP A 1 348 ? 1.344 0.257 -7.687 1.00 91.06 348 TRP A CA 1
ATOM 2671 C C . TRP A 1 348 ? 0.420 1.428 -8.011 1.00 91.06 348 TRP A C 1
ATOM 2673 O O . TRP A 1 348 ? -0.715 1.207 -8.413 1.00 91.06 348 TRP A O 1
ATOM 2683 N N . GLY A 1 349 ? 0.895 2.667 -7.858 1.00 85.44 349 GLY A N 1
ATOM 2684 C CA . GLY A 1 349 ? 0.092 3.873 -8.084 1.00 85.44 349 GLY A CA 1
ATOM 2685 C C . GLY A 1 349 ? -0.372 4.058 -9.518 1.00 85.44 349 GLY A C 1
ATOM 2686 O O . GLY A 1 349 ? -1.385 4.708 -9.745 1.00 85.44 349 GLY A O 1
ATOM 2687 N N . THR A 1 350 ? 0.328 3.449 -10.470 1.00 81.50 350 THR A N 1
ATOM 2688 C CA . THR A 1 350 ? -0.004 3.526 -11.894 1.00 81.50 350 THR A CA 1
ATOM 2689 C C . THR A 1 350 ? -1.042 2.483 -12.320 1.00 81.50 350 THR A C 1
ATOM 2691 O O . THR A 1 350 ? -1.459 2.492 -13.474 1.00 81.50 350 THR A O 1
ATOM 2694 N N . HIS A 1 351 ? -1.493 1.610 -11.405 1.00 86.94 351 HIS A N 1
ATOM 2695 C CA . HIS A 1 351 ? -2.484 0.563 -11.672 1.00 86.94 351 HIS A CA 1
ATOM 2696 C C . HIS A 1 351 ? -3.620 0.602 -10.644 1.00 86.94 351 HIS A C 1
ATOM 2698 O O . HIS A 1 351 ? -3.437 0.280 -9.468 1.00 86.94 351 HIS A O 1
ATOM 2704 N N . SER A 1 352 ? -4.830 0.937 -11.097 1.00 90.12 352 SER A N 1
ATOM 2705 C CA . SER A 1 352 ? -6.022 1.038 -10.241 1.00 90.12 352 SER A CA 1
ATOM 2706 C C . SER A 1 352 ? -6.319 -0.257 -9.474 1.00 90.12 352 SER A C 1
ATOM 2708 O O . SER A 1 352 ? -6.654 -0.211 -8.290 1.00 90.12 352 SER A O 1
ATOM 2710 N N . GLU A 1 353 ? -6.122 -1.416 -10.105 1.00 92.56 353 GLU A N 1
ATOM 2711 C CA . GLU A 1 353 ? -6.315 -2.721 -9.470 1.00 92.56 353 GLU A CA 1
ATOM 2712 C C . GLU A 1 353 ? -5.319 -2.960 -8.322 1.00 92.56 353 GLU A C 1
ATOM 2714 O O . GLU A 1 353 ? -5.713 -3.409 -7.244 1.00 92.56 353 GLU A O 1
ATOM 2719 N N . ALA A 1 354 ? -4.045 -2.592 -8.495 1.00 92.50 354 ALA A N 1
ATOM 2720 C CA . ALA A 1 354 ? -3.034 -2.706 -7.443 1.00 92.50 354 ALA A CA 1
ATOM 2721 C C . ALA A 1 354 ? -3.374 -1.816 -6.231 1.00 92.50 354 ALA A C 1
ATOM 2723 O O . ALA A 1 354 ? -3.257 -2.249 -5.079 1.00 92.50 354 ALA A O 1
ATOM 2724 N N . VAL A 1 355 ? -3.863 -0.596 -6.480 1.00 94.12 355 VAL A N 1
ATOM 2725 C CA . VAL A 1 355 ? -4.343 0.322 -5.433 1.00 94.12 355 VAL A CA 1
ATOM 2726 C C . VAL A 1 355 ? -5.592 -0.222 -4.729 1.00 94.12 355 VAL A C 1
ATOM 2728 O O . VAL A 1 355 ? -5.712 -0.079 -3.507 1.00 94.12 355 VAL A O 1
ATOM 2731 N N . SER A 1 356 ? -6.502 -0.875 -5.459 1.00 95.44 356 SER A N 1
ATOM 2732 C CA . SER A 1 356 ? -7.688 -1.523 -4.882 1.00 95.44 356 SER A CA 1
ATOM 2733 C C . SER A 1 356 ? -7.295 -2.657 -3.938 1.00 95.44 356 SER A C 1
ATOM 2735 O O . SER A 1 356 ? -7.710 -2.661 -2.781 1.00 95.44 356 SER A O 1
ATOM 2737 N N . VAL A 1 357 ? -6.410 -3.554 -4.385 1.00 95.50 357 VAL A N 1
ATOM 2738 C CA . VAL A 1 357 ? -5.877 -4.663 -3.575 1.00 95.50 357 VAL A CA 1
ATOM 2739 C C . VAL A 1 357 ? -5.249 -4.148 -2.281 1.00 95.50 357 VAL A C 1
ATOM 2741 O O . VAL A 1 357 ? -5.500 -4.691 -1.203 1.00 95.50 357 VAL A O 1
ATOM 2744 N N . LEU A 1 358 ? -4.457 -3.075 -2.366 1.00 96.00 358 LEU A N 1
ATOM 2745 C CA . LEU A 1 358 ? -3.853 -2.459 -1.190 1.00 96.00 358 LEU A CA 1
ATOM 2746 C C . LEU A 1 358 ? -4.920 -1.883 -0.246 1.00 96.00 358 LEU A C 1
ATOM 2748 O O . LEU A 1 358 ? -4.849 -2.080 0.966 1.00 96.00 358 LEU A O 1
ATOM 2752 N N . SER A 1 359 ? -5.919 -1.187 -0.788 1.00 96.25 359 SER A N 1
ATOM 2753 C CA . SER A 1 359 ? -7.007 -0.584 -0.009 1.00 96.25 359 SER A CA 1
ATOM 2754 C C . SER A 1 359 ? -7.813 -1.632 0.755 1.00 96.25 359 SER A C 1
ATOM 2756 O O . SER A 1 359 ? -8.035 -1.470 1.959 1.00 96.25 359 SER A O 1
ATOM 2758 N N . ASP A 1 360 ? -8.161 -2.739 0.099 1.00 96.62 360 ASP A N 1
ATOM 2759 C CA . ASP A 1 360 ? -8.864 -3.863 0.718 1.00 96.62 360 ASP A CA 1
ATOM 2760 C C . ASP A 1 360 ? -8.028 -4.515 1.824 1.00 96.62 360 ASP A C 1
ATOM 2762 O O . ASP A 1 360 ? -8.542 -4.817 2.908 1.00 96.62 360 ASP A O 1
ATOM 2766 N N . ALA A 1 361 ? -6.721 -4.670 1.593 1.00 97.06 361 ALA A N 1
ATOM 2767 C CA . ALA A 1 361 ? -5.795 -5.207 2.580 1.00 97.06 361 ALA A CA 1
ATOM 2768 C C . ALA A 1 361 ? -5.726 -4.324 3.839 1.00 97.06 361 ALA A C 1
ATOM 2770 O O . ALA A 1 361 ? -5.984 -4.821 4.937 1.00 97.06 361 ALA A O 1
ATOM 2771 N N . TYR A 1 362 ? -5.486 -3.011 3.711 1.00 97.12 362 TYR A N 1
ATOM 2772 C CA . TYR A 1 362 ? -5.477 -2.100 4.870 1.00 97.12 362 TYR A CA 1
ATOM 2773 C C . TYR A 1 362 ? -6.829 -2.052 5.580 1.00 97.12 362 TYR A C 1
ATOM 2775 O O . TYR A 1 362 ? -6.870 -2.037 6.811 1.00 97.12 362 TYR A O 1
ATOM 2783 N N . ALA A 1 363 ? -7.936 -2.055 4.835 1.00 96.19 363 ALA A N 1
ATOM 2784 C CA . ALA A 1 363 ? -9.271 -2.071 5.418 1.00 96.19 363 ALA A CA 1
ATOM 2785 C C . ALA A 1 363 ? -9.524 -3.351 6.230 1.00 96.19 363 ALA A C 1
ATOM 2787 O O . ALA A 1 363 ? -10.131 -3.308 7.303 1.00 96.19 363 ALA A O 1
ATOM 2788 N N . SER A 1 364 ? -9.059 -4.500 5.737 1.00 96.81 364 SER A N 1
ATOM 2789 C CA . SER A 1 364 ? -9.111 -5.776 6.452 1.00 96.81 364 SER A CA 1
ATOM 2790 C C . SER A 1 364 ? -8.230 -5.750 7.703 1.00 96.81 364 SER A C 1
ATOM 2792 O O . SER A 1 364 ? -8.701 -6.039 8.804 1.00 96.81 364 SER A O 1
ATOM 2794 N N . TRP A 1 365 ? -6.972 -5.326 7.571 1.00 97.62 365 TRP A N 1
ATOM 2795 C CA . TRP A 1 365 ? -6.013 -5.297 8.674 1.00 97.62 365 TRP A CA 1
ATOM 2796 C C . TRP A 1 365 ? -6.419 -4.338 9.789 1.00 97.62 365 TRP A C 1
ATOM 2798 O O . TRP A 1 365 ? -6.296 -4.700 10.956 1.00 97.62 365 TRP A O 1
ATOM 2808 N N . ALA A 1 366 ? -6.962 -3.164 9.457 1.00 96.31 366 ALA A N 1
ATOM 2809 C CA . ALA A 1 366 ? -7.436 -2.212 10.456 1.00 96.31 366 ALA A CA 1
ATOM 2810 C C . ALA A 1 366 ? -8.523 -2.831 11.351 1.00 96.31 366 ALA A C 1
ATOM 2812 O O . ALA A 1 366 ? -8.473 -2.725 12.578 1.00 96.31 366 ALA A O 1
ATOM 2813 N N . ARG A 1 367 ? -9.480 -3.541 10.739 1.00 95.44 367 ARG A N 1
ATOM 2814 C CA . ARG A 1 367 ? -10.532 -4.260 11.471 1.00 95.44 367 ARG A CA 1
ATOM 2815 C C . ARG A 1 367 ? -9.952 -5.394 12.310 1.00 95.44 367 ARG A C 1
ATOM 2817 O O . ARG A 1 367 ? -10.295 -5.512 13.483 1.00 95.44 367 ARG A O 1
ATOM 2824 N N . LEU A 1 368 ? -9.051 -6.198 11.741 1.00 95.38 368 LEU A N 1
ATOM 2825 C CA . LEU A 1 368 ? -8.436 -7.335 12.433 1.00 95.38 368 LEU A CA 1
ATOM 2826 C C . LEU A 1 368 ? -7.621 -6.903 13.662 1.00 95.38 368 LEU A C 1
ATOM 2828 O O . LEU A 1 368 ? -7.798 -7.477 14.739 1.00 95.38 368 LEU A O 1
ATOM 2832 N N . LEU A 1 369 ? -6.786 -5.868 13.525 1.00 95.56 369 LEU A N 1
ATOM 2833 C CA . LEU A 1 369 ? -5.963 -5.338 14.616 1.00 95.56 369 LEU A CA 1
ATOM 2834 C C . LEU A 1 369 ? -6.832 -4.828 15.768 1.00 95.56 369 LEU A C 1
ATOM 2836 O O . LEU A 1 369 ? -6.583 -5.172 16.924 1.00 95.56 369 LEU A O 1
ATOM 2840 N N . LEU A 1 370 ? -7.909 -4.096 15.467 1.00 93.50 370 LEU A N 1
ATOM 2841 C CA . LEU A 1 370 ? -8.856 -3.673 16.498 1.00 93.50 370 LEU A CA 1
ATOM 2842 C C . LEU A 1 370 ? -9.716 -4.813 17.037 1.00 93.50 370 LEU A C 1
ATOM 2844 O O . LEU A 1 370 ? -10.121 -4.752 18.188 1.00 93.50 370 LEU A O 1
ATOM 2848 N N . GLY A 1 371 ? -9.916 -5.899 16.289 1.00 92.00 371 GLY A N 1
ATOM 2849 C CA . GLY A 1 371 ? -10.839 -6.980 16.670 1.00 92.00 371 GLY A CA 1
ATOM 2850 C C . GLY A 1 371 ? -12.288 -6.660 16.332 1.00 92.00 371 GLY A C 1
ATOM 2851 O O . GLY A 1 371 ? -13.195 -7.076 17.037 1.00 92.00 371 GLY A O 1
ATOM 2852 N N . SER A 1 372 ? -12.484 -5.875 15.280 1.00 90.19 372 SER A N 1
ATOM 2853 C CA . SER A 1 372 ? -13.783 -5.441 14.790 1.00 90.19 372 SER A CA 1
ATOM 2854 C C . SER A 1 372 ? -14.311 -6.391 13.713 1.00 90.19 372 SER A C 1
ATOM 2856 O O . SER A 1 372 ? -13.540 -6.951 12.928 1.00 90.19 372 SER A O 1
ATOM 2858 N N . SER A 1 373 ? -15.631 -6.551 13.634 1.00 85.94 373 SER A N 1
ATOM 2859 C CA . SER A 1 373 ? -16.284 -7.380 12.618 1.00 85.94 373 SER A CA 1
ATOM 2860 C C . SER A 1 373 ? -16.116 -6.804 11.204 1.00 85.94 373 SER A C 1
ATOM 2862 O O . SER A 1 373 ? -15.996 -5.592 11.008 1.00 85.94 373 SER A O 1
ATOM 2864 N N . ARG A 1 374 ? -16.173 -7.661 10.174 1.00 86.75 374 ARG A N 1
ATOM 2865 C CA . ARG A 1 374 ? -15.890 -7.281 8.770 1.00 86.75 374 ARG A CA 1
ATOM 2866 C C . ARG A 1 374 ? -16.795 -6.172 8.212 1.00 86.75 374 ARG A C 1
ATOM 2868 O O . ARG A 1 374 ? -16.349 -5.392 7.379 1.00 86.75 374 ARG A O 1
ATOM 2875 N N . TRP A 1 375 ? -18.037 -6.075 8.684 1.00 82.44 375 TRP A N 1
ATOM 2876 C CA . TRP A 1 375 ? -19.008 -5.059 8.252 1.00 82.44 375 TRP A CA 1
ATOM 2877 C C . TRP A 1 375 ? -18.832 -3.693 8.932 1.00 82.44 375 TRP A C 1
ATOM 2879 O O . TRP A 1 375 ? -19.572 -2.756 8.634 1.00 82.44 375 TRP A O 1
ATOM 2889 N N . ARG A 1 376 ? -17.914 -3.559 9.897 1.00 86.19 376 ARG A N 1
ATOM 2890 C CA . ARG A 1 376 ? -17.648 -2.275 10.558 1.00 86.19 376 ARG A CA 1
ATOM 2891 C C . ARG A 1 376 ? -16.814 -1.365 9.657 1.00 86.19 376 ARG A C 1
ATOM 2893 O O . ARG A 1 376 ? -16.126 -1.821 8.739 1.00 86.19 376 ARG A O 1
ATOM 2900 N N . SER A 1 377 ? -16.890 -0.060 9.916 1.00 90.69 377 SER A N 1
ATOM 2901 C CA . SER A 1 377 ? -16.183 0.942 9.115 1.00 90.69 377 SER A CA 1
ATOM 2902 C C . SER A 1 377 ? -14.672 0.781 9.269 1.00 90.69 377 SER A C 1
ATOM 2904 O O . SER A 1 377 ? -14.129 0.958 10.362 1.00 90.69 377 SER A O 1
ATOM 2906 N N . ALA A 1 378 ? -13.992 0.464 8.165 1.00 92.62 378 ALA A N 1
ATOM 2907 C CA . ALA A 1 378 ? -12.534 0.428 8.123 1.00 92.62 378 ALA A CA 1
ATOM 2908 C C . ALA A 1 378 ? -11.923 1.807 8.392 1.00 92.62 378 ALA A C 1
ATOM 2910 O O . ALA A 1 378 ? -10.874 1.881 9.016 1.00 92.62 378 ALA A O 1
ATOM 2911 N N . GLU A 1 379 ? -12.591 2.889 7.984 1.00 91.75 379 GLU A N 1
ATOM 2912 C CA . GLU A 1 379 ? -12.106 4.259 8.182 1.00 91.75 379 GLU A CA 1
ATOM 2913 C C . GLU A 1 379 ? -12.102 4.677 9.653 1.00 91.75 379 GLU A C 1
ATOM 2915 O O . GLU A 1 379 ? -11.169 5.339 10.105 1.00 91.75 379 GLU A O 1
ATOM 2920 N N . VAL A 1 380 ? -13.103 4.233 10.418 1.00 91.00 380 VAL A N 1
ATOM 2921 C CA . VAL A 1 380 ? -13.109 4.387 11.879 1.00 91.00 380 VAL A CA 1
ATOM 2922 C C . VAL A 1 380 ? -11.986 3.555 12.492 1.00 91.00 380 VAL A C 1
ATOM 2924 O O . VAL A 1 380 ? -11.203 4.070 13.281 1.00 91.00 380 VAL A O 1
ATOM 2927 N N . CYS A 1 381 ? -11.838 2.294 12.066 1.00 92.88 381 CYS A N 1
ATOM 2928 C CA . CYS A 1 381 ? -10.769 1.438 12.580 1.00 92.88 381 CYS A CA 1
ATOM 2929 C C . CYS A 1 381 ? -9.377 2.039 12.324 1.00 92.88 381 CYS A C 1
ATOM 2931 O O . CYS A 1 381 ? -8.517 2.066 13.196 1.00 92.88 381 CYS A O 1
ATOM 2933 N N . ARG A 1 382 ? -9.167 2.549 11.113 1.00 93.25 382 ARG A N 1
ATOM 2934 C CA . ARG A 1 382 ? -7.941 3.214 10.685 1.00 93.25 382 ARG A CA 1
ATOM 2935 C C . ARG A 1 382 ? -7.652 4.452 11.539 1.00 93.25 382 ARG A C 1
ATOM 2937 O O . ARG A 1 382 ? -6.513 4.639 11.960 1.00 93.25 382 ARG A O 1
ATOM 2944 N N . ALA A 1 383 ? -8.670 5.271 11.806 1.00 91.12 383 ALA A N 1
ATOM 2945 C CA . ALA A 1 383 ? -8.537 6.457 12.647 1.00 91.12 383 ALA A CA 1
ATOM 2946 C C . ALA A 1 383 ? -8.113 6.117 14.075 1.00 91.12 383 ALA A C 1
ATOM 2948 O O . ALA A 1 383 ? -7.195 6.736 14.597 1.00 91.12 383 ALA A O 1
ATOM 2949 N N . GLU A 1 384 ? -8.720 5.103 14.678 1.00 91.38 384 GLU A N 1
ATOM 2950 C CA . GLU A 1 384 ? -8.376 4.624 16.021 1.00 91.38 384 GLU A CA 1
ATOM 2951 C C . GLU A 1 384 ? -6.956 4.063 16.123 1.00 91.38 384 GLU A C 1
ATOM 2953 O O . GLU A 1 384 ? -6.291 4.224 17.141 1.00 91.38 384 GLU A O 1
ATOM 2958 N N . LEU A 1 385 ? -6.466 3.437 15.051 1.00 92.75 385 LEU A N 1
ATOM 2959 C CA . LEU A 1 385 ? -5.081 2.970 14.954 1.00 92.75 385 LEU A CA 1
ATOM 2960 C C . LEU A 1 385 ? -4.075 4.112 14.721 1.00 92.75 385 LEU A C 1
ATOM 2962 O O . LEU A 1 385 ? -2.873 3.858 14.659 1.00 92.75 385 LEU A O 1
ATOM 2966 N N . GLY A 1 386 ? -4.543 5.353 14.550 1.00 91.12 386 GLY A N 1
ATOM 2967 C CA . GLY A 1 386 ? -3.709 6.517 14.243 1.00 91.12 386 GLY A CA 1
ATOM 2968 C C . GLY A 1 386 ? -3.137 6.528 12.834 1.00 91.12 386 GLY A C 1
ATOM 2969 O O . GLY A 1 386 ? -2.191 7.257 12.526 1.00 91.12 386 GLY A O 1
ATOM 2970 N N . TRP A 1 387 ? -3.705 5.730 11.934 1.00 92.88 387 TRP A N 1
ATOM 2971 C CA . TRP A 1 387 ? -3.278 5.685 10.545 1.00 92.88 387 TRP A CA 1
ATOM 2972 C C . TRP A 1 387 ? -3.839 6.896 9.808 1.00 92.88 387 TRP A C 1
ATOM 2974 O O . TRP A 1 387 ? -4.951 6.867 9.293 1.00 92.88 387 TRP A O 1
ATOM 2984 N N . LYS A 1 388 ? -3.052 7.966 9.724 1.00 91.75 388 LYS A N 1
ATOM 2985 C CA . LYS A 1 388 ? -3.456 9.234 9.095 1.00 91.75 388 LYS A CA 1
ATOM 2986 C C . LYS A 1 388 ? -3.712 9.128 7.589 1.00 91.75 388 LYS A C 1
ATOM 2988 O O . LYS A 1 388 ? -4.647 9.738 7.076 1.00 91.75 388 LYS A O 1
ATOM 2993 N N . LEU A 1 389 ? -2.937 8.297 6.896 1.00 93.31 389 LEU A N 1
ATOM 2994 C CA . LEU A 1 389 ? -3.016 8.119 5.445 1.00 93.31 389 LEU A CA 1
ATOM 2995 C C . LEU A 1 389 ? -3.786 6.847 5.074 1.00 93.31 389 LEU A C 1
ATOM 2997 O O . LEU A 1 389 ? -3.532 5.775 5.639 1.00 93.31 389 LEU A O 1
ATOM 3001 N N . CYS A 1 390 ? -4.689 6.959 4.097 1.00 92.12 390 CYS A N 1
ATOM 3002 C CA . CYS A 1 390 ? -5.301 5.801 3.446 1.00 92.12 390 CYS A CA 1
ATOM 3003 C C . CYS A 1 390 ? -4.298 5.099 2.509 1.00 92.12 390 CYS A C 1
ATOM 3005 O O . CYS A 1 390 ? -3.207 5.608 2.250 1.00 92.12 390 CYS A O 1
ATOM 3007 N N . ALA A 1 391 ? -4.645 3.914 2.005 1.00 93.69 391 ALA A N 1
ATOM 3008 C CA . ALA A 1 391 ? -3.762 3.145 1.126 1.00 93.69 391 ALA A CA 1
ATOM 3009 C C . ALA A 1 391 ? -3.337 3.917 -0.145 1.00 93.69 391 ALA A C 1
ATOM 3011 O O . ALA A 1 391 ? -2.130 4.027 -0.367 1.00 93.69 391 ALA A O 1
ATOM 3012 N N . PRO A 1 392 ? -4.254 4.540 -0.916 1.00 95.44 392 PRO A N 1
ATOM 3013 C CA . PRO A 1 392 ? -3.876 5.365 -2.065 1.00 95.44 392 PRO A CA 1
ATOM 3014 C C . PRO A 1 392 ? -2.940 6.522 -1.694 1.00 95.44 392 PRO A C 1
ATOM 3016 O O . PRO A 1 392 ? -1.939 6.753 -2.358 1.00 95.44 392 PRO A O 1
ATOM 3019 N N . ALA A 1 393 ? -3.206 7.201 -0.577 1.00 95.94 393 ALA A N 1
ATOM 3020 C CA . ALA A 1 393 ? -2.379 8.303 -0.096 1.00 95.94 393 ALA A CA 1
ATOM 3021 C C . ALA A 1 393 ? -0.934 7.870 0.196 1.00 95.94 393 ALA A C 1
ATOM 3023 O O . ALA A 1 393 ? 0.016 8.568 -0.149 1.00 95.94 393 ALA A O 1
ATOM 3024 N N . ARG A 1 394 ? -0.747 6.686 0.792 1.00 95.75 394 ARG A N 1
ATOM 3025 C CA . ARG A 1 394 ? 0.593 6.121 1.021 1.00 95.75 394 ARG A CA 1
ATOM 3026 C C . ARG A 1 394 ? 1.329 5.881 -0.292 1.00 95.75 394 ARG A C 1
ATOM 3028 O O . ARG A 1 394 ? 2.518 6.155 -0.361 1.00 95.75 394 ARG A O 1
ATOM 3035 N N . VAL A 1 395 ? 0.628 5.407 -1.321 1.00 96.44 395 VAL A N 1
ATOM 3036 C CA . VAL A 1 395 ? 1.200 5.209 -2.659 1.00 96.44 395 VAL A CA 1
ATOM 3037 C C . VAL A 1 395 ? 1.673 6.536 -3.254 1.00 96.44 395 VAL A C 1
ATOM 3039 O O . VAL A 1 395 ? 2.807 6.606 -3.713 1.00 96.44 395 VAL A O 1
ATOM 3042 N N . VAL A 1 396 ? 0.862 7.596 -3.173 1.00 97.38 396 VAL A N 1
ATOM 3043 C CA . VAL A 1 396 ? 1.228 8.934 -3.676 1.00 97.38 396 VAL A CA 1
ATOM 3044 C C . VAL A 1 396 ? 2.479 9.482 -2.995 1.00 97.38 396 VAL A C 1
ATOM 3046 O O . VAL A 1 396 ? 3.354 10.016 -3.671 1.00 97.38 396 VAL A O 1
ATOM 3049 N N . VAL A 1 397 ? 2.611 9.304 -1.675 1.00 96.06 397 VAL A N 1
ATOM 3050 C CA . VAL A 1 397 ? 3.822 9.720 -0.947 1.00 96.06 397 VAL A CA 1
ATOM 3051 C C . VAL A 1 397 ? 5.067 8.996 -1.470 1.00 96.06 397 VAL A C 1
ATOM 3053 O O . VAL A 1 397 ? 6.095 9.644 -1.663 1.00 96.06 397 VAL A O 1
ATOM 3056 N N . GLU A 1 398 ? 4.993 7.683 -1.719 1.00 95.12 398 GLU A N 1
ATOM 3057 C CA . GLU A 1 398 ? 6.133 6.937 -2.277 1.00 95.12 398 GLU A CA 1
ATOM 3058 C C . GLU A 1 398 ? 6.433 7.359 -3.721 1.00 95.12 398 GLU A C 1
ATOM 3060 O O . GLU A 1 398 ? 7.593 7.555 -4.068 1.00 95.12 398 GLU A O 1
ATOM 3065 N N . VAL A 1 399 ? 5.403 7.550 -4.551 1.00 95.62 399 VAL A N 1
ATOM 3066 C CA . VAL A 1 399 ? 5.558 8.013 -5.939 1.00 95.62 399 VAL A CA 1
ATOM 3067 C C . VAL A 1 399 ? 6.250 9.371 -5.986 1.00 95.62 399 VAL A C 1
ATOM 3069 O O . VAL A 1 399 ? 7.250 9.519 -6.683 1.00 95.62 399 VAL A O 1
ATOM 3072 N N . ALA A 1 400 ? 5.772 10.345 -5.210 1.00 95.62 400 ALA A N 1
ATOM 3073 C CA . ALA A 1 400 ? 6.389 11.664 -5.131 1.00 95.62 400 ALA A CA 1
ATOM 3074 C C . ALA A 1 400 ? 7.838 11.584 -4.628 1.00 95.62 400 ALA A C 1
ATOM 3076 O O . ALA A 1 400 ? 8.703 12.293 -5.133 1.00 95.62 400 ALA A O 1
ATOM 3077 N N . SER A 1 401 ? 8.122 10.701 -3.663 1.00 92.81 401 SER A N 1
ATOM 3078 C CA . SER A 1 401 ? 9.483 10.493 -3.160 1.00 92.81 401 SER A CA 1
ATOM 3079 C C . SER A 1 401 ? 10.418 9.935 -4.232 1.00 92.81 401 SER A C 1
ATOM 3081 O O . SER A 1 401 ? 11.531 10.431 -4.358 1.00 92.81 401 SER A O 1
ATOM 3083 N N . VAL A 1 402 ? 9.983 8.935 -5.004 1.00 91.81 402 VAL A N 1
ATOM 3084 C CA . VAL A 1 402 ? 10.800 8.339 -6.074 1.00 91.81 402 VAL A CA 1
ATOM 3085 C C . VAL A 1 402 ? 11.009 9.329 -7.214 1.00 91.81 402 VAL A C 1
ATOM 3087 O O . VAL A 1 402 ? 12.136 9.514 -7.654 1.00 91.81 402 VAL A O 1
ATOM 3090 N N . ARG A 1 403 ? 9.958 10.035 -7.648 1.00 92.75 403 ARG A N 1
ATOM 3091 C CA . ARG A 1 403 ? 10.082 11.089 -8.668 1.00 92.75 403 ARG A CA 1
ATOM 3092 C C . ARG A 1 403 ? 11.047 12.186 -8.239 1.00 92.75 403 ARG A C 1
ATOM 3094 O O . ARG A 1 403 ? 11.880 12.610 -9.026 1.00 92.75 403 ARG A O 1
ATOM 3101 N N . HIS A 1 404 ? 10.947 12.628 -6.990 1.00 91.81 404 HIS A N 1
ATOM 3102 C CA . HIS A 1 404 ? 11.875 13.593 -6.418 1.00 91.81 404 HIS A CA 1
ATOM 3103 C C . HIS A 1 404 ? 13.316 13.088 -6.452 1.00 91.81 404 HIS A C 1
ATOM 3105 O O . HIS A 1 404 ? 14.185 13.815 -6.919 1.00 91.81 404 HIS A O 1
ATOM 3111 N N . SER A 1 405 ? 13.561 11.848 -6.020 1.00 89.19 405 SER A N 1
ATOM 3112 C CA . SER A 1 405 ? 14.885 11.234 -6.119 1.00 89.19 405 SER A CA 1
ATOM 3113 C C . SER A 1 405 ? 15.389 11.202 -7.561 1.00 89.19 405 SER A C 1
ATOM 3115 O O . SER A 1 405 ? 16.500 11.650 -7.791 1.00 89.19 405 SER A O 1
ATOM 3117 N N . LEU A 1 406 ? 14.573 10.786 -8.533 1.00 88.25 406 LEU A N 1
ATOM 3118 C CA . LEU A 1 406 ? 14.958 10.731 -9.951 1.00 88.25 406 LEU A CA 1
ATOM 3119 C C . LEU A 1 406 ? 15.231 12.110 -10.568 1.00 88.25 406 LEU A C 1
ATOM 3121 O O . LEU A 1 406 ? 16.056 12.229 -11.467 1.00 88.25 406 LEU A O 1
ATOM 3125 N N . TRP A 1 407 ? 14.542 13.154 -10.102 1.00 88.81 407 TRP A N 1
ATOM 3126 C CA . TRP A 1 407 ? 14.792 14.527 -10.540 1.00 88.81 407 TRP A CA 1
ATOM 3127 C C . TRP A 1 407 ? 16.033 15.156 -9.897 1.00 88.81 407 TRP A C 1
ATOM 3129 O O . TRP A 1 407 ? 16.642 16.045 -10.487 1.00 88.81 407 TRP A O 1
ATOM 3139 N N . VAL A 1 408 ? 16.346 14.771 -8.658 1.00 85.19 408 VAL A N 1
ATOM 3140 C CA . VAL A 1 408 ? 17.476 15.314 -7.886 1.00 85.19 408 VAL A CA 1
ATOM 3141 C C . VAL A 1 408 ? 18.761 14.545 -8.160 1.00 85.19 408 VAL A C 1
ATOM 3143 O O . VAL A 1 408 ? 19.840 15.138 -8.122 1.00 85.19 408 VAL A O 1
ATOM 3146 N N . GLN A 1 409 ? 18.660 13.242 -8.427 1.00 77.38 409 GLN A N 1
ATOM 3147 C CA . GLN A 1 409 ? 19.747 12.475 -9.011 1.00 77.38 409 GLN A CA 1
ATOM 3148 C C . GLN A 1 409 ? 20.233 13.237 -10.243 1.00 77.38 409 GLN A C 1
ATOM 3150 O O . GLN A 1 409 ? 19.439 13.685 -11.070 1.00 77.38 409 GLN A O 1
ATOM 3155 N N . ASN A 1 410 ? 21.547 13.445 -10.307 1.00 62.47 410 ASN A N 1
ATOM 3156 C CA . ASN A 1 410 ? 22.171 14.234 -11.355 1.00 62.47 410 ASN A CA 1
ATOM 3157 C C . ASN A 1 410 ? 21.695 13.730 -12.732 1.00 62.47 410 ASN A C 1
ATOM 3159 O O . ASN A 1 410 ? 21.580 12.516 -12.927 1.00 62.47 410 ASN A O 1
ATOM 3163 N N . GLN A 1 411 ? 21.444 14.640 -13.678 1.00 64.62 411 GLN A N 1
ATOM 3164 C CA . GLN A 1 411 ? 21.182 14.275 -15.077 1.00 64.62 411 GLN A CA 1
ATOM 3165 C C . GLN A 1 411 ? 22.323 13.428 -15.665 1.00 64.62 411 GLN A C 1
ATOM 3167 O O . GLN A 1 411 ? 22.101 12.692 -16.620 1.00 64.62 411 GLN A O 1
ATOM 3172 N N . ASP A 1 412 ? 23.505 13.465 -15.044 1.00 66.88 412 ASP A N 1
ATOM 3173 C CA . ASP A 1 412 ? 24.642 12.598 -15.361 1.00 66.88 412 ASP A CA 1
ATOM 3174 C C . ASP A 1 412 ? 24.422 11.118 -14.983 1.00 66.88 412 ASP A C 1
ATOM 3176 O O . ASP A 1 412 ? 25.166 10.243 -15.426 1.00 66.88 412 ASP A O 1
ATOM 3180 N N . THR A 1 413 ? 23.417 10.801 -14.161 1.00 78.00 413 THR A N 1
ATOM 3181 C CA . THR A 1 413 ? 23.030 9.411 -13.899 1.00 78.00 413 THR A CA 1
ATOM 3182 C C . THR A 1 413 ? 22.141 8.893 -15.023 1.00 78.00 413 THR A C 1
ATOM 3184 O O . THR A 1 413 ? 21.210 9.556 -15.480 1.00 78.00 413 THR A O 1
ATOM 3187 N N . LEU A 1 414 ? 22.383 7.646 -15.422 1.00 75.38 414 LEU A N 1
ATOM 3188 C CA . LEU A 1 414 ? 21.569 6.939 -16.408 1.00 75.38 414 LEU A CA 1
ATOM 3189 C C . LEU A 1 414 ? 20.073 6.950 -16.043 1.00 75.38 414 LEU A C 1
ATOM 3191 O O . LEU A 1 414 ? 19.222 7.173 -16.900 1.00 75.38 414 LEU A O 1
ATOM 3195 N N . ALA A 1 415 ? 19.766 6.755 -14.760 1.00 76.38 415 ALA A N 1
ATOM 3196 C CA . ALA A 1 415 ? 18.421 6.787 -14.200 1.00 76.38 415 ALA A CA 1
ATOM 3197 C C . ALA A 1 415 ? 17.725 8.142 -14.401 1.00 76.38 415 ALA A C 1
ATOM 3199 O O . ALA A 1 415 ? 16.651 8.201 -15.007 1.00 76.38 415 ALA A O 1
ATOM 3200 N N . GLY A 1 416 ? 18.358 9.228 -13.943 1.00 80.06 416 GLY A N 1
ATOM 3201 C CA . GLY A 1 416 ? 17.836 10.588 -14.070 1.00 80.06 416 GLY A CA 1
ATOM 3202 C C . GLY A 1 416 ? 17.683 11.020 -15.530 1.00 80.06 416 GLY A C 1
ATOM 3203 O O . GLY A 1 416 ? 16.651 11.591 -15.900 1.00 80.06 416 GLY A O 1
ATOM 3204 N N . ALA A 1 417 ? 18.647 10.673 -16.392 1.00 77.38 417 ALA A N 1
ATOM 3205 C CA . ALA A 1 417 ? 18.576 10.922 -17.832 1.00 77.38 417 ALA A CA 1
ATOM 3206 C C . ALA A 1 417 ? 17.402 10.175 -18.486 1.00 77.38 417 ALA A C 1
ATOM 3208 O O . ALA A 1 417 ? 16.589 10.780 -19.191 1.00 77.38 417 ALA A O 1
ATOM 3209 N N . CYS A 1 418 ? 17.261 8.871 -18.218 1.00 77.38 418 CYS A N 1
ATOM 3210 C CA . CYS A 1 418 ? 16.162 8.059 -18.739 1.00 77.38 418 CYS A CA 1
ATOM 3211 C C . CYS A 1 418 ? 14.797 8.552 -18.250 1.00 77.38 418 CYS A C 1
ATOM 3213 O O . CYS A 1 418 ? 13.852 8.617 -19.037 1.00 77.38 418 CYS A O 1
ATOM 3215 N N . PHE A 1 419 ? 14.682 8.920 -16.974 1.00 85.56 419 PHE A N 1
ATOM 3216 C CA . PHE A 1 419 ? 13.450 9.462 -16.414 1.00 85.56 419 PHE A CA 1
ATOM 3217 C C . PHE A 1 419 ? 13.087 10.818 -17.033 1.00 85.56 419 PHE A C 1
ATOM 3219 O O . PHE A 1 419 ? 11.942 11.004 -17.450 1.00 85.56 419 PHE A O 1
ATOM 3226 N N . SER A 1 420 ? 14.058 11.725 -17.173 1.00 83.44 420 SER A N 1
ATOM 3227 C CA . SER A 1 420 ? 13.867 13.032 -17.817 1.00 83.44 420 SER A CA 1
ATOM 3228 C C . SER A 1 420 ? 13.412 12.877 -19.268 1.00 83.44 420 SER A C 1
ATOM 3230 O O . SER A 1 420 ? 12.437 13.498 -19.686 1.00 83.44 420 SER A O 1
ATOM 3232 N N . ALA A 1 421 ? 14.053 11.979 -20.023 1.00 78.81 421 ALA A N 1
ATOM 3233 C CA . ALA A 1 421 ? 13.646 11.661 -21.386 1.00 78.81 421 ALA A CA 1
ATOM 3234 C C . ALA A 1 421 ? 12.227 11.070 -21.432 1.00 78.81 421 ALA A C 1
ATOM 3236 O O . ALA A 1 421 ? 11.414 11.500 -22.246 1.00 78.81 421 ALA A O 1
ATOM 3237 N N . ALA A 1 422 ? 11.901 10.129 -20.537 1.00 80.56 422 ALA A N 1
ATOM 3238 C CA . ALA A 1 422 ? 10.577 9.512 -20.451 1.00 80.56 422 ALA A CA 1
ATOM 3239 C C . ALA A 1 422 ? 9.470 10.520 -20.096 1.00 80.56 422 ALA A C 1
ATOM 3241 O O . ALA A 1 422 ? 8.341 10.379 -20.572 1.00 80.56 422 ALA A O 1
ATOM 3242 N N . HIS A 1 423 ? 9.786 11.535 -19.289 1.00 84.88 423 HIS A N 1
ATOM 3243 C CA . HIS A 1 423 ? 8.861 12.597 -18.895 1.00 84.88 423 HIS A CA 1
ATOM 3244 C C . HIS A 1 423 ? 8.400 13.455 -20.085 1.00 84.88 423 HIS A C 1
ATOM 3246 O O . HIS A 1 423 ? 7.256 13.910 -20.107 1.00 84.88 423 HIS A O 1
ATOM 3252 N N . LEU A 1 424 ? 9.266 13.636 -21.088 1.00 82.75 424 LEU A N 1
ATOM 3253 C CA . LEU A 1 424 ? 8.976 14.398 -22.308 1.00 82.75 424 LEU A CA 1
ATOM 3254 C C . LEU A 1 424 ? 8.165 13.608 -23.346 1.00 82.75 424 LEU A C 1
ATOM 3256 O O . LEU A 1 424 ? 7.767 14.168 -24.364 1.00 82.75 424 LEU A O 1
ATOM 3260 N N . LEU A 1 425 ? 7.928 12.312 -23.126 1.00 75.75 425 LEU A N 1
ATOM 3261 C CA . LEU A 1 425 ? 7.172 11.491 -24.068 1.00 75.75 425 LEU A CA 1
ATOM 3262 C C . LEU A 1 425 ? 5.669 11.595 -23.787 1.00 75.75 425 LEU A C 1
ATOM 3264 O O . LEU A 1 425 ? 5.222 11.400 -22.658 1.00 75.75 425 LEU A O 1
ATOM 3268 N N . ASP A 1 426 ? 4.870 11.759 -24.841 1.00 71.12 426 ASP A N 1
ATOM 3269 C CA . ASP A 1 426 ? 3.397 11.770 -24.751 1.00 71.12 426 ASP A CA 1
ATOM 3270 C C . ASP A 1 426 ? 2.778 10.376 -24.557 1.00 71.12 426 ASP A C 1
ATOM 3272 O O . ASP A 1 426 ? 1.566 10.207 -24.437 1.00 71.12 426 ASP A O 1
ATOM 3276 N N . SER A 1 427 ? 3.607 9.336 -24.527 1.00 67.81 427 SER A N 1
ATOM 3277 C CA . SER A 1 427 ? 3.151 7.960 -24.377 1.00 67.81 427 SER A CA 1
ATOM 3278 C C . SER A 1 427 ? 2.847 7.610 -22.918 1.00 67.81 427 SER A C 1
ATOM 3280 O O . SER A 1 427 ? 3.596 7.991 -22.021 1.00 67.81 427 SER A O 1
ATOM 3282 N N . ALA A 1 428 ? 1.841 6.760 -22.686 1.00 70.12 428 ALA A N 1
ATOM 3283 C CA . ALA A 1 428 ? 1.630 6.136 -21.380 1.00 70.12 428 ALA A CA 1
ATOM 3284 C C . ALA A 1 428 ? 2.882 5.339 -20.959 1.00 70.12 428 ALA A C 1
ATOM 3286 O O . ALA A 1 428 ? 3.198 4.300 -21.552 1.00 70.12 428 ALA A O 1
ATOM 3287 N N . ASN A 1 429 ? 3.608 5.882 -19.982 1.00 79.06 429 ASN A N 1
ATOM 3288 C CA . ASN A 1 429 ? 4.781 5.323 -19.317 1.00 79.06 429 ASN A CA 1
ATOM 3289 C C . ASN A 1 429 ? 4.716 5.675 -17.818 1.00 79.06 429 ASN A C 1
ATOM 3291 O O . ASN A 1 429 ? 3.840 6.443 -17.402 1.00 79.06 429 ASN A O 1
ATOM 3295 N N . TRP A 1 430 ? 5.621 5.131 -16.996 1.00 86.44 430 TRP A N 1
ATOM 3296 C CA . TRP A 1 430 ? 5.598 5.403 -15.555 1.00 86.44 430 TRP A CA 1
ATOM 3297 C C . TRP A 1 430 ? 5.765 6.898 -15.240 1.00 86.44 430 TRP A C 1
ATOM 3299 O O . TRP A 1 430 ? 5.020 7.417 -14.416 1.00 86.44 430 TRP A O 1
ATOM 3309 N N . ALA A 1 431 ? 6.656 7.628 -15.921 1.00 87.81 431 ALA A N 1
ATOM 3310 C CA . ALA A 1 431 ? 6.865 9.060 -15.684 1.00 87.81 431 ALA A CA 1
ATOM 3311 C C . ALA A 1 431 ? 5.600 9.901 -15.942 1.00 87.81 431 ALA A C 1
ATOM 3313 O O . ALA A 1 431 ? 5.313 10.815 -15.170 1.00 87.81 431 ALA A O 1
ATOM 3314 N N . LYS A 1 432 ? 4.811 9.577 -16.973 1.00 87.38 432 LYS A N 1
ATOM 3315 C CA . LYS A 1 432 ? 3.561 10.284 -17.284 1.00 87.38 432 LYS A CA 1
ATOM 3316 C C . LYS A 1 432 ? 2.413 9.862 -16.370 1.00 87.38 432 LYS A C 1
ATOM 3318 O O . LYS A 1 432 ? 1.724 10.701 -15.806 1.00 87.38 432 LYS A O 1
ATOM 3323 N N . THR A 1 433 ? 2.234 8.559 -16.170 1.00 89.62 433 THR A N 1
ATOM 3324 C CA . THR A 1 433 ? 1.155 8.029 -15.315 1.00 89.62 433 THR A CA 1
ATOM 3325 C C . THR A 1 433 ? 1.337 8.411 -13.847 1.00 89.62 433 THR A C 1
ATOM 3327 O O . THR A 1 433 ? 0.366 8.756 -13.181 1.00 89.62 433 THR A O 1
ATOM 3330 N N . SER A 1 434 ? 2.574 8.416 -13.346 1.00 93.19 434 SER A N 1
ATOM 3331 C CA . SER A 1 434 ? 2.866 8.885 -11.990 1.00 93.19 434 SER A CA 1
ATOM 3332 C C . SER A 1 434 ? 2.719 10.399 -11.832 1.00 93.19 434 SER A C 1
ATOM 3334 O O . SER A 1 434 ? 2.347 10.828 -10.747 1.00 93.19 434 SER A O 1
ATOM 3336 N N . LEU A 1 435 ? 2.958 11.199 -12.882 1.00 94.62 435 LEU A N 1
ATOM 3337 C CA . LEU A 1 435 ? 2.663 12.636 -12.867 1.00 94.62 435 LEU A CA 1
ATOM 3338 C C . LEU A 1 435 ? 1.154 12.879 -12.752 1.00 94.62 435 LEU A C 1
ATOM 3340 O O . LEU A 1 435 ? 0.732 13.562 -11.828 1.00 94.62 435 LEU A O 1
ATOM 3344 N N . ASN A 1 436 ? 0.352 12.227 -13.601 1.00 93.56 436 ASN A N 1
ATOM 3345 C CA . ASN A 1 436 ? -1.110 12.324 -13.541 1.00 93.56 436 ASN A CA 1
ATOM 3346 C C . ASN A 1 436 ? -1.645 11.937 -12.151 1.00 93.56 436 ASN A C 1
ATOM 3348 O O . ASN A 1 436 ? -2.542 12.583 -11.623 1.00 93.56 436 ASN A O 1
ATOM 3352 N N . LEU A 1 437 ? -1.055 10.913 -11.520 1.00 95.25 437 LEU A N 1
ATOM 3353 C CA . LEU A 1 437 ? -1.401 10.536 -10.150 1.00 95.25 437 LEU A CA 1
ATOM 3354 C C . LEU A 1 437 ? -1.080 11.643 -9.130 1.00 95.25 437 LEU A C 1
ATOM 3356 O O . LEU A 1 437 ? -1.830 11.805 -8.169 1.00 95.25 437 LEU A O 1
ATOM 3360 N N . LEU A 1 438 ? 0.031 12.372 -9.280 1.00 96.75 438 LEU A N 1
ATOM 3361 C CA . LEU A 1 438 ? 0.326 13.516 -8.411 1.00 96.75 438 LEU A CA 1
ATOM 3362 C C . LEU A 1 438 ? -0.689 14.646 -8.627 1.00 96.75 438 LEU A C 1
ATOM 3364 O O . LEU A 1 438 ? -1.196 15.190 -7.642 1.00 96.75 438 LEU A O 1
ATOM 3368 N N . ASP A 1 439 ? -1.042 14.926 -9.883 1.00 95.88 439 ASP A N 1
ATOM 3369 C CA . ASP A 1 439 ? -2.029 15.945 -10.257 1.00 95.88 439 ASP A CA 1
ATOM 3370 C C . ASP A 1 439 ? -3.417 15.632 -9.670 1.00 95.88 439 ASP A C 1
ATOM 3372 O O . ASP A 1 439 ? -4.028 16.494 -9.033 1.00 95.88 439 ASP A O 1
ATOM 3376 N N . ASP A 1 440 ? -3.864 14.372 -9.748 1.00 94.88 440 ASP A N 1
ATOM 3377 C CA . ASP A 1 440 ? -5.116 13.878 -9.143 1.00 94.88 440 ASP A CA 1
ATOM 3378 C C . ASP A 1 440 ? -5.178 14.089 -7.617 1.00 94.88 440 ASP A C 1
ATOM 3380 O O . ASP A 1 440 ? -6.252 14.097 -7.003 1.00 94.88 440 ASP A O 1
ATOM 3384 N N . TRP A 1 441 ? -4.015 14.229 -6.979 1.00 96.25 441 TRP A N 1
ATOM 3385 C CA . TRP A 1 441 ? -3.859 14.471 -5.546 1.00 96.25 441 TRP A CA 1
ATOM 3386 C C . TRP A 1 441 ? -3.410 15.890 -5.220 1.00 96.25 441 TRP A C 1
ATOM 3388 O O . TRP A 1 441 ? -3.119 16.178 -4.056 1.00 96.25 441 TRP A O 1
ATOM 3398 N N . THR A 1 442 ? -3.399 16.790 -6.206 1.00 96.06 442 THR A N 1
ATOM 3399 C CA . THR A 1 442 ? -2.973 18.193 -6.076 1.00 96.06 442 THR A CA 1
ATOM 3400 C C . THR A 1 442 ? -1.546 18.353 -5.536 1.00 96.06 442 THR A C 1
ATOM 3402 O O . THR A 1 442 ? -1.207 19.354 -4.901 1.00 96.06 442 THR A O 1
ATOM 3405 N N . VAL A 1 443 ? -0.698 17.347 -5.757 1.00 96.25 443 VAL A N 1
ATOM 3406 C CA . VAL A 1 443 ? 0.709 17.362 -5.363 1.00 96.25 443 VAL A CA 1
ATOM 3407 C C . VAL A 1 443 ? 1.520 17.917 -6.524 1.00 96.25 443 VAL A C 1
ATOM 3409 O O . VAL A 1 443 ? 1.548 17.333 -7.599 1.00 96.25 443 VAL A O 1
ATOM 3412 N N . LEU A 1 444 ? 2.225 19.024 -6.302 1.00 94.88 444 LEU A N 1
ATOM 3413 C CA . LEU A 1 444 ? 3.161 19.549 -7.289 1.00 94.88 444 LEU A CA 1
ATOM 3414 C C . LEU A 1 444 ? 4.332 18.578 -7.467 1.00 94.88 444 LEU A C 1
ATOM 3416 O O . LEU A 1 444 ? 4.950 18.142 -6.488 1.00 94.88 444 LEU A O 1
ATOM 3420 N N . ASP A 1 445 ? 4.669 18.278 -8.719 1.00 94.00 445 ASP A N 1
ATOM 3421 C CA . ASP A 1 445 ? 5.901 17.563 -9.035 1.00 94.00 445 ASP A CA 1
ATOM 3422 C C . ASP A 1 445 ? 7.131 18.411 -8.674 1.00 94.00 445 ASP A C 1
ATOM 3424 O O . ASP A 1 445 ? 7.065 19.643 -8.580 1.00 94.00 445 ASP A O 1
ATOM 3428 N N . TRP A 1 446 ? 8.269 17.751 -8.464 1.00 90.88 446 TRP A N 1
ATOM 3429 C CA . TRP A 1 446 ? 9.473 18.414 -7.964 1.00 90.88 446 TRP A CA 1
ATOM 3430 C C . TRP A 1 446 ? 9.951 19.614 -8.805 1.00 90.88 446 TRP A C 1
ATOM 3432 O O . TRP A 1 446 ? 10.233 20.648 -8.195 1.00 90.88 446 TRP A O 1
ATOM 3442 N N . PRO A 1 447 ? 10.022 19.562 -10.154 1.00 89.38 447 PRO A N 1
ATOM 3443 C CA . PRO A 1 447 ? 10.508 20.692 -10.946 1.00 89.38 447 PRO A CA 1
ATOM 3444 C C . PRO A 1 447 ? 9.682 21.954 -10.704 1.00 89.38 447 PRO A C 1
ATOM 3446 O O . PRO A 1 447 ? 10.237 23.005 -10.388 1.00 89.38 447 PRO A O 1
ATOM 3449 N N . VAL A 1 448 ? 8.354 21.826 -10.727 1.00 89.19 448 VAL A N 1
ATOM 3450 C CA . VAL A 1 448 ? 7.433 22.936 -10.461 1.00 89.19 448 VAL A CA 1
ATOM 3451 C C . VAL A 1 448 ? 7.614 23.435 -9.030 1.00 89.19 448 VAL A C 1
ATOM 3453 O O . VAL A 1 448 ? 7.834 24.623 -8.812 1.00 89.19 448 VAL A O 1
ATOM 3456 N N . TRP A 1 449 ? 7.628 22.532 -8.048 1.00 87.56 449 TRP A N 1
ATOM 3457 C CA . TRP A 1 449 ? 7.823 22.899 -6.645 1.00 87.56 449 TRP A CA 1
ATOM 3458 C C . TRP A 1 449 ? 9.142 23.651 -6.396 1.00 87.56 449 TRP A C 1
ATOM 3460 O O . TRP A 1 449 ? 9.169 24.637 -5.655 1.00 87.56 449 TRP A O 1
ATOM 3470 N N . SER A 1 450 ? 10.230 23.213 -7.035 1.00 86.00 450 SER A N 1
ATOM 3471 C CA . SER A 1 450 ? 11.575 23.767 -6.848 1.00 86.00 450 SER A CA 1
ATOM 3472 C C . SER A 1 450 ? 11.689 25.219 -7.326 1.00 86.00 450 SER A C 1
ATOM 3474 O O . SER A 1 450 ? 12.379 26.021 -6.693 1.00 86.00 450 SER A O 1
ATOM 3476 N N . THR A 1 451 ? 10.931 25.595 -8.363 1.00 83.81 451 THR A N 1
ATOM 3477 C CA . THR A 1 451 ? 10.867 26.980 -8.861 1.00 83.81 451 THR A CA 1
ATOM 3478 C C . THR A 1 451 ? 10.129 27.933 -7.912 1.00 83.81 451 THR A C 1
ATOM 3480 O O . THR A 1 451 ? 10.426 29.126 -7.876 1.00 83.81 451 THR A O 1
ATOM 3483 N N . CYS A 1 452 ? 9.216 27.429 -7.073 1.00 68.19 452 CYS A N 1
ATOM 3484 C CA . CYS A 1 452 ? 8.311 28.242 -6.249 1.00 68.19 452 CYS A CA 1
ATOM 3485 C C . CYS A 1 452 ? 8.834 28.580 -4.835 1.00 68.19 452 CYS A C 1
ATOM 3487 O O . CYS A 1 452 ? 8.061 29.055 -4.002 1.00 68.19 452 CYS A O 1
ATOM 3489 N N . ARG A 1 453 ? 10.142 28.410 -4.571 1.00 59.75 453 ARG A N 1
ATOM 3490 C CA . ARG A 1 453 ? 10.834 28.505 -3.260 1.00 59.75 453 ARG A CA 1
ATOM 3491 C C . ARG A 1 453 ? 10.684 27.237 -2.405 1.00 59.75 453 ARG A C 1
ATOM 3493 O O . ARG A 1 453 ? 9.624 27.051 -1.810 1.00 59.75 453 ARG A O 1
ATOM 3500 N N . ARG A 1 454 ? 11.781 26.466 -2.216 1.00 64.75 454 ARG A N 1
ATOM 3501 C CA . ARG A 1 454 ? 12.255 25.812 -0.955 1.00 64.75 454 ARG A CA 1
ATOM 3502 C C . ARG A 1 454 ? 13.353 24.748 -1.211 1.00 64.75 454 ARG A C 1
ATOM 3504 O O . ARG A 1 454 ? 13.574 24.308 -2.326 1.00 64.75 454 ARG A O 1
ATOM 3511 N N . SER A 1 455 ? 14.056 24.348 -0.145 1.00 71.88 455 SER A N 1
ATOM 3512 C CA . SER A 1 455 ? 15.131 23.340 -0.135 1.00 71.88 455 SER A CA 1
ATOM 3513 C C . SER A 1 455 ? 14.610 21.895 -0.102 1.00 71.88 455 SER A C 1
ATOM 3515 O O . SER A 1 455 ? 13.601 21.637 0.546 1.00 71.88 455 SER A O 1
ATOM 3517 N N . HIS A 1 456 ? 15.341 20.940 -0.690 1.00 70.25 456 HIS A N 1
ATOM 3518 C CA . HIS A 1 456 ? 15.062 19.485 -0.734 1.00 70.25 456 HIS A CA 1
ATOM 3519 C C . HIS A 1 456 ? 14.340 18.898 0.497 1.00 70.25 456 HIS A C 1
ATOM 3521 O O . HIS A 1 456 ? 13.342 18.189 0.378 1.00 70.25 456 HIS A O 1
ATOM 3527 N N . GLY A 1 457 ? 14.781 19.244 1.714 1.00 72.12 457 GLY A N 1
ATOM 3528 C CA . GLY A 1 457 ? 14.176 18.748 2.959 1.00 72.12 457 GLY A CA 1
ATOM 3529 C C . GLY A 1 457 ? 12.708 19.147 3.183 1.00 72.12 457 GLY A C 1
ATOM 3530 O O . GLY A 1 457 ? 12.018 18.508 3.973 1.00 72.12 457 GLY A O 1
ATOM 3531 N N . LYS A 1 458 ? 12.210 20.176 2.490 1.00 86.81 458 LYS A N 1
ATOM 3532 C CA . LYS A 1 458 ? 10.844 20.695 2.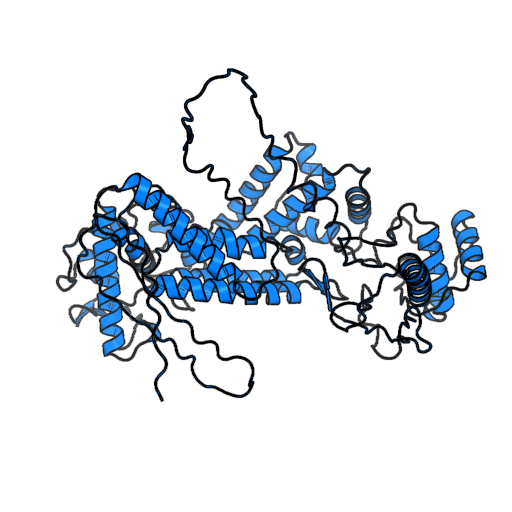636 1.00 86.81 458 LYS A CA 1
ATOM 3533 C C . LYS A 1 458 ? 9.841 20.060 1.666 1.00 86.81 458 LYS A C 1
ATOM 3535 O O . LYS A 1 458 ? 8.645 20.180 1.923 1.00 86.81 458 LYS A O 1
ATOM 3540 N N . TYR A 1 459 ? 10.285 19.368 0.611 1.00 91.56 459 TYR A N 1
ATOM 3541 C CA . TYR A 1 459 ? 9.370 18.727 -0.344 1.00 91.56 459 TYR A CA 1
ATOM 3542 C C . TYR A 1 459 ? 8.641 17.536 0.272 1.00 91.56 459 TYR A C 1
ATOM 3544 O O . TYR A 1 459 ? 7.421 17.461 0.210 1.00 91.56 459 TYR A O 1
ATOM 3552 N N . SER A 1 460 ? 9.357 16.657 0.982 1.00 90.81 460 SER A N 1
ATOM 3553 C CA . SER A 1 460 ? 8.729 15.511 1.657 1.00 90.81 460 SER A CA 1
ATOM 3554 C C . SER A 1 460 ? 7.676 15.938 2.689 1.00 90.81 460 SER A C 1
ATOM 3556 O O . SER A 1 460 ? 6.625 15.306 2.793 1.00 90.81 460 SER A O 1
ATOM 3558 N N . ALA A 1 461 ? 7.929 17.026 3.428 1.00 91.50 461 ALA A N 1
ATOM 3559 C CA . ALA A 1 461 ? 6.951 17.600 4.352 1.00 91.50 461 ALA A CA 1
ATOM 3560 C C . ALA A 1 461 ? 5.726 18.141 3.599 1.00 91.50 461 ALA A C 1
ATOM 3562 O O . ALA A 1 461 ? 4.607 17.754 3.914 1.00 91.50 461 ALA A O 1
ATOM 3563 N N . TYR A 1 462 ? 5.947 18.932 2.542 1.00 94.00 462 TYR A N 1
ATOM 3564 C CA . TYR A 1 462 ? 4.886 19.441 1.670 1.00 94.00 462 TYR A CA 1
ATOM 3565 C C . TYR A 1 462 ? 3.992 18.322 1.108 1.00 94.00 462 TYR A C 1
ATOM 3567 O O . TYR A 1 462 ? 2.774 18.381 1.264 1.00 94.00 462 TYR A O 1
ATOM 3575 N N . VAL A 1 463 ? 4.585 17.282 0.511 1.00 95.38 463 VAL A N 1
ATOM 3576 C CA . VAL A 1 463 ? 3.844 16.145 -0.057 1.00 95.38 463 VAL A CA 1
ATOM 3577 C C . VAL A 1 463 ? 2.989 15.479 1.018 1.00 95.38 463 VAL A C 1
ATOM 3579 O O . VAL A 1 463 ? 1.805 15.227 0.802 1.00 95.38 463 VAL A O 1
ATOM 3582 N N . ARG A 1 464 ? 3.569 15.202 2.193 1.00 94.69 464 ARG A N 1
ATOM 3583 C CA . ARG A 1 464 ? 2.837 14.575 3.301 1.00 94.69 464 ARG A CA 1
ATOM 3584 C C . ARG A 1 464 ? 1.683 15.444 3.782 1.00 94.69 464 ARG A C 1
ATOM 3586 O O . ARG A 1 464 ? 0.623 14.887 4.047 1.00 94.69 464 ARG A O 1
ATOM 3593 N N . ASP A 1 465 ? 1.868 16.757 3.863 1.00 94.75 465 ASP A N 1
ATOM 3594 C CA . ASP A 1 465 ? 0.829 17.687 4.304 1.00 94.75 465 ASP A CA 1
ATOM 3595 C C . ASP A 1 465 ? -0.333 17.736 3.305 1.00 94.75 465 ASP A C 1
ATOM 3597 O O . ASP A 1 465 ? -1.478 17.522 3.701 1.00 94.75 465 ASP A O 1
ATOM 3601 N N . VAL A 1 466 ? -0.061 17.919 2.007 1.00 96.25 466 VAL A N 1
ATOM 3602 C CA . VAL A 1 466 ? -1.099 17.935 0.957 1.00 96.25 466 VAL A CA 1
ATOM 3603 C C . VAL A 1 466 ? -1.872 16.618 0.930 1.00 96.25 466 VAL A C 1
ATOM 3605 O O . VAL A 1 466 ? -3.103 16.596 1.020 1.00 96.25 466 VAL A O 1
ATOM 3608 N N . VAL A 1 467 ? -1.149 15.497 0.884 1.00 96.88 467 VAL A N 1
ATOM 3609 C CA . VAL A 1 467 ? -1.753 14.162 0.844 1.00 96.88 467 VAL A CA 1
ATOM 3610 C C . VAL A 1 467 ? -2.532 13.862 2.131 1.00 96.88 467 VAL A C 1
ATOM 3612 O O . VAL A 1 467 ? -3.582 13.207 2.080 1.00 96.88 467 VAL A O 1
ATOM 3615 N N . TYR A 1 468 ? -2.070 14.352 3.287 1.00 95.50 468 TYR A N 1
ATOM 3616 C CA . TYR A 1 468 ? -2.802 14.254 4.549 1.00 95.50 468 TYR A CA 1
ATOM 3617 C C . TYR A 1 468 ? -4.115 15.032 4.498 1.00 95.50 468 TYR A C 1
ATOM 3619 O O . TYR A 1 468 ? -5.144 14.456 4.842 1.00 95.50 468 TYR A O 1
ATOM 3627 N N . GLN A 1 469 ? -4.119 16.280 4.021 1.00 95.19 469 GLN A N 1
ATOM 3628 C CA . GLN A 1 469 ? -5.344 17.085 3.935 1.00 95.19 469 GLN A CA 1
ATOM 3629 C C . GLN A 1 469 ? -6.396 16.432 3.030 1.00 95.19 469 GLN A C 1
ATOM 3631 O O . GLN A 1 469 ? -7.557 16.291 3.425 1.00 95.19 469 GLN A O 1
ATOM 3636 N N . VAL A 1 470 ? -5.986 15.924 1.863 1.00 95.00 470 VAL A N 1
ATOM 3637 C CA . VAL A 1 470 ? -6.878 15.182 0.953 1.00 95.00 470 VAL A CA 1
ATOM 3638 C C . VAL A 1 470 ? -7.409 13.910 1.630 1.00 95.00 470 VAL A C 1
ATOM 3640 O O . VAL A 1 470 ? -8.608 13.614 1.578 1.00 95.00 470 VAL A O 1
ATOM 3643 N N . SER A 1 471 ? -6.540 13.165 2.321 1.00 94.12 471 SER A N 1
ATOM 3644 C CA . SER A 1 471 ? -6.928 11.962 3.075 1.00 94.12 471 SER A CA 1
ATOM 3645 C C . SER A 1 471 ? -7.907 12.273 4.206 1.00 94.12 471 SER A C 1
ATOM 3647 O O . SER A 1 471 ? -8.846 11.508 4.432 1.00 94.12 471 SER A O 1
ATOM 3649 N N . LEU A 1 472 ? -7.698 13.385 4.910 1.00 93.25 472 LEU A N 1
ATOM 3650 C CA . LEU A 1 472 ? -8.521 13.837 6.023 1.00 93.25 472 LEU A CA 1
ATOM 3651 C C . LEU A 1 472 ? -9.915 14.250 5.539 1.00 93.25 472 LEU A C 1
ATOM 3653 O O . LEU A 1 472 ? -10.907 13.840 6.137 1.00 93.25 472 LEU A O 1
ATOM 3657 N N . ALA A 1 473 ? -10.013 14.985 4.428 1.00 92.31 473 ALA A N 1
ATOM 3658 C CA . ALA A 1 473 ? -11.294 15.361 3.827 1.00 92.31 473 ALA A CA 1
ATOM 3659 C C . ALA A 1 473 ? -12.119 14.128 3.405 1.00 92.31 473 ALA A C 1
ATOM 3661 O O . ALA A 1 473 ? -13.306 14.006 3.737 1.00 92.31 473 ALA A O 1
ATOM 3662 N N . ARG A 1 474 ? -11.473 13.156 2.741 1.00 91.56 474 ARG A N 1
ATOM 3663 C CA . ARG A 1 474 ? -12.099 11.872 2.375 1.00 91.56 474 ARG A CA 1
ATOM 3664 C C . ARG A 1 474 ? -12.551 11.099 3.611 1.00 91.56 474 ARG A C 1
ATOM 3666 O O . ARG A 1 474 ? -13.676 10.606 3.656 1.00 91.56 474 ARG A O 1
ATOM 3673 N N . TRP A 1 475 ? -11.701 11.034 4.631 1.00 91.38 475 TRP A N 1
ATOM 3674 C CA . TRP A 1 475 ? -12.007 10.373 5.893 1.00 91.38 475 TRP A CA 1
ATOM 3675 C C . TRP A 1 475 ? -13.213 10.996 6.607 1.00 91.38 475 TRP A C 1
ATOM 3677 O O . TRP A 1 475 ? -14.138 10.261 6.952 1.00 91.38 475 TRP A O 1
ATOM 3687 N N . LYS A 1 476 ? -13.260 12.330 6.758 1.00 91.06 476 LYS A N 1
ATOM 3688 C CA . LYS A 1 476 ? -14.397 13.044 7.370 1.00 91.06 476 LYS A CA 1
ATOM 3689 C C . LYS A 1 476 ? -15.707 12.694 6.664 1.00 91.06 476 LYS A C 1
ATOM 3691 O O . LYS A 1 476 ? -16.693 12.369 7.321 1.00 91.06 476 LYS A O 1
ATOM 3696 N N . THR A 1 477 ? -15.689 12.660 5.331 1.00 90.38 477 THR A N 1
ATOM 3697 C CA . THR A 1 477 ? -16.851 12.289 4.507 1.00 90.38 477 THR A CA 1
ATOM 3698 C C . THR A 1 477 ? -17.311 10.848 4.759 1.00 90.38 477 THR A C 1
ATOM 3700 O O . THR A 1 477 ? -18.507 10.585 4.871 1.00 90.38 477 THR A O 1
ATOM 3703 N N . GLN A 1 478 ? -16.379 9.897 4.866 1.00 87.25 478 GLN A N 1
ATOM 3704 C CA . GLN A 1 478 ? -16.705 8.484 5.094 1.00 87.25 478 GLN A CA 1
ATOM 3705 C C . GLN A 1 478 ? -17.177 8.214 6.526 1.00 87.25 478 GLN A C 1
ATOM 3707 O O . GLN A 1 478 ? -18.120 7.455 6.744 1.00 87.25 478 GLN A O 1
ATOM 3712 N N . VAL A 1 479 ? -16.552 8.850 7.514 1.00 86.88 479 VAL A N 1
ATOM 3713 C CA . VAL A 1 479 ? -16.894 8.671 8.927 1.00 86.88 479 VAL A CA 1
ATOM 3714 C C . VAL A 1 479 ? -18.169 9.415 9.316 1.00 86.88 479 VAL A C 1
ATOM 3716 O O . VAL A 1 479 ? -18.891 8.936 10.184 1.00 86.88 479 VAL A O 1
ATOM 3719 N N . ALA A 1 480 ? -18.534 10.501 8.629 1.00 84.75 480 ALA A N 1
ATOM 3720 C CA . ALA A 1 480 ? -19.841 11.141 8.802 1.00 84.75 480 ALA A CA 1
ATOM 3721 C C . ALA A 1 480 ? -21.015 10.185 8.504 1.00 84.75 480 ALA A C 1
ATOM 3723 O O . ALA A 1 480 ? -22.073 10.298 9.119 1.00 84.75 480 ALA A O 1
ATOM 3724 N N . LYS A 1 481 ? -20.815 9.205 7.610 1.00 80.88 481 LYS A N 1
ATOM 3725 C CA . LYS A 1 481 ? -21.792 8.140 7.319 1.00 80.88 481 LYS A CA 1
ATOM 3726 C C . LYS A 1 481 ? -21.831 7.057 8.402 1.00 80.88 481 LYS A C 1
ATOM 3728 O O . LYS A 1 481 ? -22.743 6.231 8.415 1.00 80.88 481 LYS A O 1
ATOM 3733 N N . HIS A 1 482 ? -20.847 7.021 9.301 1.00 71.56 482 HIS A N 1
ATOM 3734 C CA . HIS A 1 482 ? -20.817 6.074 10.405 1.00 71.56 482 HIS A CA 1
ATOM 3735 C C . HIS A 1 482 ? -21.742 6.542 11.529 1.00 71.56 482 HIS A C 1
ATOM 3737 O O . HIS A 1 482 ? -21.378 7.349 12.383 1.00 71.56 482 HIS A O 1
ATOM 3743 N N . VAL A 1 483 ? -22.952 5.997 11.531 1.00 62.00 483 VAL A N 1
ATOM 3744 C CA . VAL A 1 483 ? -23.909 6.150 12.622 1.00 62.00 483 VAL A CA 1
ATOM 3745 C C . VAL A 1 483 ? -23.843 4.865 13.436 1.00 62.00 483 VAL A C 1
ATOM 3747 O O . VAL A 1 483 ? -24.250 3.834 12.908 1.00 62.00 483 VAL A O 1
ATOM 3750 N N . MET A 1 484 ? -23.266 4.899 14.648 1.00 62.28 484 MET A N 1
ATOM 3751 C CA . MET A 1 484 ? -23.589 4.045 15.817 1.00 62.28 484 MET A CA 1
ATOM 3752 C C . MET A 1 484 ? -22.408 3.950 16.793 1.00 62.28 484 MET A C 1
ATOM 3754 O O . MET A 1 484 ? -21.300 3.656 16.354 1.00 62.28 484 MET A O 1
ATOM 3758 N N . PRO A 1 485 ? -22.636 4.008 18.119 1.00 55.28 485 PRO A N 1
ATOM 3759 C CA . PRO A 1 485 ? -23.763 4.565 18.881 1.00 55.28 485 PRO A CA 1
ATOM 3760 C C . PRO A 1 485 ? -23.686 6.095 19.007 1.00 55.28 485 PRO A C 1
ATOM 3762 O O . PRO A 1 485 ? -24.635 6.719 19.467 1.00 55.28 485 PRO A O 1
ATOM 3765 N N . LEU A 1 486 ? -22.569 6.691 18.593 1.00 62.84 486 LEU A N 1
ATOM 3766 C CA . LEU A 1 486 ? -22.320 8.127 18.541 1.00 62.84 486 LEU A CA 1
ATOM 3767 C C . LEU A 1 486 ? -21.868 8.480 17.129 1.00 62.84 486 LEU A C 1
ATOM 3769 O O . LEU A 1 486 ? -21.319 7.634 16.416 1.00 62.84 486 LEU A O 1
ATOM 3773 N N . LYS A 1 487 ? -22.080 9.732 16.721 1.00 71.31 487 LYS A N 1
ATOM 3774 C CA . LYS A 1 487 ? -21.391 10.258 15.541 1.00 71.31 487 LYS A CA 1
ATOM 3775 C C . LYS A 1 487 ? -19.910 10.240 15.891 1.00 71.31 487 LYS A C 1
ATOM 3777 O O . LYS A 1 487 ? -19.506 10.982 16.767 1.00 71.31 487 LYS A O 1
ATOM 3782 N N . TYR A 1 488 ? -19.099 9.412 15.243 1.00 73.25 488 TYR A N 1
ATOM 3783 C CA . TYR A 1 488 ? -17.674 9.309 15.590 1.00 73.25 488 TYR A CA 1
ATOM 3784 C C . TYR A 1 488 ? -16.967 10.682 15.593 1.00 73.25 488 TYR A C 1
ATOM 3786 O O . TYR A 1 488 ? -16.112 10.949 16.432 1.00 73.25 488 TYR A O 1
ATOM 3794 N N . LEU A 1 489 ? -17.404 11.596 14.718 1.00 72.25 489 LEU A N 1
ATOM 3795 C CA . LEU A 1 489 ? -16.919 12.979 14.654 1.00 72.25 489 LEU A CA 1
ATOM 3796 C C . LEU A 1 489 ? -17.227 13.835 15.896 1.00 72.25 489 LEU A C 1
ATOM 3798 O O . LEU A 1 489 ? -16.594 14.870 16.070 1.00 72.25 489 LEU A O 1
ATOM 3802 N N . SER A 1 490 ? -18.159 13.432 16.765 1.00 70.25 490 SER A N 1
ATOM 3803 C CA . SER A 1 490 ? -18.355 14.084 18.068 1.00 70.25 490 SER A CA 1
ATOM 3804 C C . SER A 1 490 ? -17.276 13.700 19.082 1.00 70.25 490 SER A C 1
ATOM 3806 O O . SER A 1 490 ? -17.189 14.319 20.131 1.00 70.25 490 SER A O 1
ATOM 3808 N N . ILE A 1 491 ? -16.484 12.667 18.786 1.00 72.56 491 ILE A N 1
ATOM 3809 C CA . ILE A 1 491 ? -15.472 12.100 19.683 1.00 72.56 491 ILE A CA 1
ATOM 3810 C C . ILE A 1 491 ? -14.062 12.385 19.157 1.00 72.56 491 ILE A C 1
ATOM 3812 O O . ILE A 1 491 ? -13.151 12.648 19.936 1.00 72.56 491 ILE A O 1
ATOM 3816 N N . ALA A 1 492 ? -13.871 12.344 17.837 1.00 78.38 492 ALA A N 1
ATOM 3817 C CA . ALA A 1 492 ? -12.581 12.588 17.206 1.00 78.38 492 ALA A CA 1
ATOM 3818 C C . ALA A 1 492 ? -12.738 13.421 15.927 1.00 78.38 492 ALA A C 1
ATOM 3820 O O . ALA A 1 492 ? -13.447 13.035 14.997 1.00 78.38 492 ALA A O 1
ATOM 3821 N N . GLN A 1 493 ? -12.035 14.555 15.869 1.00 79.94 493 GLN A N 1
ATOM 3822 C CA . GLN A 1 493 ? -12.010 15.441 14.697 1.00 79.94 493 GLN A CA 1
ATOM 3823 C C . GLN A 1 493 ? -10.943 15.048 13.663 1.00 79.94 493 GLN A C 1
ATOM 3825 O O . GLN A 1 493 ? -11.014 15.477 12.508 1.00 79.94 493 GLN A O 1
ATOM 3830 N N . GLU A 1 494 ? -9.986 14.209 14.069 1.00 83.81 494 GLU A N 1
ATOM 3831 C CA . GLU A 1 494 ? -8.892 13.672 13.259 1.00 83.81 494 GLU A CA 1
ATOM 3832 C C . GLU A 1 494 ? -8.567 12.226 13.682 1.00 83.81 494 GLU A C 1
ATOM 3834 O O . GLU A 1 494 ? -8.931 11.819 14.790 1.00 83.81 494 GLU A O 1
ATOM 3839 N N . PRO A 1 495 ? -7.868 11.436 12.840 1.00 83.44 495 PRO A N 1
ATOM 3840 C CA . PRO A 1 495 ? -7.297 10.149 13.240 1.00 83.44 495 PRO A CA 1
ATOM 3841 C C . PRO A 1 495 ? -6.500 10.235 14.555 1.00 83.44 495 PRO A C 1
ATOM 3843 O O . PRO A 1 495 ? -5.595 11.057 14.693 1.00 83.44 495 PRO A O 1
ATOM 3846 N N . SER A 1 496 ? -6.830 9.363 15.508 1.00 79.75 496 SER A N 1
ATOM 3847 C CA . SER A 1 496 ? -6.367 9.404 16.897 1.00 79.75 496 SER A CA 1
ATOM 3848 C C . SER A 1 496 ? -4.878 9.087 17.045 1.00 79.75 496 SER A C 1
ATOM 3850 O O . SER A 1 496 ? -4.405 8.059 16.573 1.00 79.75 496 SER A O 1
ATOM 3852 N N . ALA A 1 497 ? -4.129 9.913 17.778 1.00 78.31 497 ALA A N 1
ATOM 3853 C CA . ALA A 1 497 ? -2.735 9.617 18.139 1.00 78.31 497 ALA A CA 1
ATOM 3854 C C . ALA A 1 497 ? -2.602 8.693 19.370 1.00 78.31 497 ALA A C 1
ATOM 3856 O O . ALA A 1 497 ? -1.504 8.240 19.697 1.00 78.31 497 ALA A O 1
ATOM 3857 N N . GLN A 1 498 ? -3.716 8.349 20.029 1.00 80.69 498 GLN A N 1
ATOM 3858 C CA . GLN A 1 498 ? -3.714 7.739 21.364 1.00 80.69 498 GLN A CA 1
ATOM 3859 C C . GLN A 1 498 ? -2.950 6.416 21.450 1.00 80.69 498 GLN A C 1
ATOM 3861 O O . GLN A 1 498 ? -2.296 6.150 22.454 1.00 80.69 498 GLN A O 1
ATOM 3866 N N . VAL A 1 499 ? -3.002 5.570 20.416 1.00 81.56 499 VAL A N 1
ATOM 3867 C CA . VAL A 1 499 ? -2.265 4.293 20.417 1.00 81.56 499 VAL A CA 1
ATOM 3868 C C . VAL A 1 499 ? -0.754 4.524 20.491 1.00 81.56 499 VAL A C 1
ATOM 3870 O O . VAL A 1 499 ? -0.059 3.785 21.188 1.00 81.56 499 VAL A O 1
ATOM 3873 N N . GLN A 1 500 ? -0.251 5.561 19.820 1.00 79.25 500 GLN A N 1
ATOM 3874 C CA . GLN A 1 500 ? 1.165 5.930 19.849 1.00 79.25 500 GLN A CA 1
ATOM 3875 C C . GLN A 1 500 ? 1.533 6.614 21.172 1.00 79.25 500 GLN A C 1
ATOM 3877 O O . GLN A 1 500 ? 2.581 6.315 21.744 1.00 79.25 500 GLN A O 1
ATOM 3882 N N . ASP A 1 501 ? 0.655 7.476 21.688 1.00 82.25 501 ASP A N 1
ATOM 3883 C CA . ASP A 1 501 ? 0.884 8.201 22.941 1.00 82.25 501 ASP A CA 1
ATOM 3884 C C . ASP A 1 501 ? 0.878 7.272 24.162 1.00 82.25 501 ASP A C 1
ATOM 3886 O O . ASP A 1 501 ? 1.722 7.411 25.045 1.00 82.25 501 ASP A O 1
ATOM 3890 N N . ALA A 1 502 ? 0.006 6.258 24.183 1.00 78.81 502 ALA A N 1
ATOM 3891 C CA . ALA A 1 502 ? -0.075 5.283 25.273 1.00 78.81 502 ALA A CA 1
ATOM 3892 C C . ALA A 1 502 ? 1.256 4.562 25.530 1.00 78.81 502 ALA A C 1
ATOM 3894 O O . ALA A 1 502 ? 1.595 4.275 26.677 1.00 78.81 502 ALA A O 1
ATOM 3895 N N . PHE A 1 503 ? 2.033 4.299 24.478 1.00 75.94 503 PHE A N 1
ATOM 3896 C CA . PHE A 1 503 ? 3.339 3.658 24.613 1.00 75.94 503 PHE A CA 1
ATOM 3897 C C . PHE A 1 503 ? 4.393 4.581 25.240 1.00 75.94 503 PHE A C 1
ATOM 3899 O O . PHE A 1 503 ? 5.297 4.113 25.925 1.00 75.94 503 PHE A O 1
ATOM 3906 N N . ARG A 1 504 ? 4.275 5.898 25.038 1.00 80.88 504 ARG A N 1
ATOM 3907 C CA . ARG A 1 504 ? 5.233 6.886 25.559 1.00 80.88 504 ARG A CA 1
ATOM 3908 C C . ARG A 1 504 ? 5.073 7.141 27.057 1.00 80.88 504 ARG A C 1
ATOM 3910 O O . ARG A 1 504 ? 6.022 7.581 27.694 1.00 80.88 504 ARG A O 1
ATOM 3917 N N . LEU A 1 505 ? 3.896 6.859 27.614 1.00 80.75 505 LEU A N 1
ATOM 3918 C CA . LEU A 1 505 ? 3.515 7.237 28.979 1.00 80.75 505 LEU A CA 1
ATOM 3919 C C . LEU A 1 505 ? 3.764 6.152 30.038 1.00 80.75 505 LEU A C 1
ATOM 3921 O O . LEU A 1 505 ? 3.281 6.282 31.157 1.00 80.75 505 LEU A O 1
ATOM 3925 N N . GLN A 1 506 ? 4.505 5.087 29.707 1.00 80.12 506 GLN A N 1
ATOM 3926 C CA . GLN A 1 506 ? 4.887 4.019 30.652 1.00 80.12 506 GLN A CA 1
ATOM 3927 C C . GLN A 1 506 ? 3.702 3.402 31.424 1.00 80.12 506 GLN A C 1
ATOM 3929 O O . GLN A 1 506 ? 3.823 3.006 32.583 1.00 80.12 506 GLN A O 1
ATOM 3934 N N . LEU A 1 507 ? 2.538 3.307 30.776 1.00 88.00 507 LEU A N 1
ATOM 3935 C CA . LEU A 1 507 ? 1.350 2.698 31.367 1.00 88.00 507 LEU A CA 1
ATOM 3936 C C . LEU A 1 507 ? 1.593 1.222 31.714 1.00 88.00 507 LEU A C 1
ATOM 3938 O O . LEU A 1 507 ? 2.358 0.524 31.046 1.00 88.00 507 LEU A O 1
ATOM 3942 N N . SER A 1 508 ? 0.877 0.722 32.727 1.00 92.19 508 SER A N 1
ATOM 3943 C CA . SER A 1 508 ? 0.955 -0.692 33.105 1.00 92.19 508 SER A CA 1
ATOM 3944 C C . SER A 1 508 ? 0.603 -1.606 31.925 1.00 92.19 508 SER A C 1
ATOM 3946 O O . SER A 1 508 ? -0.251 -1.277 31.094 1.00 92.19 508 SER A O 1
ATOM 3948 N N . TRP A 1 509 ? 1.193 -2.803 31.876 1.00 90.69 509 TRP A N 1
ATOM 3949 C CA . TRP A 1 509 ? 0.890 -3.777 30.821 1.00 90.69 509 TRP A CA 1
ATOM 3950 C C . TRP A 1 509 ? -0.604 -4.118 30.750 1.00 90.69 509 TRP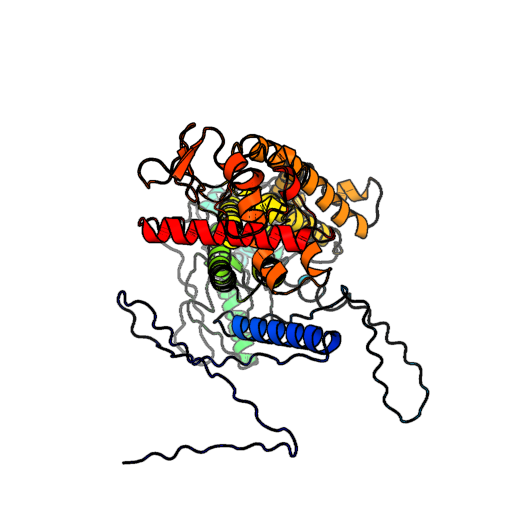 A C 1
ATOM 3952 O O . TRP A 1 509 ? -1.175 -4.225 29.666 1.00 90.69 509 TRP A O 1
ATOM 3962 N N . GLY A 1 510 ? -1.262 -4.234 31.909 1.00 92.06 510 GLY A N 1
ATOM 3963 C CA . GLY A 1 510 ? -2.701 -4.477 31.992 1.00 92.06 510 GLY A CA 1
ATOM 3964 C C . GLY A 1 510 ? -3.525 -3.362 31.345 1.00 92.06 510 GLY A C 1
ATOM 3965 O O . GLY A 1 510 ? -4.474 -3.662 30.616 1.00 92.06 510 GLY A O 1
ATOM 3966 N N . THR A 1 511 ? -3.124 -2.104 31.553 1.00 93.50 511 THR A N 1
ATOM 3967 C CA . THR A 1 511 ? -3.725 -0.922 30.918 1.00 93.50 511 THR A CA 1
ATOM 3968 C C . THR A 1 511 ? -3.467 -0.925 29.410 1.00 93.50 511 THR A C 1
ATOM 3970 O O . THR A 1 511 ? -4.391 -0.753 28.621 1.00 93.50 511 THR A O 1
ATOM 3973 N N . LEU A 1 512 ? -2.236 -1.197 28.971 1.00 92.44 512 LEU A N 1
ATOM 3974 C CA . LEU A 1 512 ? -1.895 -1.241 27.545 1.00 92.44 512 LEU A CA 1
ATOM 3975 C C . LEU A 1 512 ? -2.657 -2.341 26.790 1.00 92.44 512 LEU A C 1
ATOM 3977 O O . LEU A 1 512 ? -3.104 -2.124 25.662 1.00 92.44 512 LEU A O 1
ATOM 3981 N N . VAL A 1 513 ? -2.830 -3.514 27.405 1.00 91.88 513 VAL A N 1
ATOM 3982 C CA . VAL A 1 513 ? -3.636 -4.609 26.843 1.00 91.88 513 VAL A CA 1
ATOM 3983 C C . VAL A 1 513 ? -5.115 -4.217 26.786 1.00 91.88 513 VAL A C 1
ATOM 3985 O O . VAL A 1 513 ? -5.765 -4.444 25.767 1.00 91.88 513 VAL A O 1
ATOM 3988 N N . GLY A 1 514 ? -5.637 -3.586 27.843 1.00 92.62 514 GLY A N 1
ATOM 3989 C CA . GLY A 1 514 ? -7.025 -3.121 27.905 1.00 92.62 514 GLY A CA 1
ATOM 3990 C C . GLY A 1 514 ? -7.334 -1.923 26.999 1.00 92.62 514 GLY A C 1
ATOM 3991 O O . GLY A 1 514 ? -8.495 -1.695 26.677 1.00 92.62 514 GLY A O 1
ATOM 3992 N N . HIS A 1 515 ? -6.328 -1.176 26.534 1.00 93.56 515 HIS A N 1
ATOM 3993 C CA . HIS A 1 515 ? -6.535 -0.015 25.663 1.00 93.56 515 HIS A CA 1
ATOM 3994 C C . HIS A 1 515 ? -7.330 -0.384 24.401 1.00 93.56 515 HIS A C 1
ATOM 3996 O O . HIS A 1 515 ? -8.229 0.345 23.999 1.00 93.56 515 HIS A O 1
ATOM 4002 N N . ARG A 1 516 ? -7.086 -1.565 23.822 1.00 94.31 516 ARG A N 1
ATOM 4003 C CA . ARG A 1 516 ? -7.865 -2.066 22.679 1.00 94.31 516 ARG A CA 1
ATOM 4004 C C . ARG A 1 516 ? -9.362 -2.190 22.993 1.00 94.31 516 ARG A C 1
ATOM 4006 O O . ARG A 1 516 ? -10.182 -1.860 22.141 1.00 94.31 516 ARG A O 1
ATOM 4013 N N . ASP A 1 517 ? -9.709 -2.654 24.194 1.00 93.94 517 ASP A N 1
ATOM 4014 C CA . ASP A 1 517 ? -11.100 -2.785 24.636 1.00 93.94 517 ASP A CA 1
ATOM 4015 C C . ASP A 1 517 ? -11.773 -1.405 24.755 1.00 93.94 517 ASP A C 1
ATOM 4017 O O . ASP A 1 517 ? -12.926 -1.253 24.352 1.00 93.94 517 ASP A O 1
ATOM 4021 N N . LEU A 1 518 ? -11.040 -0.378 25.209 1.00 93.44 518 LEU A N 1
ATOM 4022 C CA . LEU A 1 518 ? -11.520 1.010 25.216 1.00 93.44 518 LEU A CA 1
ATOM 4023 C C . LEU A 1 518 ? -11.849 1.514 23.805 1.00 93.44 518 LEU A C 1
ATOM 4025 O O . LEU A 1 518 ? -12.927 2.069 23.602 1.00 93.44 518 LEU A O 1
ATOM 4029 N N . LEU A 1 519 ? -10.975 1.279 22.821 1.00 92.06 519 LEU A N 1
ATOM 4030 C CA . LEU A 1 519 ? -11.223 1.702 21.435 1.00 92.06 519 LEU A CA 1
ATOM 4031 C C . LEU A 1 519 ? -12.430 0.972 20.826 1.00 92.06 519 LEU A C 1
ATOM 4033 O O . LEU A 1 519 ? -13.263 1.591 20.163 1.00 92.06 519 LEU A O 1
ATOM 4037 N N . LEU A 1 520 ? -12.561 -0.337 21.079 1.00 90.88 520 LEU A N 1
ATOM 4038 C CA . LEU A 1 520 ? -13.710 -1.137 20.636 1.00 90.88 520 LEU A CA 1
ATOM 4039 C C . LEU A 1 520 ? -15.024 -0.637 21.229 1.00 90.88 520 LEU A C 1
ATOM 4041 O O . LEU A 1 520 ? -16.023 -0.546 20.505 1.00 90.88 520 LEU A O 1
ATOM 4045 N N . LEU A 1 521 ? -15.010 -0.325 22.529 1.00 90.50 521 LEU A N 1
ATOM 4046 C CA . LEU A 1 521 ? -16.141 0.268 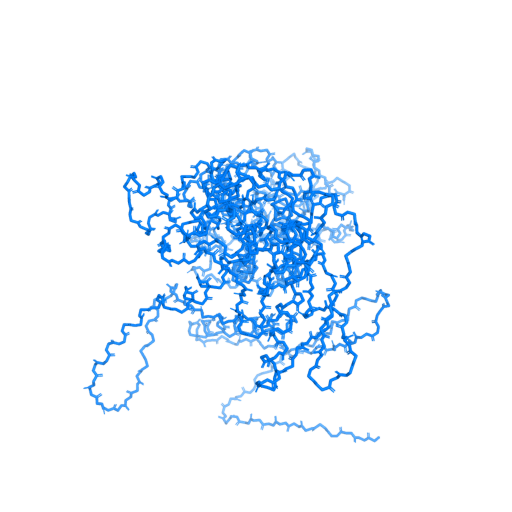23.218 1.00 90.50 521 LEU A CA 1
ATOM 4047 C C . LEU A 1 521 ? -16.448 1.606 22.548 1.00 90.50 521 LEU A C 1
ATOM 4049 O O . LEU A 1 521 ? -17.457 1.692 21.861 1.00 90.50 521 LEU A O 1
ATOM 4053 N N . ARG A 1 522 ? -15.536 2.582 22.586 1.00 88.00 522 ARG A N 1
ATOM 4054 C CA . ARG A 1 522 ? -15.698 3.922 21.990 1.00 88.00 522 ARG A CA 1
ATOM 4055 C C . ARG A 1 522 ? -16.280 3.924 20.573 1.00 88.00 522 ARG A C 1
ATOM 4057 O O . ARG A 1 522 ? -17.159 4.728 20.276 1.00 88.00 522 ARG A O 1
ATOM 4064 N N . CYS A 1 523 ? -15.828 3.013 19.714 1.00 85.88 523 CYS A N 1
ATOM 4065 C CA . CYS A 1 523 ? -16.298 2.901 18.330 1.00 85.88 523 CYS A CA 1
ATOM 4066 C C . CYS A 1 523 ? -17.668 2.241 18.167 1.00 85.88 523 CYS A C 1
ATOM 4068 O O . CYS A 1 523 ? -18.152 2.086 17.047 1.00 85.88 523 CYS A O 1
ATOM 4070 N N . GLY A 1 524 ? -18.278 1.764 19.248 1.00 86.62 524 GLY A N 1
ATOM 4071 C CA . GLY A 1 524 ? -19.538 1.047 19.174 1.00 86.62 524 GLY A CA 1
ATOM 4072 C C . GLY A 1 524 ? -19.438 -0.328 18.549 1.00 86.62 524 GLY A C 1
ATOM 4073 O O . GLY A 1 524 ? -20.428 -0.817 17.992 1.00 86.62 524 GLY A O 1
ATOM 4074 N N . PHE A 1 525 ? -18.246 -0.922 18.535 1.00 88.19 525 PHE A N 1
ATOM 4075 C CA . PHE A 1 525 ? -18.012 -2.180 17.836 1.00 88.19 525 PHE A CA 1
ATOM 4076 C C . PHE A 1 525 ? -18.501 -3.387 18.626 1.00 88.19 525 PHE A C 1
ATOM 4078 O O . PHE A 1 525 ? -18.784 -4.414 18.017 1.00 88.19 525 PHE A O 1
ATOM 4085 N N . ILE A 1 526 ? -18.731 -3.218 19.928 1.00 88.50 526 ILE A N 1
ATOM 4086 C CA . ILE A 1 526 ? -19.271 -4.241 20.820 1.00 88.50 526 ILE A CA 1
ATOM 4087 C C . ILE A 1 526 ? -20.800 -4.283 20.725 1.00 88.50 526 ILE A C 1
ATOM 4089 O O . ILE A 1 526 ? -21.478 -3.259 20.850 1.00 88.50 526 ILE A O 1
ATOM 4093 N N . MET A 1 527 ? -21.355 -5.481 20.553 1.00 89.69 527 MET A N 1
ATOM 4094 C CA . MET A 1 527 ? -22.794 -5.711 20.642 1.00 89.69 527 MET A CA 1
ATOM 4095 C C . MET A 1 527 ? -23.226 -5.812 22.107 1.00 89.69 527 MET A C 1
ATOM 4097 O O . MET A 1 527 ? -22.943 -6.790 22.792 1.00 89.69 527 MET A O 1
ATOM 4101 N N . LEU A 1 528 ? -23.919 -4.777 22.585 1.00 92.44 528 LEU A N 1
ATOM 4102 C CA . LEU A 1 528 ? -24.364 -4.646 23.979 1.00 92.44 528 LEU A CA 1
ATOM 4103 C C . LEU A 1 528 ? -25.865 -4.899 24.180 1.00 92.44 528 LEU A C 1
ATOM 4105 O O . LEU A 1 528 ? -26.381 -4.743 25.287 1.00 92.44 528 LEU A O 1
ATOM 4109 N N . GLY A 1 529 ? -26.576 -5.269 23.115 1.00 92.06 529 GLY A N 1
ATOM 4110 C CA . GLY A 1 529 ? -28.007 -5.527 23.174 1.00 92.06 529 GLY A CA 1
ATOM 4111 C C . GLY A 1 529 ? -28.456 -6.666 22.278 1.00 92.06 529 GLY A C 1
ATOM 4112 O O . GLY A 1 529 ? -27.840 -6.937 21.244 1.00 92.06 529 GLY A O 1
ATOM 4113 N N . HIS A 1 530 ? -29.564 -7.286 22.668 1.00 93.81 530 HIS A N 1
ATOM 4114 C CA . HIS A 1 530 ? -30.159 -8.415 21.966 1.00 93.81 530 HIS A CA 1
ATOM 4115 C C . HIS A 1 530 ? -31.679 -8.283 21.817 1.00 93.81 530 HIS A C 1
ATOM 4117 O O . HIS A 1 530 ? -32.347 -7.546 22.548 1.00 93.81 530 HIS A O 1
ATOM 4123 N N . VAL A 1 531 ? -32.223 -9.036 20.864 1.00 93.00 531 VAL A N 1
ATOM 4124 C CA . VAL A 1 531 ? -33.647 -9.385 20.774 1.00 93.00 531 VAL A CA 1
ATOM 4125 C C . VAL A 1 531 ? -33.691 -10.906 20.753 1.00 93.00 531 VAL A C 1
ATOM 4127 O O . VAL A 1 531 ? -33.038 -11.505 19.906 1.00 93.00 531 VAL A O 1
ATOM 4130 N N . ASP A 1 532 ? -34.342 -11.513 21.747 1.00 91.44 532 ASP A N 1
ATOM 4131 C CA . ASP A 1 532 ? -34.440 -12.975 21.902 1.00 91.44 532 ASP A CA 1
ATOM 4132 C C . ASP A 1 532 ? -33.080 -13.683 21.789 1.00 91.44 532 ASP A C 1
ATOM 4134 O O . ASP A 1 532 ? -32.875 -14.585 20.982 1.00 91.44 532 ASP A O 1
ATOM 4138 N N . PHE A 1 533 ? -32.109 -13.187 22.565 1.00 90.50 533 PHE A N 1
ATOM 4139 C CA . PHE A 1 533 ? -30.717 -13.656 22.594 1.00 90.50 533 PHE A CA 1
ATOM 4140 C C . PHE A 1 533 ? -29.983 -13.652 21.239 1.00 90.50 533 PHE A C 1
ATOM 4142 O O . PHE A 1 533 ? -28.925 -14.262 21.093 1.00 90.50 533 PHE A O 1
ATOM 4149 N N . LYS A 1 534 ? -30.496 -12.910 20.251 1.00 86.69 534 LYS A N 1
ATOM 4150 C CA . LYS A 1 534 ? -29.830 -12.657 18.970 1.00 86.69 534 LYS A CA 1
ATOM 4151 C C . LYS A 1 534 ? -29.274 -11.229 18.920 1.00 86.69 534 LYS A C 1
ATOM 4153 O O . LYS A 1 534 ? -29.959 -10.295 19.360 1.00 86.69 534 LYS A O 1
ATOM 4158 N N . PRO A 1 535 ? -28.060 -11.020 18.371 1.00 85.19 535 PRO A N 1
ATOM 4159 C CA . PRO A 1 535 ? -27.512 -9.689 18.143 1.00 85.19 535 PRO A CA 1
ATOM 4160 C C . PRO A 1 535 ? -28.489 -8.851 17.320 1.00 85.19 535 PRO A C 1
ATOM 4162 O O . PRO A 1 535 ? -28.917 -9.256 16.242 1.00 85.19 535 PRO A O 1
ATOM 4165 N N . SER A 1 536 ? -28.859 -7.676 17.830 1.00 80.88 536 SER A N 1
ATOM 4166 C CA . SER A 1 536 ? -29.860 -6.831 17.179 1.00 80.88 536 SER A CA 1
ATOM 4167 C C . SER A 1 536 ? -29.436 -5.369 17.131 1.00 80.88 536 SER A C 1
ATOM 4169 O O . SER A 1 536 ? -28.767 -4.843 18.029 1.00 80.88 536 SER A O 1
ATOM 4171 N N . ARG A 1 537 ? -29.857 -4.694 16.058 1.00 75.38 537 ARG A N 1
ATOM 4172 C CA . ARG A 1 537 ? -29.750 -3.239 15.874 1.00 75.38 537 ARG A CA 1
ATOM 4173 C C . ARG A 1 537 ? -31.094 -2.525 16.017 1.00 75.38 537 ARG A C 1
ATOM 4175 O O . ARG A 1 537 ? -31.160 -1.339 15.712 1.00 75.38 537 ARG A O 1
ATOM 4182 N N . ALA A 1 538 ? -32.133 -3.227 16.474 1.00 79.94 538 ALA A N 1
ATOM 4183 C CA . ALA A 1 538 ? -33.439 -2.634 16.737 1.00 79.94 538 ALA A CA 1
ATOM 4184 C C . ALA A 1 538 ? -33.321 -1.406 17.654 1.00 79.94 538 ALA A C 1
ATOM 4186 O O . ALA A 1 538 ? -32.404 -1.312 18.475 1.00 79.94 538 ALA A O 1
ATOM 4187 N N . SER A 1 539 ? -34.252 -0.462 17.526 1.00 81.31 539 SER A N 1
ATOM 4188 C CA . SER A 1 539 ? -34.300 0.712 18.401 1.00 81.31 539 SER A CA 1
ATOM 4189 C C . SER A 1 539 ? -34.425 0.284 19.863 1.00 81.31 539 SER A C 1
ATOM 4191 O O . SER A 1 539 ? -33.639 0.725 20.692 1.00 81.31 539 SER A O 1
ATOM 4193 N N . VAL A 1 540 ? -35.325 -0.656 20.158 1.00 85.94 540 VAL A N 1
ATOM 4194 C CA . VAL A 1 540 ? -35.528 -1.231 21.492 1.00 85.94 540 VAL A CA 1
ATOM 4195 C C . VAL A 1 540 ? -34.869 -2.605 21.586 1.00 85.94 540 VAL A C 1
ATOM 4197 O O . VAL A 1 540 ? -35.145 -3.493 20.782 1.00 85.94 540 VAL A O 1
ATOM 4200 N N . ARG A 1 541 ? -33.985 -2.784 22.571 1.00 92.25 541 ARG A N 1
ATOM 4201 C CA . ARG A 1 541 ? -33.195 -4.011 22.785 1.00 92.25 541 ARG A CA 1
ATOM 4202 C C . ARG A 1 541 ? -33.093 -4.340 24.267 1.00 92.25 541 ARG A C 1
ATOM 4204 O O . ARG A 1 541 ? -33.142 -3.431 25.092 1.00 92.25 541 ARG A O 1
ATOM 4211 N N . HIS A 1 542 ? -32.900 -5.611 24.601 1.00 95.69 542 HIS A N 1
ATOM 4212 C CA . HIS A 1 542 ? -32.558 -6.032 25.959 1.00 95.69 542 HIS A CA 1
ATOM 4213 C C . HIS A 1 542 ? -31.055 -5.872 26.197 1.00 95.69 542 HIS A C 1
ATOM 4215 O O . HIS A 1 542 ? -30.250 -6.154 25.308 1.00 95.69 542 HIS A O 1
ATOM 4221 N N . CYS A 1 543 ? -30.681 -5.387 27.379 1.00 95.81 543 CYS A N 1
ATOM 4222 C CA . CYS A 1 543 ? -29.293 -5.252 27.811 1.00 95.81 543 CYS A CA 1
ATOM 4223 C C . CYS A 1 543 ? -28.683 -6.619 28.108 1.00 95.81 543 CYS A C 1
ATOM 4225 O O . CYS A 1 543 ? -29.246 -7.373 28.891 1.00 95.81 543 CYS A O 1
ATOM 4227 N N . ILE A 1 544 ? -27.490 -6.896 27.580 1.00 95.50 544 ILE A N 1
ATOM 4228 C CA . ILE A 1 544 ? -26.792 -8.169 27.831 1.00 95.50 544 ILE A CA 1
ATOM 4229 C C . ILE A 1 544 ? -26.396 -8.386 29.306 1.00 95.50 544 ILE A C 1
ATOM 4231 O O . ILE A 1 544 ? -26.078 -9.504 29.690 1.00 95.50 544 ILE A O 1
ATOM 4235 N N . PHE A 1 545 ? -26.390 -7.329 30.129 1.00 95.56 545 PHE A N 1
ATOM 4236 C CA . PHE A 1 545 ? -25.999 -7.403 31.543 1.00 95.56 545 PHE A CA 1
ATOM 4237 C C . PHE A 1 545 ? -27.197 -7.524 32.486 1.00 95.56 545 PHE A C 1
ATOM 4239 O O . PHE A 1 545 ? -27.178 -8.338 33.398 1.00 95.56 545 PHE A O 1
ATOM 4246 N N . CYS A 1 546 ? -28.238 -6.708 32.292 1.00 96.06 546 CYS A N 1
ATOM 4247 C CA . CYS A 1 546 ? -29.394 -6.669 33.197 1.00 96.06 546 CYS A CA 1
ATOM 4248 C C . CYS A 1 546 ? -30.684 -7.236 32.589 1.00 96.06 546 CYS A C 1
ATOM 4250 O O . CYS A 1 546 ? -31.711 -7.239 33.261 1.00 96.06 546 CYS A O 1
ATOM 4252 N N . ASN A 1 547 ? -30.657 -7.651 31.318 1.00 96.00 547 ASN A N 1
ATOM 4253 C CA . ASN A 1 547 ? -31.792 -8.178 30.556 1.00 96.00 547 ASN A CA 1
ATOM 4254 C C . ASN A 1 547 ? -33.046 -7.271 30.535 1.00 96.00 547 ASN A C 1
ATOM 4256 O O . ASN A 1 547 ? -34.153 -7.725 30.264 1.00 96.00 547 ASN A O 1
ATOM 4260 N N . LYS A 1 548 ? -32.899 -5.965 30.805 1.00 96.38 548 LYS A N 1
ATOM 4261 C CA . LYS A 1 548 ? -33.984 -4.970 30.705 1.00 96.38 548 LYS A CA 1
ATOM 4262 C C . LYS A 1 548 ? -33.982 -4.296 29.330 1.00 96.38 548 LYS A C 1
ATOM 4264 O O . LYS A 1 548 ? -32.930 -4.182 28.698 1.00 96.38 548 LYS A O 1
ATOM 4269 N N . ARG A 1 549 ? -35.156 -3.850 28.865 1.00 95.44 549 ARG A N 1
ATOM 4270 C CA . ARG A 1 549 ? -35.338 -3.188 27.559 1.00 95.44 549 ARG A CA 1
ATOM 4271 C C . ARG A 1 549 ? -34.941 -1.712 27.601 1.00 95.44 549 ARG A C 1
ATOM 4273 O O . ARG A 1 549 ? -35.359 -0.991 28.500 1.00 95.44 549 ARG A O 1
ATOM 4280 N N . TYR A 1 550 ? -34.210 -1.254 26.585 1.00 93.12 550 TYR A N 1
ATOM 4281 C CA . TYR A 1 550 ? -33.821 0.149 26.413 1.00 93.12 550 TYR A CA 1
ATOM 4282 C C . TYR A 1 550 ? -33.821 0.569 24.941 1.00 93.12 550 TYR A C 1
ATOM 4284 O O . TYR A 1 550 ? -33.504 -0.228 24.059 1.00 93.12 550 TYR A O 1
ATOM 4292 N N . THR A 1 551 ? -34.100 1.851 24.696 1.00 89.06 551 THR A N 1
ATOM 4293 C CA . THR A 1 551 ? -33.956 2.519 23.388 1.00 89.06 551 THR A CA 1
ATOM 4294 C C . THR A 1 551 ? -32.507 2.935 23.095 1.00 89.06 551 THR A C 1
ATOM 4296 O O . THR A 1 551 ? -32.048 2.920 21.956 1.00 89.06 551 THR A O 1
ATOM 4299 N N . GLY A 1 552 ? -31.746 3.269 24.140 1.00 88.38 552 GLY A N 1
ATOM 4300 C CA . GLY A 1 552 ? -30.338 3.666 24.068 1.00 88.38 552 GLY A CA 1
ATOM 4301 C C . GLY A 1 552 ? -29.434 2.671 24.782 1.00 88.38 552 GLY A C 1
ATOM 4302 O O . GLY A 1 552 ? -28.873 2.998 25.825 1.00 88.38 552 GLY A O 1
ATOM 4303 N N . ILE A 1 553 ? -29.297 1.451 24.245 1.00 90.56 553 ILE A N 1
ATOM 4304 C CA . ILE A 1 553 ? -28.574 0.362 24.928 1.00 90.56 553 ILE A CA 1
ATOM 4305 C C . ILE A 1 553 ? -27.140 0.739 25.307 1.00 90.56 553 ILE A C 1
ATOM 4307 O O . ILE A 1 553 ? -26.663 0.415 26.389 1.00 90.56 553 ILE A O 1
ATOM 4311 N N . TYR A 1 554 ? -26.473 1.475 24.426 1.00 89.25 554 TYR A N 1
ATOM 4312 C CA . TYR A 1 554 ? -25.087 1.863 24.611 1.00 89.25 554 TYR A CA 1
ATOM 4313 C C . TYR A 1 554 ? -24.946 2.907 25.728 1.00 89.25 554 TYR A C 1
ATOM 4315 O O . TYR A 1 554 ? -24.155 2.724 26.649 1.00 89.25 554 TYR A O 1
ATOM 4323 N N . SER A 1 555 ? -25.795 3.940 25.716 1.00 88.56 555 SER A N 1
ATOM 4324 C CA . SER A 1 555 ? -25.880 4.937 26.790 1.00 88.56 555 SER A CA 1
ATOM 4325 C C . SER A 1 555 ? -26.270 4.309 28.130 1.00 88.56 555 SER A C 1
ATOM 4327 O O . SER A 1 555 ? -25.768 4.722 29.172 1.00 88.56 555 SER A O 1
ATOM 4329 N N . HIS A 1 556 ? -27.138 3.290 28.117 1.00 91.38 556 HIS A N 1
ATOM 4330 C CA . HIS A 1 556 ? -27.475 2.532 29.317 1.00 91.38 556 HIS A CA 1
ATOM 4331 C C . HIS A 1 556 ? -26.258 1.785 29.870 1.00 91.38 556 HIS A C 1
ATOM 4333 O O . HIS A 1 556 ? -25.952 1.946 31.044 1.00 91.38 556 HIS A O 1
ATOM 4339 N N . VAL A 1 557 ? -25.550 0.995 29.059 1.00 91.12 557 VAL A N 1
ATOM 4340 C CA . VAL A 1 557 ? -24.398 0.213 29.542 1.00 91.12 557 VAL A CA 1
ATOM 4341 C C . VAL A 1 557 ? -23.265 1.114 30.025 1.00 91.12 557 VAL A C 1
ATOM 4343 O O . VAL A 1 557 ? -22.745 0.880 31.111 1.00 91.12 557 VAL A O 1
ATOM 4346 N N . VAL A 1 558 ? -22.918 2.155 29.263 1.00 88.38 558 VAL A N 1
ATOM 4347 C CA . VAL A 1 558 ? -21.809 3.052 29.622 1.00 88.38 558 VAL A CA 1
ATOM 4348 C C . VAL A 1 558 ? -22.169 3.957 30.804 1.00 88.38 558 VAL A C 1
ATOM 4350 O O . VAL A 1 558 ? -21.349 4.143 31.692 1.00 88.38 558 VAL A O 1
ATOM 4353 N N . GLY A 1 559 ? -23.393 4.491 30.861 1.00 85.25 559 GLY A N 1
ATOM 4354 C CA . GLY A 1 559 ? -23.756 5.486 31.877 1.00 85.25 559 GLY A CA 1
ATOM 4355 C C . GLY A 1 559 ? -24.534 4.959 33.087 1.00 85.25 559 GLY A C 1
ATOM 4356 O O . GLY A 1 559 ? -24.491 5.570 34.153 1.00 85.25 559 GLY A O 1
ATOM 4357 N N . ARG A 1 560 ? -25.314 3.875 32.949 1.00 85.38 560 ARG A N 1
ATOM 4358 C CA . ARG A 1 560 ? -26.431 3.576 33.878 1.00 85.38 560 ARG A CA 1
ATOM 4359 C C . ARG A 1 560 ? -26.598 2.115 34.309 1.00 85.38 560 ARG A C 1
ATOM 4361 O O . ARG A 1 560 ? -27.387 1.860 35.213 1.00 85.38 560 ARG A O 1
ATOM 4368 N N . CYS A 1 561 ? -25.901 1.149 33.715 1.00 91.56 561 CYS A N 1
ATOM 4369 C CA . CYS A 1 561 ? -26.114 -0.267 34.024 1.00 91.56 561 CYS A CA 1
ATOM 4370 C C . CYS A 1 561 ? -25.395 -0.690 35.312 1.00 91.56 561 CYS A C 1
ATOM 4372 O O . CYS A 1 561 ? -24.172 -0.621 35.409 1.00 91.56 561 CYS A O 1
ATOM 4374 N N . GLU A 1 562 ? -26.147 -1.064 36.349 1.00 90.12 562 GLU A N 1
ATOM 4375 C CA . GLU A 1 562 ? -25.607 -1.463 37.669 1.00 90.12 562 GLU A CA 1
ATOM 4376 C C . GLU A 1 562 ? -25.010 -2.870 37.666 1.00 90.12 562 GLU A C 1
ATOM 4378 O O . GLU A 1 562 ? -24.200 -3.198 38.520 1.00 90.12 562 GLU A O 1
ATOM 4383 N N . GLN A 1 563 ? -25.368 -3.677 36.667 1.00 92.56 563 GLN A N 1
ATOM 4384 C CA . GLN A 1 563 ? -24.916 -5.062 36.525 1.00 92.56 563 GLN A CA 1
ATOM 4385 C C . GLN A 1 563 ? -23.569 -5.180 35.787 1.00 92.56 563 GLN A C 1
ATOM 4387 O O . GLN A 1 563 ? -23.118 -6.283 35.486 1.00 92.56 563 GLN A O 1
ATOM 4392 N N . VAL A 1 564 ? -22.915 -4.058 35.462 1.00 89.69 564 VAL A N 1
ATOM 4393 C CA . VAL A 1 564 ? -21.553 -4.077 34.912 1.00 89.69 564 VAL A CA 1
ATOM 4394 C C . VAL A 1 564 ? -20.577 -4.319 36.073 1.00 89.69 564 VAL A C 1
ATOM 4396 O O . VAL A 1 564 ? -20.591 -3.549 37.030 1.00 89.69 564 VAL A O 1
ATOM 4399 N N . PRO A 1 565 ? -19.705 -5.342 36.012 1.00 77.62 565 PRO A N 1
ATOM 4400 C CA . PRO A 1 565 ? -18.932 -5.843 37.159 1.00 77.62 565 PRO A CA 1
ATOM 4401 C C . PRO A 1 565 ? -17.772 -4.941 37.638 1.00 77.62 565 PRO A C 1
ATOM 4403 O O . PRO A 1 565 ? -16.813 -5.426 38.230 1.00 77.62 565 PRO A O 1
ATOM 4406 N N . CYS A 1 566 ? -17.813 -3.633 37.384 1.00 81.31 566 CYS A N 1
ATOM 4407 C CA . CYS A 1 566 ? -16.773 -2.692 37.805 1.00 81.31 566 CYS A CA 1
ATOM 4408 C C . CYS A 1 566 ? -17.361 -1.322 38.165 1.00 81.31 566 CYS A C 1
ATOM 4410 O O . CYS A 1 566 ? -18.371 -0.896 37.599 1.00 81.31 566 CYS A O 1
ATOM 4412 N N . ARG A 1 567 ? -16.713 -0.633 39.116 1.00 75.62 567 ARG A N 1
ATOM 4413 C CA . ARG A 1 567 ? -17.103 0.714 39.553 1.00 75.62 567 ARG A CA 1
ATOM 4414 C C . ARG A 1 567 ? -17.000 1.668 38.366 1.00 75.62 567 ARG A C 1
ATOM 4416 O O . ARG A 1 567 ? -15.988 1.663 37.674 1.00 75.62 567 ARG A O 1
ATOM 4423 N N . ARG A 1 568 ? -18.049 2.456 38.121 1.00 74.44 568 ARG A N 1
ATOM 4424 C CA . ARG A 1 568 ? -18.124 3.340 36.952 1.00 74.44 568 ARG A CA 1
ATOM 4425 C C . ARG A 1 568 ? -17.169 4.526 37.103 1.00 74.44 568 ARG A C 1
ATOM 4427 O O . ARG A 1 568 ? -17.339 5.288 38.053 1.00 74.44 568 ARG A O 1
ATOM 4434 N N . PRO A 1 569 ? -16.226 4.717 36.168 1.00 76.62 569 PRO A N 1
ATOM 4435 C CA . PRO A 1 569 ? -15.421 5.930 36.101 1.00 76.62 569 PRO A CA 1
ATOM 4436 C C . PRO A 1 569 ? -16.024 6.985 35.156 1.00 76.62 569 PRO A C 1
ATOM 4438 O O . PRO A 1 569 ? -15.550 8.115 35.138 1.00 76.62 569 PRO A O 1
ATOM 4441 N N . CYS A 1 570 ? -17.041 6.627 34.360 1.00 74.88 570 CYS A N 1
ATOM 4442 C CA . CYS A 1 570 ? -17.660 7.489 33.354 1.00 74.88 570 CYS A CA 1
ATOM 4443 C C . CYS A 1 570 ? -19.084 7.907 33.747 1.00 74.88 570 CYS A C 1
ATOM 4445 O O . CYS A 1 570 ? -19.924 7.068 34.085 1.00 74.88 570 CYS A O 1
ATOM 4447 N N . ASN A 1 571 ? -19.358 9.206 33.641 1.00 76.94 571 ASN A N 1
ATOM 4448 C CA . ASN A 1 571 ? -20.680 9.802 33.825 1.00 76.94 571 ASN A CA 1
ATOM 4449 C C . ASN A 1 571 ? -21.401 9.974 32.484 1.00 76.94 571 ASN A C 1
ATOM 4451 O O . ASN A 1 571 ? -22.633 9.955 32.424 1.00 76.94 571 ASN A O 1
ATOM 4455 N N . ASN A 1 572 ? -20.639 10.125 31.400 1.00 80.75 572 ASN A N 1
ATOM 4456 C CA . ASN A 1 572 ? -21.165 10.278 30.055 1.00 80.75 572 ASN A CA 1
ATOM 4457 C C . ASN A 1 572 ? -20.354 9.459 29.035 1.00 80.75 572 ASN A C 1
ATOM 4459 O O . ASN A 1 572 ? -19.393 8.763 29.351 1.00 80.75 572 ASN A O 1
ATOM 4463 N N . LEU A 1 573 ? -20.799 9.499 27.782 1.00 79.69 573 LEU A N 1
ATOM 4464 C CA . LEU A 1 573 ? -20.135 8.801 26.685 1.00 79.69 573 LEU A CA 1
ATOM 4465 C C . LEU A 1 573 ? -18.833 9.477 26.235 1.00 79.69 573 LEU A C 1
ATOM 4467 O O . LEU A 1 573 ? -17.966 8.813 25.669 1.00 79.69 573 LEU A O 1
ATOM 4471 N N . GLU A 1 574 ? -18.712 10.780 26.473 1.00 82.81 574 GLU A N 1
ATOM 4472 C CA . GLU A 1 574 ? -17.543 11.587 26.117 1.00 82.81 574 GLU A CA 1
ATOM 4473 C C . GLU A 1 574 ? -16.328 11.212 26.970 1.00 82.81 574 GLU A C 1
ATOM 4475 O O . GLU A 1 574 ? -15.204 11.280 26.483 1.00 82.81 574 GLU A O 1
ATOM 4480 N N . ASP A 1 575 ? -16.541 10.690 28.181 1.00 85.81 575 ASP A N 1
ATOM 4481 C CA . ASP A 1 575 ? -15.480 10.144 29.030 1.00 85.81 575 ASP A CA 1
ATOM 4482 C C . ASP A 1 575 ? -14.704 8.999 28.347 1.00 85.81 575 ASP A C 1
ATOM 4484 O O . ASP A 1 575 ? -13.531 8.781 28.638 1.00 85.81 575 ASP A O 1
ATOM 4488 N N . LEU A 1 576 ? -15.291 8.294 27.368 1.00 87.12 576 LEU A N 1
ATOM 4489 C CA . LEU A 1 576 ? -14.568 7.284 26.577 1.00 87.12 576 LEU A CA 1
ATOM 4490 C C . LEU A 1 576 ? -13.501 7.892 25.644 1.00 87.12 576 LEU A C 1
ATOM 4492 O O . LEU A 1 576 ? -12.660 7.166 25.107 1.00 87.12 576 LEU A O 1
ATOM 4496 N N . ALA A 1 577 ? -13.520 9.210 25.426 1.00 86.44 577 ALA A N 1
ATOM 4497 C CA . ALA A 1 577 ? -12.521 9.943 24.649 1.00 86.44 577 ALA A CA 1
ATOM 4498 C C . ALA A 1 577 ? -11.236 10.245 25.441 1.00 86.44 577 ALA A C 1
ATOM 4500 O O . ALA A 1 577 ? -10.340 10.902 24.910 1.00 86.44 577 ALA A O 1
ATOM 4501 N N . VAL A 1 578 ? -11.138 9.762 26.686 1.00 88.00 578 VAL A N 1
ATOM 4502 C CA . VAL A 1 578 ? -9.999 9.978 27.578 1.00 88.00 578 VAL A CA 1
ATOM 4503 C C . VAL A 1 578 ? -8.655 9.681 26.900 1.00 88.00 578 VAL A C 1
ATOM 4505 O O . VAL A 1 578 ? -8.474 8.668 26.217 1.00 88.00 578 VAL A O 1
ATOM 4508 N N . LEU A 1 579 ? -7.700 10.593 27.076 1.00 89.19 579 LEU A N 1
ATOM 4509 C CA . LEU A 1 579 ? -6.350 10.448 26.543 1.00 89.19 579 LEU A CA 1
ATOM 4510 C C . LEU A 1 579 ? -5.481 9.615 27.494 1.00 89.19 579 LEU A C 1
ATOM 4512 O O . LEU A 1 579 ? -5.660 9.707 28.706 1.00 89.19 579 LEU A O 1
ATOM 4516 N N . PRO A 1 580 ? -4.481 8.877 26.979 1.00 89.19 580 PRO A N 1
ATOM 4517 C CA . PRO A 1 580 ? -3.551 8.097 27.796 1.00 89.19 580 PRO A CA 1
ATOM 4518 C C . PRO A 1 580 ? -2.860 8.836 28.958 1.00 89.19 580 PRO A C 1
ATOM 4520 O O . PRO A 1 580 ? -2.414 8.183 29.895 1.00 89.19 580 PRO A O 1
ATOM 4523 N N . GLY A 1 581 ? -2.747 10.169 28.899 1.00 87.56 581 GLY A N 1
ATOM 4524 C CA . GLY A 1 581 ? -2.151 10.994 29.961 1.00 87.56 581 GLY A CA 1
ATOM 4525 C C . GLY A 1 581 ? -3.124 11.478 31.039 1.00 87.56 581 GLY A C 1
ATOM 4526 O O . GLY A 1 581 ? -2.684 12.079 32.013 1.00 87.56 581 GLY A O 1
ATOM 4527 N N . ASP A 1 582 ? -4.428 11.250 30.881 1.00 91.00 582 ASP A N 1
ATOM 4528 C CA . ASP A 1 582 ? -5.434 11.631 31.877 1.00 91.00 582 ASP A CA 1
ATOM 4529 C C . ASP A 1 582 ? -5.386 10.649 33.070 1.00 91.00 582 ASP A C 1
ATOM 4531 O O . ASP A 1 582 ? -5.357 9.432 32.851 1.00 91.00 582 ASP A O 1
ATOM 4535 N N . PRO A 1 583 ? -5.424 11.127 34.329 1.00 90.88 583 PRO A N 1
ATOM 4536 C CA . PRO A 1 583 ? -5.439 10.265 35.515 1.00 90.88 583 PRO A CA 1
ATOM 4537 C C . PRO A 1 583 ? -6.543 9.197 35.511 1.00 90.88 583 PRO A C 1
ATOM 4539 O O . PRO A 1 583 ? -6.356 8.111 36.055 1.00 90.88 583 PRO A O 1
ATOM 4542 N N . ARG A 1 584 ? -7.678 9.471 34.858 1.00 92.94 584 ARG A N 1
ATOM 4543 C CA . ARG A 1 584 ? -8.829 8.561 34.756 1.00 92.94 584 ARG A CA 1
ATOM 4544 C C . ARG A 1 584 ? -8.627 7.448 33.728 1.00 92.94 584 ARG A C 1
ATOM 4546 O O . ARG A 1 584 ? -9.418 6.507 33.687 1.00 92.94 584 ARG A O 1
ATOM 4553 N N . PHE A 1 585 ? -7.596 7.533 32.881 1.00 92.56 585 PHE A N 1
ATOM 4554 C CA . PHE A 1 585 ? -7.404 6.622 31.750 1.00 92.56 585 PHE A CA 1
ATOM 4555 C C . PHE A 1 585 ? -7.354 5.154 32.183 1.00 92.56 585 PHE A C 1
ATOM 4557 O O . PHE A 1 585 ? -8.016 4.308 31.582 1.00 92.56 585 PHE A O 1
ATOM 4564 N N . THR A 1 586 ? -6.612 4.844 33.249 1.00 92.94 586 THR A N 1
ATOM 4565 C CA . THR A 1 586 ? -6.475 3.467 33.750 1.00 92.94 586 THR A CA 1
ATOM 4566 C C . THR A 1 586 ? -7.815 2.890 34.206 1.00 92.94 586 THR A C 1
ATOM 4568 O O . THR A 1 586 ? -8.141 1.757 33.841 1.00 92.94 586 THR A O 1
ATOM 4571 N N . ASP A 1 587 ? -8.617 3.673 34.925 1.00 93.50 587 ASP A N 1
ATOM 4572 C CA . ASP A 1 587 ? -9.927 3.236 35.412 1.00 93.50 587 ASP A CA 1
ATOM 4573 C C . ASP A 1 587 ? -10.914 3.045 34.257 1.00 93.50 587 ASP A C 1
ATOM 4575 O O . ASP A 1 587 ? -11.628 2.042 34.196 1.00 93.50 587 ASP A O 1
ATOM 4579 N N . ILE A 1 588 ? -10.909 3.960 33.285 1.00 93.88 588 ILE A N 1
ATOM 4580 C CA . ILE A 1 588 ? -11.759 3.877 32.090 1.00 93.88 588 ILE A CA 1
ATOM 4581 C C . ILE A 1 588 ? -11.380 2.670 31.223 1.00 93.88 588 ILE A C 1
ATOM 4583 O O . ILE A 1 588 ? -12.256 1.967 30.713 1.00 93.88 588 ILE A O 1
ATOM 4587 N N . VAL A 1 589 ? -10.088 2.364 31.097 1.00 94.31 589 VAL A N 1
ATOM 4588 C CA . VAL A 1 589 ? -9.618 1.147 30.425 1.00 94.31 589 VAL A CA 1
ATOM 4589 C C . VAL A 1 589 ? -10.068 -0.112 31.171 1.00 94.31 589 VAL A C 1
ATOM 4591 O O . VAL A 1 589 ? -10.524 -1.068 30.536 1.00 94.31 589 VAL A O 1
ATOM 4594 N N . ALA A 1 590 ? -9.970 -0.134 32.502 1.00 94.12 590 ALA A N 1
ATOM 4595 C CA . ALA A 1 590 ? -10.441 -1.257 33.309 1.00 94.12 590 ALA A CA 1
ATOM 4596 C C . ALA A 1 590 ? -11.954 -1.475 33.139 1.00 94.12 590 ALA A C 1
ATOM 4598 O O . ALA A 1 590 ? -12.395 -2.613 32.940 1.00 94.12 590 ALA A O 1
ATOM 4599 N N . PHE A 1 591 ? -12.728 -0.386 33.120 1.00 94.75 591 PHE A N 1
ATOM 4600 C CA . PHE A 1 591 ? -14.159 -0.406 32.830 1.00 94.75 591 PHE A CA 1
ATOM 4601 C C . PHE A 1 591 ? -14.455 -0.976 31.440 1.00 94.75 591 PHE A C 1
ATOM 4603 O O . PHE A 1 591 ? -15.226 -1.930 31.305 1.00 94.75 591 PHE A O 1
ATOM 4610 N N . ALA A 1 592 ? -13.795 -0.461 30.400 1.00 94.38 592 ALA A N 1
ATOM 4611 C CA . ALA A 1 592 ? -14.007 -0.931 29.036 1.00 94.38 592 ALA A CA 1
ATOM 4612 C C . ALA A 1 592 ? -13.682 -2.421 28.879 1.00 94.38 592 ALA A C 1
ATOM 4614 O O . ALA A 1 592 ? -14.437 -3.172 28.259 1.00 94.38 592 ALA A O 1
ATOM 4615 N N . ARG A 1 593 ? -12.601 -2.879 29.516 1.00 94.25 593 ARG A N 1
ATOM 4616 C CA . ARG A 1 593 ? -12.219 -4.292 29.550 1.00 94.25 593 ARG A CA 1
ATOM 4617 C C . ARG A 1 593 ? -13.275 -5.165 30.228 1.00 94.25 593 ARG A C 1
ATOM 4619 O O . ARG A 1 593 ? -13.556 -6.258 29.734 1.00 94.25 593 ARG A O 1
ATOM 4626 N N . ALA A 1 594 ? -13.872 -4.708 31.329 1.00 94.44 594 ALA A N 1
ATOM 4627 C CA . ALA A 1 594 ? -14.946 -5.428 32.010 1.00 94.44 594 ALA A CA 1
ATOM 4628 C C . ALA A 1 594 ? -16.194 -5.558 31.121 1.00 94.44 594 ALA A C 1
ATOM 4630 O O . ALA A 1 594 ? -16.735 -6.659 30.984 1.00 94.44 594 ALA A O 1
ATOM 4631 N N . VAL A 1 595 ? -16.588 -4.474 30.444 1.00 94.25 595 VAL A N 1
ATOM 4632 C CA . VAL A 1 595 ? -17.701 -4.474 29.481 1.00 94.25 595 VAL A CA 1
ATOM 4633 C C . VAL A 1 595 ? -17.421 -5.434 28.319 1.00 94.25 595 VAL A C 1
ATOM 4635 O O . VAL A 1 595 ? -18.244 -6.303 28.027 1.00 94.25 595 VAL A O 1
ATOM 4638 N N . CYS A 1 596 ? -16.242 -5.349 27.696 1.00 93.56 596 CYS A N 1
ATOM 4639 C CA . CYS A 1 596 ? -15.828 -6.257 26.623 1.00 93.56 596 CYS A CA 1
ATOM 4640 C C . CYS A 1 596 ? -15.833 -7.725 27.056 1.00 93.56 596 CYS A C 1
ATOM 4642 O O . CYS A 1 596 ? -16.268 -8.593 26.299 1.00 93.56 596 CYS A O 1
ATOM 4644 N N . LYS A 1 597 ? -15.313 -8.028 28.252 1.00 93.75 597 LYS A N 1
ATOM 4645 C CA . LYS A 1 597 ? -15.261 -9.397 28.779 1.00 93.75 597 LYS A CA 1
ATOM 4646 C C . LYS A 1 597 ? -16.669 -9.948 29.007 1.00 93.75 597 LYS A C 1
ATOM 4648 O O . LYS A 1 597 ? -16.936 -11.076 28.599 1.00 93.75 597 LYS A O 1
ATOM 4653 N N . GLY A 1 598 ? -17.556 -9.153 29.606 1.00 94.56 598 GLY A N 1
ATOM 4654 C CA . GLY A 1 598 ? -18.947 -9.540 29.837 1.00 94.56 598 GLY A CA 1
ATOM 4655 C C . GLY A 1 598 ? -19.721 -9.765 28.540 1.00 94.56 598 GLY A C 1
ATOM 4656 O O . GLY A 1 598 ? -20.390 -10.785 28.403 1.00 94.56 598 GLY A O 1
ATOM 4657 N N . ALA A 1 599 ? -19.541 -8.893 27.543 1.00 93.31 599 ALA A N 1
ATOM 4658 C CA . ALA A 1 599 ? -20.119 -9.084 26.213 1.00 93.31 599 ALA A CA 1
ATOM 4659 C C . ALA A 1 599 ? -19.654 -10.389 25.561 1.00 93.31 599 ALA A C 1
ATOM 4661 O O . ALA A 1 599 ? -20.478 -11.193 25.130 1.00 93.31 599 ALA A O 1
ATOM 4662 N N . ARG A 1 600 ? -18.343 -10.652 25.562 1.00 91.56 600 ARG A N 1
ATOM 4663 C CA . ARG A 1 600 ? -17.791 -11.899 25.015 1.00 91.56 600 ARG A CA 1
ATOM 4664 C C . ARG A 1 600 ? -18.334 -13.133 25.736 1.00 91.56 600 ARG A C 1
ATOM 4666 O O . ARG A 1 600 ? -18.659 -14.120 25.087 1.00 91.56 600 ARG A O 1
ATOM 4673 N N . GLN A 1 601 ? -18.452 -13.093 27.063 1.00 93.62 601 GLN A N 1
ATOM 4674 C CA . GLN A 1 601 ? -19.017 -14.200 27.838 1.00 93.62 601 GLN A CA 1
ATOM 4675 C C . GLN A 1 601 ? -20.488 -14.451 27.484 1.00 93.62 601 GLN A C 1
ATOM 4677 O O . GLN A 1 601 ? -20.852 -15.594 27.208 1.00 93.62 601 GLN A O 1
ATOM 4682 N N . PHE A 1 602 ? -21.300 -13.393 27.433 1.00 94.38 602 PHE A N 1
ATOM 4683 C CA . PHE A 1 602 ? -22.712 -13.480 27.071 1.00 94.38 602 PHE A CA 1
ATOM 4684 C C . PHE A 1 602 ? -22.898 -14.107 25.682 1.00 94.38 602 PHE A C 1
ATOM 4686 O O . PHE A 1 602 ? -23.663 -15.058 25.525 1.00 94.38 602 PHE A O 1
ATOM 4693 N N . TRP A 1 603 ? -22.159 -13.634 24.673 1.00 92.50 603 TRP A N 1
ATOM 4694 C CA . TRP A 1 603 ? -22.311 -14.124 23.299 1.00 92.50 603 TRP A CA 1
ATOM 4695 C C . TRP A 1 603 ? -21.793 -15.549 23.092 1.00 92.50 603 TRP A C 1
ATOM 4697 O O . TRP A 1 603 ? -22.365 -16.284 22.286 1.00 92.50 603 TRP A O 1
ATOM 4707 N N . ARG A 1 604 ? -20.789 -15.994 23.861 1.00 90.69 604 ARG A N 1
ATOM 4708 C CA . ARG A 1 604 ? -20.382 -17.414 23.876 1.00 90.69 604 ARG A CA 1
ATOM 4709 C C . ARG A 1 604 ? -21.478 -18.319 24.413 1.00 90.69 604 ARG A C 1
ATOM 4711 O O . ARG A 1 604 ? -21.718 -19.369 23.832 1.00 90.69 604 ARG A O 1
ATOM 4718 N N . GLN A 1 605 ? -22.136 -17.912 25.497 1.00 93.25 605 GLN A N 1
ATOM 4719 C CA . GLN A 1 605 ? -23.209 -18.697 26.114 1.00 93.25 605 GLN A CA 1
ATOM 4720 C C . GLN A 1 605 ? -24.426 -18.848 25.190 1.00 93.25 605 GLN A C 1
ATOM 4722 O O . GLN A 1 605 ? -25.112 -19.861 25.253 1.00 93.25 605 GLN A O 1
ATOM 4727 N N . HIS A 1 606 ? -24.654 -17.882 24.295 1.00 90.62 606 HIS A N 1
ATOM 4728 C CA . HIS A 1 606 ? -25.809 -17.854 23.393 1.00 90.62 606 HIS A CA 1
ATOM 4729 C C . HIS A 1 606 ? -25.465 -18.193 21.930 1.00 90.62 606 HIS A C 1
ATOM 4731 O O . HIS A 1 606 ? -26.235 -17.875 21.028 1.00 90.62 606 HIS A O 1
ATOM 4737 N N . GLY A 1 607 ? -24.317 -18.835 21.676 1.00 80.94 607 GLY A N 1
ATOM 4738 C CA . GLY A 1 607 ? -23.998 -19.413 20.365 1.00 80.94 607 GLY A CA 1
ATOM 4739 C C . GLY A 1 607 ? -23.591 -18.419 19.270 1.00 80.94 607 GLY A C 1
ATOM 4740 O O . GLY A 1 607 ? -23.712 -18.743 18.092 1.00 80.94 607 GLY A O 1
ATOM 4741 N N . HIS A 1 608 ? -23.072 -17.237 19.623 1.00 77.62 608 HIS A N 1
ATOM 4742 C CA . HIS A 1 608 ? -22.591 -16.227 18.664 1.00 77.62 608 HIS A CA 1
ATOM 4743 C C . HIS A 1 608 ? -21.059 -16.070 18.718 1.00 77.62 608 HIS A C 1
ATOM 4745 O O . HIS A 1 608 ? -20.559 -15.031 19.154 1.00 77.62 608 HIS A O 1
ATOM 4751 N N . PRO A 1 609 ? -20.271 -17.072 18.269 1.00 60.44 609 PRO A N 1
ATOM 4752 C CA . PRO A 1 609 ? -18.811 -17.057 18.389 1.00 60.44 609 PRO A CA 1
ATOM 4753 C C . PRO A 1 609 ? -18.126 -15.973 17.542 1.00 60.44 609 PRO A C 1
ATOM 4755 O O . PRO A 1 609 ? -16.989 -15.620 17.825 1.00 60.44 609 PRO A O 1
ATOM 4758 N N . ALA A 1 610 ? -18.793 -15.424 16.521 1.00 57.78 610 ALA A N 1
ATOM 4759 C CA . ALA A 1 610 ? -18.259 -14.316 15.723 1.00 57.78 610 ALA A CA 1
ATOM 4760 C C . ALA A 1 610 ? -18.270 -12.963 16.469 1.00 57.78 610 ALA A C 1
ATOM 4762 O O . ALA A 1 610 ? -17.556 -12.047 16.065 1.00 57.78 610 ALA A O 1
ATOM 4763 N N . GLU A 1 611 ? -19.071 -12.845 17.534 1.00 55.34 611 GLU A N 1
ATOM 4764 C CA . GLU A 1 611 ? -19.162 -11.675 18.427 1.00 55.34 611 GLU A CA 1
ATOM 4765 C C . GLU A 1 611 ? -18.379 -11.885 19.747 1.00 55.34 611 GLU A C 1
ATOM 4767 O O . GLU A 1 611 ? -18.311 -10.986 20.589 1.00 55.34 611 GLU A O 1
ATOM 4772 N N . ALA A 1 612 ? -17.801 -13.079 19.937 1.00 43.16 612 ALA A N 1
ATOM 4773 C CA . ALA A 1 612 ? -17.083 -13.537 21.132 1.00 43.16 612 ALA A CA 1
ATOM 4774 C C . ALA A 1 612 ? -15.556 -13.408 21.033 1.00 43.16 612 ALA A C 1
ATOM 4776 O O . ALA A 1 612 ? -14.910 -13.343 22.119 1.00 43.16 612 ALA A O 1
#

Foldseek 3Di:
DDDDDDDDDDDDPDDDDDDWDWDWDWDDDDDDDDDPDDDDTDTDTDGDDDDDDPPVCVVVVVVVVVVVVVVVVVPPPDPDDDPDPPPPPVDPDPPDPDDDDDDDDPPPPPPPPPPDPCVLCLFAPLPQQWLPVPLLFPVQPPPQCVPQDQPQQAAADVVLLVVLLVCSVVVHDDDHSVVCVVDVRNSLSNQVNSQVPDPDHDQWGDDPPQIDGDGSHLNRVLVVLVVVQVVCLVVVHWADLDQQRFADAARAPDPPVPVDDRDFRWHAHDPHPGTDTRHHDQWHQDPNQIQGNNSDRLVVLLVLLVVLVVVLVVLLVCLVVLVAFLLVSLVCCVVPNVVSCLVCLLSQLLPPSSLVSQQVSQLVSLCSSLVFDSPAGSLLSCLQSLNLAGSSLVNLLSNLVVLLSLCPPDCVRSSVVSLVSSCPDPDDGSSVSSCVSCVVLVQDRDVVVVVVDDDPVCNSVSSNVSSSVVSLVVSLVSQCPDPPPDSLCVLDSGRDCQSVVLVVPPDDSLLSSLVSLLSCLLSNRAQQFDDPLHRDPDLWTAGLQPRDIDSNRSQCLLANDPRQPADHPDNGSNVSSDGSPDPCSSVSSVSSSSSLVSSCVSCVVSPNNSND

pLDDT: mean 73.64, std 24.71, range [20.27, 97.62]

Secondary structure (DSSP, 8-state):
----------PPTT-------------PPP--S---S----------PPPSS-TTHHHHHHHHHHHHHHHHHHHTSSS----------TTS---------------------TTSSTTHHHHTTSTTSSS-TTTSS-TTTS-GGGTT------S---HHHHHHHHHHHHHTPPPPPHHHHTT-HHHHHHHHHHHHHH-SS---EE-STT--EE--SSHHHHHHHHHHHHHHHHHTT-----STTTSEE--SS--TT--TT--PPEEE--TT-SSPEEEEE-SEEEETTEEEETT--THHHHHHHHHHHHHHHHHHHHHHHTTSS-HHHHHHHIIIIIIHHHHTTHHHHTT-HHHHHHHHHHHHHHHHHHHT--TTS-HHHHHHHTT--S-HHHHHHHHHHHHHHHHHHS-TTSHHHHHHHHHHT--S--HHHHHHHHHHTTTPPPHHHHHHTS--THHHHHHHHHHHHHHHHHHHHHHHHT-BSSSBGGGT-SS---HHHHHHHTT--HHHHHHHHHHHHHHTT-S--EEETTEE---SSEEETTT--EES-HHHHHHHT-TTSSS----SSSGGGG--TTSTTHHHHHHHHHHHHHHHHHHHHHTT-TT--

Radius of gyration: 31.05 Å; chains: 1; bounding box: 80×79×92 Å